Protein 7FI9 (pdb70)

B-factor: mean 55.29, std 21.58, range [29.88, 169.24]

InterPro domains:
  IPR001304 C-type lectin-like [PF00059] (117-212)
  IPR001304 C-type lectin-like [PS50041] (106-212)
  IPR001304 C-type lectin-like [SM00034] (99-212)
  IPR016186 C-type lectin-like/link domain superfamily [G3DSA:3.10.100.10] (93-215)
  IPR016187 C-type lectin fold [SSF56436] (95-213)
  IPR033992 Natural killer cell receptor-like, C-type lectin-like domain [cd03593] (99-213)
  IPR042169 NKG2-D type II integral membrane protein [PTHR47494] (1-216)

CATH classification: 3.30.500.10 (+1 more: 2.60.40.10)

Secondary structure (DSSP, 8-state):
---EEEE-TTSEEETTEEEEEEEEEE-HHHHHHHHHHTT-EE-----TTTTGGGGGB-S-EEEEEEEETTTTEEEETTS-B--TTS-EEEESSSSSEEEEETTTEEEEE-TTS-EEEEEE----/--SSS----GGG-EEE-S-STT-EE-SSEEEEEEEEEE-HHHHHHHHHHTT-EE-----TTTTGGGGGB-S-EEEEEEEETTTTEEEETTS-B--TTS-EEEE-SSSSEEEEETTTEEEEE-TTS-EEEEEEEE--/-PPEEEEEEEEEEEETTEE-S--EEEEEETTEEEEEEETTEEE--HHIIIIIIHHHHHHHHHHHT----S-SEEEEEEEEEEEE-TTS-EEEEEEEEETTEEEEEEETTTTEEE--S-HHHHHHHHHHHHHHHHTT-S-HHHHHHHHHHHHHHHHHHHHHTTT----BPPEEEEEEE--GGGEEEEEEEEEEEBSS--EEEEEETTEEPPGGGSEE---EE-STT-EEEEEEEEEETT-GGGEEEEEEETTEEEEEEPP-

Radius of gyration: 30.57 Å; Cα contacts (8 Å, |Δi|>4): 1168; chains: 3; bounding box: 66×87×81 Å

Structure (mmCIF, N/CA/C/O backbone):
data_7FI9
#
_entry.id   7FI9
#
_cell.length_a   123.808
_cell.length_b   123.808
_cell.length_c   181.323
_cell.angle_alpha   90.000
_cell.angle_beta   90.000
_cell.angle_gamma   90.000
#
_symmetry.space_group_name_H-M   'I 4 2 2'
#
loop_
_entity.id
_entity.type
_entity.pdbx_description
1 polymer 'NKG2-D type II integral membrane protein'
2 polymer 'MHC class I polypeptide-related sequence A'
3 non-polymer GLYCEROL
4 water water
#
loop_
_atom_site.group_PDB
_atom_site.id
_atom_site.type_symbol
_atom_site.label_atom_id
_atom_site.label_alt_id
_atom_site.label_comp_id
_atom_site.label_asym_id
_atom_site.label_entity_id
_atom_site.label_seq_id
_atom_site.pdbx_PDB_ins_code
_atom_site.Cartn_x
_atom_site.Cartn_y
_atom_site.Cartn_z
_atom_site.occupancy
_atom_site.B_iso_or_equiv
_atom_site.auth_seq_id
_atom_site.auth_comp_id
_atom_site.auth_asym_id
_atom_site.auth_atom_id
_atom_site.pdbx_PDB_model_num
ATOM 1 N N . GLU A 1 16 ? 40.108 0.444 -8.732 1.00 77.26 93 GLU A N 1
ATOM 2 C CA . GLU A 1 16 ? 39.492 1.085 -7.524 1.00 80.51 93 GLU A CA 1
ATOM 3 C C . GLU A 1 16 ? 38.995 2.496 -7.904 1.00 72.42 93 GLU A C 1
ATOM 4 O O . GLU A 1 16 ? 39.458 3.070 -8.912 1.00 61.43 93 GLU A O 1
ATOM 10 N N . SER A 1 17 ? 38.036 3.003 -7.134 1.00 65.99 94 SER A N 1
ATOM 11 C CA . SER A 1 17 ? 37.396 4.329 -7.309 1.00 63.54 94 SER A CA 1
ATOM 12 C C . SER A 1 17 ? 38.304 5.430 -6.739 1.00 56.12 94 SER A C 1
ATOM 13 O O . SER A 1 17 ? 38.097 6.605 -7.086 1.00 63.37 94 SER A O 1
ATOM 16 N N . TYR A 1 18 ? 39.284 5.046 -5.916 1.00 55.42 95 TYR A N 1
ATOM 17 C CA . TYR A 1 18 ? 40.140 5.961 -5.123 1.00 53.55 95 TYR A CA 1
ATOM 18 C C . TYR A 1 18 ? 41.560 5.950 -5.687 1.00 56.27 95 TYR A C 1
ATOM 19 O O . TYR A 1 18 ? 42.124 4.911 -6.098 1.00 51.08 95 TYR A O 1
ATOM 28 N N . CYS A 1 19 ? 42.124 7.143 -5.719 1.00 48.76 96 CYS A N 1
ATOM 29 C CA . CYS A 1 19 ? 43.439 7.441 -6.322 1.00 49.44 96 CYS A CA 1
ATOM 30 C C . CYS A 1 19 ? 44.282 8.055 -5.200 1.00 42.57 96 CYS A C 1
ATOM 31 O O . CYS A 1 19 ? 43.794 8.978 -4.528 1.00 49.42 96 CYS A O 1
ATOM 34 N N . GLY A 1 20 ? 45.482 7.557 -4.981 1.00 44.80 97 GLY A N 1
ATOM 35 C CA . GLY A 1 20 ? 46.384 8.166 -3.998 1.00 51.19 97 GLY A CA 1
ATOM 36 C C . GLY A 1 20 ? 47.161 7.126 -3.218 1.00 49.53 97 GLY A C 1
ATOM 37 O O . GLY A 1 20 ? 47.377 6.045 -3.734 1.00 51.88 97 GLY A O 1
ATOM 38 N N . PRO A 1 21 ? 47.628 7.459 -1.991 1.00 49.97 98 PRO A N 1
ATOM 39 C CA . PRO A 1 21 ? 47.342 8.759 -1.360 1.00 47.99 98 PRO A CA 1
ATOM 40 C C . PRO A 1 21 ? 48.165 9.927 -1.950 1.00 46.37 98 PRO A C 1
ATOM 41 O O . PRO A 1 21 ? 49.276 9.689 -2.439 1.00 39.99 98 PRO A O 1
ATOM 45 N N . CYS A 1 22 ? 47.630 11.151 -1.949 1.00 42.85 99 CYS A N 1
ATOM 46 C CA . CYS A 1 22 ? 48.301 12.354 -2.529 1.00 45.95 99 CYS A CA 1
ATOM 47 C C . CYS A 1 22 ? 48.092 13.554 -1.621 1.00 41.91 99 CYS A C 1
ATOM 48 O O . CYS A 1 22 ? 47.153 13.555 -0.842 1.00 41.12 99 CYS A O 1
ATOM 51 N N . PRO A 1 23 ? 48.893 14.638 -1.742 1.00 44.38 100 PRO A N 1
ATOM 52 C CA . PRO A 1 23 ? 48.567 15.894 -1.069 1.00 50.25 100 PRO A CA 1
ATOM 53 C C . PRO A 1 23 ? 47.185 16.373 -1.528 1.00 55.25 100 PRO A C 1
ATOM 54 O O . PRO A 1 23 ? 46.797 16.090 -2.657 1.00 58.44 100 PRO A O 1
ATOM 58 N N . LYS A 1 24 ? 46.485 17.105 -0.677 1.00 58.04 101 LYS A N 1
ATOM 59 C CA . LYS A 1 24 ? 45.027 17.321 -0.835 1.00 67.44 101 LYS A CA 1
ATOM 60 C C . LYS A 1 24 ? 44.736 18.058 -2.144 1.00 55.80 101 LYS A C 1
ATOM 61 O O . LYS A 1 24 ? 43.678 17.797 -2.711 1.00 56.69 101 LYS A O 1
ATOM 67 N N . ASN A 1 25 ? 45.589 18.974 -2.574 1.00 47.14 102 ASN A N 1
ATOM 68 C CA . ASN A 1 25 ? 45.273 19.846 -3.740 1.00 55.54 102 ASN A CA 1
ATOM 69 C C . ASN A 1 25 ? 46.173 19.482 -4.925 1.00 48.56 102 ASN A C 1
ATOM 70 O O . ASN A 1 25 ? 46.483 20.393 -5.732 1.00 46.14 102 ASN A O 1
ATOM 75 N N . TRP A 1 26 ? 46.651 18.228 -4.989 1.00 41.47 103 TRP A N 1
ATOM 76 C CA . TRP A 1 26 ? 47.526 17.750 -6.093 1.00 40.37 103 TRP A CA 1
ATOM 77 C C . TRP A 1 26 ? 46.699 16.929 -7.080 1.00 42.19 103 TRP A C 1
ATOM 78 O O . TRP A 1 26 ? 45.647 16.410 -6.713 1.00 39.39 103 TRP A O 1
ATOM 89 N N . ILE A 1 27 ? 47.207 16.800 -8.301 1.00 46.37 104 ILE A N 1
ATOM 90 C CA . ILE A 1 27 ? 46.549 15.989 -9.359 1.00 40.42 104 ILE A CA 1
ATOM 91 C C . ILE A 1 27 ? 46.899 14.524 -9.111 1.00 42.04 104 ILE A C 1
ATOM 92 O O . ILE A 1 27 ? 48.099 14.221 -9.058 1.00 39.67 104 ILE A O 1
ATOM 97 N N . CYS A 1 28 ? 45.893 13.650 -8.983 1.00 38.69 105 CYS A N 1
ATOM 98 C CA . CYS A 1 28 ? 46.095 12.192 -8.833 1.00 42.38 105 CYS A CA 1
ATOM 99 C C . CYS A 1 28 ? 45.760 11.475 -10.157 1.00 40.53 105 CYS A C 1
ATOM 100 O O . CYS A 1 28 ? 44.699 11.793 -10.758 1.00 42.65 105 CYS A O 1
ATOM 103 N N . TYR A 1 29 ? 46.636 10.570 -10.609 1.00 37.96 106 TYR A N 1
ATOM 104 C CA . TYR A 1 29 ? 46.406 9.752 -11.827 1.00 39.77 106 TYR A CA 1
ATOM 105 C C . TYR A 1 29 ? 47.164 8.430 -11.730 1.00 39.81 106 TYR A C 1
ATOM 106 O O . TYR A 1 29 ? 48.409 8.456 -11.746 1.00 37.00 106 TYR A O 1
ATOM 115 N N . LYS A 1 30 ? 46.425 7.322 -11.704 1.00 41.03 107 LYS A N 1
ATOM 116 C CA . LYS A 1 30 ? 46.971 5.947 -11.542 1.00 43.26 107 LYS A CA 1
ATOM 117 C C . LYS A 1 30 ? 47.848 5.903 -10.288 1.00 38.45 107 LYS A C 1
ATOM 118 O O . LYS A 1 30 ? 48.930 5.261 -10.348 1.00 41.44 107 LYS A O 1
ATOM 124 N N . ASN A 1 31 ? 47.430 6.598 -9.228 1.00 41.03 108 ASN A N 1
ATOM 125 C CA . ASN A 1 31 ? 48.127 6.654 -7.918 1.00 45.98 108 ASN A CA 1
ATOM 126 C C . ASN A 1 31 ? 49.457 7.428 -7.969 1.00 48.03 108 ASN A C 1
ATOM 127 O O . ASN A 1 31 ? 50.124 7.426 -6.944 1.00 46.35 108 ASN A O 1
ATOM 132 N N . ASN A 1 32 ? 49.790 8.153 -9.042 1.00 42.62 109 ASN A N 1
ATOM 133 C CA . ASN A 1 32 ? 50.890 9.148 -9.011 1.00 41.59 109 ASN A CA 1
ATOM 134 C C . ASN A 1 32 ? 50.298 10.509 -8.671 1.00 42.04 109 ASN A C 1
ATOM 135 O O . ASN A 1 32 ? 49.117 10.746 -8.959 1.00 42.45 109 ASN A O 1
ATOM 140 N N . CYS A 1 33 ? 51.086 11.347 -8.014 1.00 39.09 110 CYS A N 1
ATOM 141 C CA . CYS A 1 33 ? 50.642 12.674 -7.525 1.00 39.71 110 CYS A CA 1
ATOM 142 C C . CYS A 1 33 ? 51.475 13.728 -8.248 1.00 39.56 110 CYS A C 1
ATOM 143 O O . CYS A 1 33 ? 52.706 13.614 -8.178 1.00 40.80 110 CYS A O 1
ATOM 146 N N . TYR A 1 34 ? 50.824 14.723 -8.855 1.00 39.15 111 TYR A N 1
ATOM 147 C CA . TYR A 1 34 ? 51.477 15.715 -9.750 1.00 36.47 111 TYR A CA 1
ATOM 148 C C . TYR A 1 34 ? 51.027 17.115 -9.363 1.00 32.17 111 TYR A C 1
ATOM 149 O O . TYR A 1 34 ? 49.864 17.312 -8.881 1.00 33.36 111 TYR A O 1
ATOM 158 N N . GLN A 1 35 ? 51.897 18.079 -9.664 1.00 34.73 112 GLN A N 1
ATOM 159 C CA . GLN A 1 35 ? 51.485 19.500 -9.707 1.00 37.67 112 GLN A CA 1
ATOM 160 C C . GLN A 1 35 ? 52.363 20.248 -10.708 1.00 35.21 112 GLN A C 1
ATOM 161 O O . GLN A 1 35 ? 53.519 19.850 -10.925 1.00 36.89 112 GLN A O 1
ATOM 167 N N . PHE A 1 36 ? 51.804 21.314 -11.284 1.00 38.76 113 PHE A N 1
ATOM 168 C CA . PHE A 1 36 ? 52.411 22.183 -12.319 1.00 41.61 113 PHE A CA 1
ATOM 169 C C . PHE A 1 36 ? 52.671 23.532 -11.669 1.00 38.28 113 PHE A C 1
ATOM 170 O O . PHE A 1 36 ? 51.778 24.019 -10.980 1.00 37.78 113 PHE A O 1
ATOM 178 N N . PHE A 1 37 ? 53.845 24.119 -11.878 1.00 42.59 114 PHE A N 1
ATOM 179 C CA . PHE A 1 37 ? 54.192 25.430 -11.269 1.00 42.85 114 PHE A CA 1
ATOM 180 C C . PHE A 1 37 ? 54.469 26.396 -12.410 1.00 39.66 114 PHE A C 1
ATOM 181 O O . PHE A 1 37 ? 55.354 26.094 -13.199 1.00 38.59 114 PHE A O 1
ATOM 189 N N . ASP A 1 38 ? 53.708 27.485 -12.438 1.00 38.36 115 ASP A N 1
ATOM 190 C CA . ASP A 1 38 ? 53.723 28.620 -13.391 1.00 45.71 115 ASP A CA 1
ATOM 191 C C . ASP A 1 38 ? 54.887 29.574 -13.162 1.00 46.12 115 ASP A C 1
ATOM 192 O O . ASP A 1 38 ? 55.202 30.339 -14.089 1.00 47.34 115 ASP A O 1
ATOM 197 N N . GLU A 1 39 ? 55.417 29.632 -11.950 1.00 45.61 116 GLU A N 1
ATOM 198 C CA . GLU A 1 39 ? 56.527 30.558 -11.586 1.00 54.87 116 GLU A CA 1
ATOM 199 C C . GLU A 1 39 ? 57.819 29.980 -12.159 1.00 51.79 116 GLU A C 1
ATOM 200 O O . GLU A 1 39 ? 58.167 28.845 -11.812 1.00 69.74 116 GLU A O 1
ATOM 206 N N . SER A 1 40 ? 58.468 30.713 -13.050 1.00 43.14 117 SER A N 1
ATOM 207 C CA . SER A 1 40 ? 59.646 30.235 -13.806 1.00 47.91 117 SER A CA 1
ATOM 208 C C . SER A 1 40 ? 60.826 30.162 -12.846 1.00 44.46 117 SER A C 1
ATOM 209 O O . SER A 1 40 ? 61.079 31.154 -12.163 1.00 46.86 117 SER A O 1
ATOM 212 N N . LYS A 1 41 ? 61.505 29.021 -12.799 1.00 46.39 118 LYS A N 1
ATOM 213 C CA . LYS A 1 41 ? 62.724 28.851 -11.981 1.00 39.06 118 LYS A CA 1
ATOM 214 C C . LYS A 1 41 ? 63.722 28.033 -12.777 1.00 38.73 118 LYS A C 1
ATOM 215 O O . LYS A 1 41 ? 63.303 27.313 -13.705 1.00 40.19 118 LYS A O 1
ATOM 221 N N . ASN A 1 42 ? 64.997 28.178 -12.452 1.00 36.82 119 ASN A N 1
ATOM 222 C CA . ASN A 1 42 ? 66.071 27.374 -13.050 1.00 38.38 119 ASN A CA 1
ATOM 223 C C . ASN A 1 42 ? 65.906 25.948 -12.523 1.00 35.49 119 ASN A C 1
ATOM 224 O O . ASN A 1 42 ? 65.085 25.728 -11.597 1.00 39.27 119 ASN A O 1
ATOM 229 N N . TRP A 1 43 ? 66.652 25.013 -13.098 1.00 39.30 120 TRP A N 1
ATOM 230 C CA . TRP A 1 43 ? 66.504 23.566 -12.786 1.00 37.86 120 TRP A CA 1
ATOM 231 C C . TRP A 1 43 ? 66.692 23.354 -11.279 1.00 40.41 120 TRP A C 1
ATOM 232 O O . TRP A 1 43 ? 65.842 22.681 -10.674 1.00 36.94 120 TRP A O 1
ATOM 243 N N . TYR A 1 44 ? 67.747 23.940 -10.710 1.00 43.39 121 TYR A N 1
ATOM 244 C CA . TYR A 1 44 ? 68.184 23.719 -9.299 1.00 40.24 121 TYR A CA 1
ATOM 245 C C . TYR A 1 44 ? 67.079 24.227 -8.381 1.00 36.11 121 TYR A C 1
ATOM 246 O O . TYR A 1 44 ? 66.678 23.481 -7.499 1.00 44.07 121 TYR A O 1
ATOM 255 N N . GLU A 1 45 ? 66.577 25.446 -8.615 1.00 38.13 122 GLU A N 1
ATOM 256 C CA . GLU A 1 45 ? 65.483 26.038 -7.812 1.00 43.04 122 GLU A CA 1
ATOM 257 C C . GLU A 1 45 ? 64.161 25.272 -8.025 1.00 39.54 122 GLU A C 1
ATOM 258 O O . GLU A 1 45 ? 63.399 25.131 -7.039 1.00 45.31 122 GLU A O 1
ATOM 264 N N . SER A 1 46 ? 63.889 24.761 -9.231 1.00 38.87 123 SER A N 1
ATOM 265 C CA . SER A 1 46 ? 62.671 23.941 -9.498 1.00 37.11 123 SER A CA 1
ATOM 266 C C . SER A 1 46 ? 62.741 22.648 -8.668 1.00 37.01 123 SER A C 1
ATOM 267 O O . SER A 1 46 ? 61.745 22.326 -7.986 1.00 35.46 123 SER A O 1
ATOM 270 N N . GLN A 1 47 ? 63.899 21.987 -8.644 1.00 36.39 124 GLN A N 1
ATOM 271 C CA . GLN A 1 47 ? 64.111 20.731 -7.900 1.00 37.24 124 GLN A CA 1
ATOM 272 C C . GLN A 1 47 ? 63.954 21.007 -6.394 1.00 39.21 124 GLN A C 1
ATOM 273 O O . GLN A 1 47 ? 63.201 20.262 -5.739 1.00 40.81 124 GLN A O 1
ATOM 279 N N . ALA A 1 48 ? 64.536 22.096 -5.885 1.00 38.99 125 ALA A N 1
ATOM 280 C CA . ALA A 1 48 ? 64.403 22.478 -4.453 1.00 36.73 125 ALA A CA 1
ATOM 281 C C . ALA A 1 48 ? 62.933 22.729 -4.161 1.00 36.02 125 ALA A C 1
ATOM 282 O O . ALA A 1 48 ? 62.446 22.315 -3.100 1.00 38.04 125 ALA A O 1
ATOM 284 N N . SER A 1 49 ? 62.238 23.456 -5.035 1.00 36.64 126 SER A N 1
ATOM 285 C CA . SER A 1 49 ? 60.793 23.747 -4.843 1.00 36.28 126 SER A CA 1
ATOM 286 C C . SER A 1 49 ? 59.984 22.437 -4.805 1.00 36.49 126 SER A C 1
ATOM 287 O O . SER A 1 49 ? 59.149 22.255 -3.881 1.00 36.02 126 SER A O 1
ATOM 290 N N . CYS A 1 50 ? 60.177 21.511 -5.738 1.00 36.09 127 CYS A N 1
ATOM 291 C CA . CYS A 1 50 ? 59.472 20.189 -5.665 1.00 36.71 127 CYS A CA 1
ATOM 292 C C . CYS A 1 50 ? 59.803 19.477 -4.341 1.00 40.03 127 CYS A C 1
ATOM 293 O O . CYS A 1 50 ? 58.864 18.861 -3.722 1.00 33.47 127 CYS A O 1
ATOM 296 N N . MET A 1 51 ? 61.073 19.493 -3.914 1.00 34.84 128 MET A N 1
ATOM 297 C CA . MET A 1 51 ? 61.463 18.708 -2.702 1.00 38.19 128 MET A CA 1
ATOM 298 C C . MET A 1 51 ? 60.847 19.363 -1.456 1.00 35.51 128 MET A C 1
ATOM 299 O O . MET A 1 51 ? 60.430 18.635 -0.579 1.00 38.57 128 MET A O 1
ATOM 304 N N . SER A 1 52 ? 60.672 20.678 -1.445 1.00 35.85 129 SER A N 1
ATOM 305 C CA . SER A 1 52 ? 59.989 21.413 -0.350 1.00 43.76 129 SER A CA 1
ATOM 306 C C . SER A 1 52 ? 58.552 20.902 -0.188 1.00 47.19 129 SER A C 1
ATOM 307 O O . SER A 1 52 ? 58.009 21.025 0.940 1.00 37.46 129 SER A O 1
ATOM 310 N N . GLN A 1 53 ? 57.956 20.330 -1.249 1.00 41.33 130 GLN A N 1
ATOM 311 C CA . GLN A 1 53 ? 56.552 19.879 -1.242 1.00 40.67 130 GLN A CA 1
ATOM 312 C C . GLN A 1 53 ? 56.523 18.357 -1.148 1.00 45.52 130 GLN A C 1
ATOM 313 O O . GLN A 1 53 ? 55.478 17.760 -1.505 1.00 44.31 130 GLN A O 1
ATOM 319 N N . ASN A 1 54 ? 57.613 17.738 -0.674 1.00 43.53 131 ASN A N 1
ATOM 320 C CA . ASN A 1 54 ? 57.660 16.273 -0.441 1.00 40.67 131 ASN A CA 1
ATOM 321 C C . ASN A 1 54 ? 57.556 15.540 -1.790 1.00 37.19 131 ASN A C 1
ATOM 322 O O . ASN A 1 54 ? 56.887 14.477 -1.887 1.00 35.84 131 ASN A O 1
ATOM 327 N N . ALA A 1 55 ? 58.258 16.044 -2.794 1.00 35.49 132 ALA A N 1
ATOM 328 C CA . ALA A 1 55 ? 58.150 15.540 -4.173 1.00 37.65 132 ALA A CA 1
ATOM 329 C C . ALA A 1 55 ? 59.509 15.703 -4.825 1.00 38.16 132 ALA A C 1
ATOM 330 O O . ALA A 1 55 ? 60.478 16.017 -4.130 1.00 40.96 132 ALA A O 1
ATOM 332 N N . SER A 1 56 ? 59.539 15.562 -6.137 1.00 33.08 133 SER A N 1
ATOM 333 C CA . SER A 1 56 ? 60.741 15.723 -6.982 1.00 33.90 133 SER A CA 1
ATOM 334 C C . SER A 1 56 ? 60.263 16.227 -8.337 1.00 30.27 133 SER A C 1
ATOM 335 O O . SER A 1 56 ? 59.078 16.126 -8.576 1.00 33.14 133 SER A O 1
ATOM 338 N N . LEU A 1 57 ? 61.159 16.683 -9.211 1.00 36.64 134 LEU A N 1
ATOM 339 C CA . LEU A 1 57 ? 60.750 17.006 -10.591 1.00 35.54 134 LEU A CA 1
ATOM 340 C C . LEU A 1 57 ? 60.241 15.722 -11.248 1.00 35.63 134 LEU A C 1
ATOM 341 O O . LEU A 1 57 ? 60.717 14.647 -10.862 1.00 35.11 134 LEU A O 1
ATOM 346 N N . LEU A 1 58 ? 59.338 15.875 -12.214 1.00 38.06 135 LEU A N 1
ATOM 347 C CA . LEU A 1 58 ? 58.739 14.784 -13.025 1.00 38.10 135 LEU A CA 1
ATOM 348 C C . LEU A 1 58 ? 59.810 13.759 -13.361 1.00 34.31 135 LEU A C 1
ATOM 349 O O . LEU A 1 58 ? 60.893 14.147 -13.819 1.00 35.44 135 LEU A O 1
ATOM 354 N N . LYS A 1 59 ? 59.536 12.491 -13.045 1.00 37.59 136 LYS A N 1
ATOM 355 C CA . LYS A 1 59 ? 60.304 11.337 -13.583 1.00 39.76 136 LYS A CA 1
ATOM 356 C C . LYS A 1 59 ? 59.376 10.587 -14.536 1.00 37.43 136 LYS A C 1
ATOM 357 O O . LYS A 1 59 ? 58.236 10.274 -14.130 1.00 38.62 136 LYS A O 1
ATOM 363 N N . VAL A 1 60 ? 59.821 10.379 -15.773 1.00 37.38 137 VAL A N 1
ATOM 364 C CA . VAL A 1 60 ? 59.075 9.581 -16.788 1.00 38.77 137 VAL A CA 1
ATOM 365 C C . VAL A 1 60 ? 59.616 8.150 -16.736 1.00 38.41 137 VAL A C 1
ATOM 366 O O . VAL A 1 60 ? 60.808 7.981 -17.057 1.00 38.62 137 VAL A O 1
ATOM 370 N N . T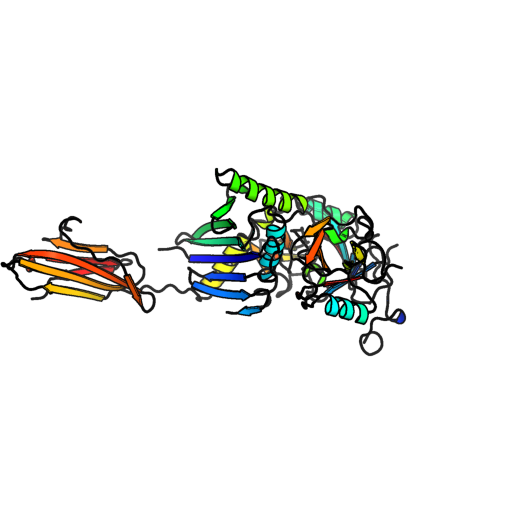YR A 1 61 ? 58.799 7.186 -16.299 1.00 38.35 138 TYR A N 1
ATOM 371 C CA . TYR A 1 61 ? 59.183 5.746 -16.159 1.00 41.51 138 TYR A CA 1
ATOM 372 C C . TYR A 1 61 ? 58.232 4.844 -16.970 1.00 40.74 138 TYR A C 1
ATOM 373 O O . TYR A 1 61 ? 58.573 3.682 -17.162 1.00 52.16 138 TYR A O 1
ATOM 382 N N . SER A 1 62 ? 57.067 5.323 -17.413 1.00 41.65 139 SER A N 1
ATOM 383 C CA . SER A 1 62 ? 56.075 4.465 -18.100 1.00 41.99 139 SER A CA 1
ATOM 384 C C . SER A 1 62 ? 55.133 5.286 -18.977 1.00 38.15 139 SER A C 1
ATOM 385 O O . SER A 1 62 ? 54.351 6.053 -18.428 1.00 41.09 139 SER A O 1
ATOM 388 N N . LYS A 1 63 ? 55.128 5.001 -20.284 1.00 40.53 140 LYS A N 1
ATOM 389 C CA . LYS A 1 63 ? 54.205 5.621 -21.273 1.00 47.84 140 LYS A CA 1
ATOM 390 C C . LYS A 1 63 ? 52.756 5.261 -20.957 1.00 51.24 140 LYS A C 1
ATOM 391 O O . LYS A 1 63 ? 51.886 6.114 -21.186 1.00 54.95 140 LYS A O 1
ATOM 397 N N . GLU A 1 64 ? 52.508 4.055 -20.442 1.00 50.24 141 GLU A N 1
ATOM 398 C CA . GLU A 1 64 ? 51.146 3.561 -20.119 1.00 51.87 141 GLU A CA 1
ATOM 399 C C . GLU A 1 64 ? 50.676 4.257 -18.832 1.00 41.75 141 GLU A C 1
ATOM 400 O O . GLU A 1 64 ? 49.563 4.832 -18.830 1.00 41.82 141 GLU A O 1
ATOM 406 N N . ASP A 1 65 ? 51.454 4.174 -17.742 1.00 41.50 142 ASP A N 1
ATOM 407 C CA . ASP A 1 65 ? 51.039 4.733 -16.426 1.00 46.37 142 ASP A CA 1
ATOM 408 C C . ASP A 1 65 ? 51.009 6.277 -16.498 1.00 40.62 142 ASP A C 1
ATOM 409 O O . ASP A 1 65 ? 50.216 6.880 -15.778 1.00 49.06 142 ASP A O 1
ATOM 414 N N . GLN A 1 66 ? 51.786 6.903 -17.381 1.00 40.14 143 GLN A N 1
ATOM 415 C CA . GLN A 1 66 ? 51.878 8.388 -17.426 1.00 41.82 143 GLN A CA 1
ATOM 416 C C . GLN A 1 66 ? 51.395 8.891 -18.783 1.00 44.39 143 GLN A C 1
ATOM 417 O O . GLN A 1 66 ? 51.896 9.942 -19.217 1.00 41.94 143 GLN A O 1
ATOM 423 N N . ASP A 1 67 ? 50.400 8.215 -19.387 1.00 45.75 144 ASP A N 1
ATOM 424 C CA . ASP A 1 67 ? 49.871 8.537 -20.740 1.00 47.20 144 ASP A CA 1
ATOM 425 C C . ASP A 1 67 ? 49.265 9.962 -20.726 1.00 42.07 144 ASP A C 1
ATOM 426 O O . ASP A 1 67 ? 49.273 10.611 -21.796 1.00 43.25 144 ASP A O 1
ATOM 431 N N . LEU A 1 68 ? 48.827 10.459 -19.569 1.00 43.01 145 LEU A N 1
ATOM 432 C CA . LEU A 1 68 ? 48.257 11.828 -19.417 1.00 47.13 145 LEU A CA 1
ATOM 433 C C . LEU A 1 68 ? 49.311 12.879 -19.798 1.00 39.03 145 LEU A C 1
ATOM 434 O O . LEU A 1 68 ? 48.908 14.006 -20.170 1.00 39.60 145 LEU A O 1
ATOM 439 N N . LEU A 1 69 ? 50.597 12.536 -19.777 1.00 32.58 146 LEU A N 1
ATOM 440 C CA . LEU A 1 69 ? 51.662 13.490 -20.154 1.00 39.34 146 LEU A CA 1
ATOM 441 C C . LEU A 1 69 ? 51.551 13.820 -21.639 1.00 41.96 146 LEU A C 1
ATOM 442 O O . LEU A 1 69 ? 52.192 14.799 -22.030 1.00 42.50 146 LEU A O 1
ATOM 447 N N . LYS A 1 70 ? 50.773 13.065 -22.424 1.00 41.69 147 LYS A N 1
ATOM 448 C CA . LYS A 1 70 ? 50.545 13.379 -23.868 1.00 48.46 147 LYS A CA 1
ATOM 449 C C . LYS A 1 70 ? 49.797 14.716 -24.001 1.00 38.46 147 LYS A C 1
ATOM 450 O O . LYS A 1 70 ? 49.923 15.338 -25.043 1.00 35.51 147 LYS A O 1
ATOM 456 N N . LEU A 1 71 ? 48.991 15.104 -2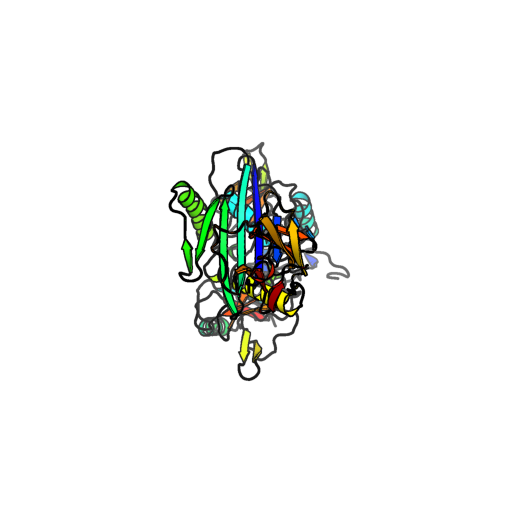3.013 1.00 37.58 148 LEU A N 1
ATOM 457 C CA . LEU A 1 71 ? 48.051 16.258 -23.111 1.00 44.42 148 LEU A CA 1
ATOM 458 C C . LEU A 1 71 ? 48.654 17.546 -22.525 1.00 40.89 148 LEU A C 1
ATOM 459 O O . LEU A 1 71 ? 47.935 18.544 -22.408 1.00 43.89 148 LEU A O 1
ATOM 464 N N . VAL A 1 72 ? 49.917 17.538 -22.138 1.00 40.36 149 VAL A N 1
ATOM 465 C CA . VAL A 1 72 ? 50.579 18.732 -21.539 1.00 41.85 149 VAL A CA 1
ATOM 466 C C . VAL A 1 72 ? 50.983 19.678 -22.670 1.00 39.85 149 VAL A C 1
ATOM 467 O O . VAL A 1 72 ? 51.694 19.241 -23.589 1.00 40.53 149 VAL A O 1
ATOM 471 N N . LYS A 1 73 ? 50.504 20.910 -22.611 1.00 35.27 150 LYS A N 1
ATOM 472 C CA . LYS A 1 73 ? 50.967 22.057 -23.434 1.00 42.97 150 LYS A CA 1
ATOM 473 C C . LYS A 1 73 ? 52.352 22.554 -22.976 1.00 36.87 150 LYS A C 1
ATOM 474 O O . LYS A 1 73 ? 52.601 22.537 -21.771 1.00 36.27 150 LYS A O 1
ATOM 480 N N . SER A 1 74 ? 53.164 23.078 -23.900 1.00 36.38 151 SER A N 1
ATOM 481 C CA . SER A 1 74 ? 54.416 23.828 -23.654 1.00 34.85 151 SER A CA 1
ATOM 482 C C . SER A 1 74 ? 55.490 22.893 -23.064 1.00 39.06 151 SER A C 1
ATOM 483 O O . SER A 1 74 ? 55.249 21.692 -22.973 1.00 35.86 151 SER A O 1
ATOM 486 N N . TYR A 1 75 ? 56.617 23.440 -22.610 1.00 36.86 152 TYR A N 1
ATOM 487 C CA . TYR A 1 75 ? 57.752 22.664 -22.057 1.00 34.65 152 TYR A CA 1
ATOM 488 C C . TYR A 1 75 ? 57.995 23.094 -20.617 1.00 37.36 152 TYR A C 1
ATOM 489 O O . TYR A 1 75 ? 57.623 24.209 -20.251 1.00 37.51 152 TYR A O 1
ATOM 498 N N . HIS A 1 76 ? 58.530 22.164 -19.816 1.00 41.34 153 HIS A N 1
ATOM 499 C CA . HIS A 1 76 ? 58.579 22.247 -18.325 1.00 35.23 153 HIS A CA 1
ATOM 500 C C . HIS A 1 76 ? 59.771 21.445 -17.820 1.00 38.38 153 HIS A C 1
ATOM 501 O O . HIS A 1 76 ? 59.980 20.331 -18.336 1.00 33.97 153 HIS A O 1
ATOM 508 N N . TRP A 1 77 ? 60.495 21.946 -16.817 1.00 37.25 154 TRP A N 1
ATOM 509 C CA . TRP A 1 77 ? 61.603 21.164 -16.219 1.00 36.73 154 TRP A CA 1
ATOM 510 C C . TRP A 1 77 ? 61.070 19.806 -15.759 1.00 33.97 154 TRP A C 1
ATOM 511 O O . TRP A 1 77 ? 59.981 19.770 -15.162 1.00 34.31 154 TRP A O 1
ATOM 522 N N . MET A 1 78 ? 61.822 18.749 -16.042 1.00 34.79 155 MET A N 1
ATOM 523 C CA . MET A 1 78 ? 61.687 17.407 -15.407 1.00 37.79 155 MET A CA 1
ATOM 524 C C . MET A 1 78 ? 63.027 17.021 -14.766 1.00 36.72 155 MET A C 1
ATOM 525 O O . MET A 1 78 ? 63.999 17.783 -14.923 1.00 34.36 155 MET A O 1
ATOM 530 N N . GLY A 1 79 ? 63.105 15.881 -14.066 1.00 35.00 156 GLY A N 1
ATOM 531 C CA . GLY A 1 79 ? 64.252 15.599 -13.183 1.00 38.21 156 GLY A CA 1
ATOM 532 C C . GLY A 1 79 ? 65.416 14.975 -13.923 1.00 39.98 156 GLY A C 1
ATOM 533 O O . GLY A 1 79 ? 66.209 14.255 -13.262 1.00 37.08 156 GLY A O 1
ATOM 534 N N . LEU A 1 80 ? 65.569 15.253 -15.219 1.00 37.18 157 LEU A N 1
ATOM 535 C CA . LEU A 1 80 ? 66.554 14.548 -16.061 1.00 37.81 157 LEU A CA 1
ATOM 536 C C . LEU A 1 80 ? 67.796 15.426 -16.228 1.00 42.02 157 LEU A C 1
ATOM 537 O O . LEU A 1 80 ? 67.660 16.606 -16.655 1.00 40.51 157 LEU A O 1
ATOM 542 N N . VAL A 1 81 ? 68.967 14.843 -15.974 1.00 40.62 158 VAL A N 1
ATOM 543 C CA . VAL A 1 81 ? 70.266 15.568 -15.894 1.00 46.03 158 VAL A CA 1
ATOM 544 C C . VAL A 1 81 ? 71.356 14.786 -16.635 1.00 44.65 158 VAL A C 1
ATOM 545 O O . VAL A 1 81 ? 71.271 13.533 -16.719 1.00 48.39 158 VAL A O 1
ATOM 549 N N . HIS A 1 82 ? 72.312 15.510 -17.214 1.00 49.85 159 HIS A N 1
ATOM 550 C CA . HIS A 1 82 ? 73.502 14.941 -17.893 1.00 63.96 159 HIS A CA 1
ATOM 551 C C . HIS A 1 82 ? 74.675 15.039 -16.920 1.00 71.70 159 HIS A C 1
ATOM 552 O O . HIS A 1 82 ? 74.993 16.164 -16.475 1.00 71.67 159 HIS A O 1
ATOM 559 N N . ILE A 1 83 ? 75.282 13.908 -16.577 1.00 85.97 160 ILE A N 1
ATOM 560 C CA . ILE A 1 83 ? 76.654 13.893 -15.990 1.00 102.96 160 ILE A CA 1
ATOM 561 C C . ILE A 1 83 ? 77.602 13.570 -17.141 1.00 101.67 160 ILE A C 1
ATOM 562 O O . ILE A 1 83 ? 77.512 12.481 -17.714 1.00 84.72 160 ILE A O 1
ATOM 567 N N . PRO A 1 84 ? 78.472 14.521 -17.572 1.00 115.62 161 PRO A N 1
ATOM 568 C CA . PRO A 1 84 ? 79.337 14.302 -18.737 1.00 127.65 161 PRO A CA 1
ATOM 569 C C . PRO A 1 84 ? 80.416 13.237 -18.461 1.00 130.70 161 PRO A C 1
ATOM 570 O O . PRO A 1 84 ? 80.809 12.538 -19.395 1.00 104.92 161 PRO A O 1
ATOM 574 N N . THR A 1 85 ? 80.814 13.107 -17.187 1.00 138.00 162 THR A N 1
ATOM 575 C CA . THR A 1 85 ? 81.872 12.186 -16.685 1.00 141.51 162 THR A CA 1
ATOM 576 C C . THR A 1 85 ? 81.523 10.729 -17.044 1.00 149.98 162 THR A C 1
ATOM 577 O O . THR A 1 85 ? 82.453 10.008 -17.455 1.00 153.03 162 THR A O 1
ATOM 581 N N . ASN A 1 86 ? 80.247 10.323 -16.932 1.00 160.20 163 ASN A N 1
ATOM 582 C CA . ASN A 1 86 ? 79.762 8.940 -17.232 1.00 160.96 163 ASN A CA 1
ATOM 583 C C . ASN A 1 86 ? 79.144 8.888 -18.644 1.00 160.32 163 ASN A C 1
ATOM 584 O O . ASN A 1 86 ? 79.266 7.838 -19.302 1.00 152.79 163 ASN A O 1
ATOM 589 N N . GLY A 1 87 ? 78.495 9.974 -19.074 1.00 151.83 164 GLY A N 1
ATOM 590 C CA . GLY A 1 87 ? 78.251 10.299 -20.492 1.00 134.22 164 GLY A CA 1
ATOM 591 C C . GLY A 1 87 ? 76.903 9.807 -20.986 1.00 129.53 164 GLY A C 1
ATOM 592 O O . GLY A 1 87 ? 76.837 9.398 -22.161 1.00 141.05 164 GLY A O 1
ATOM 593 N N . SER A 1 88 ? 75.862 9.842 -20.143 1.00 111.29 165 SER A N 1
ATOM 594 C CA . SER A 1 88 ? 74.443 9.616 -20.543 1.00 100.56 165 SER A CA 1
ATOM 595 C C . SER A 1 88 ? 73.489 10.421 -19.637 1.00 81.74 165 SER A C 1
ATOM 596 O O . SER A 1 88 ? 73.976 11.255 -18.821 1.00 64.87 165 SER A O 1
ATOM 599 N N . TRP A 1 89 ? 72.179 10.224 -19.810 1.00 63.26 166 TRP A N 1
ATOM 600 C CA . TRP A 1 89 ? 71.111 10.955 -19.078 1.00 57.63 166 TRP A CA 1
ATOM 601 C C . TRP A 1 89 ? 70.591 10.096 -17.948 1.00 52.64 166 TRP A C 1
ATOM 602 O O . TRP A 1 89 ? 70.271 8.916 -18.205 1.00 51.69 166 TRP A O 1
ATOM 613 N N . GLN A 1 90 ? 70.465 10.690 -16.762 1.00 48.83 167 GLN A N 1
ATOM 614 C CA . GLN A 1 90 ? 69.825 9.994 -15.631 1.00 53.22 167 GLN A CA 1
ATOM 615 C C . GLN A 1 90 ? 68.951 10.980 -14.851 1.00 48.66 167 GLN A C 1
ATOM 616 O O . GLN A 1 90 ? 69.065 12.191 -15.066 1.00 46.97 167 GLN A O 1
ATOM 622 N N . TRP A 1 91 ? 68.080 10.429 -14.013 1.00 40.65 168 TRP A N 1
ATOM 623 C CA . TRP A 1 91 ? 67.158 11.159 -13.123 1.00 45.05 168 TRP A CA 1
ATOM 624 C C . TRP A 1 91 ? 67.925 11.594 -11.869 1.00 47.63 168 TRP A C 1
ATOM 625 O O . TRP A 1 91 ? 69.020 11.063 -11.580 1.00 41.26 168 TRP A O 1
ATOM 636 N N . GLU A 1 92 ? 67.393 12.608 -11.213 1.00 48.36 169 GLU A N 1
ATOM 637 C CA . GLU A 1 92 ? 68.021 13.290 -10.069 1.00 46.65 169 GLU A CA 1
ATOM 638 C C . GLU A 1 92 ? 68.286 12.237 -8.980 1.00 47.82 169 GLU A C 1
ATOM 639 O O . GLU A 1 92 ? 69.232 12.448 -8.251 1.00 49.96 169 GLU A O 1
ATOM 645 N N . ASP A 1 93 ? 67.467 11.183 -8.875 1.00 45.18 170 ASP A N 1
ATOM 646 C CA . ASP A 1 93 ? 67.572 10.140 -7.813 1.00 50.36 170 ASP A CA 1
ATOM 647 C C . ASP A 1 93 ? 68.670 9.111 -8.153 1.00 53.37 170 ASP A C 1
ATOM 648 O O . ASP A 1 93 ? 68.759 8.119 -7.430 1.00 50.59 170 ASP A O 1
ATOM 653 N N . GLY A 1 94 ? 69.456 9.311 -9.216 1.00 48.67 171 GLY A N 1
ATOM 654 C CA . GLY A 1 94 ? 70.524 8.372 -9.618 1.00 53.14 171 GLY A CA 1
ATOM 655 C C . GLY A 1 94 ? 70.036 7.246 -10.521 1.00 52.61 171 GLY A C 1
ATOM 656 O O . GLY A 1 94 ? 70.894 6.556 -11.098 1.00 55.69 171 GLY A O 1
ATOM 657 N N . SER A 1 95 ? 68.727 7.056 -10.683 1.00 43.60 172 SER A N 1
ATOM 658 C CA . SER A 1 95 ? 68.194 5.961 -11.536 1.00 52.83 172 SER A CA 1
ATOM 659 C C . SER A 1 95 ? 68.443 6.292 -13.017 1.00 59.02 172 SER A C 1
ATOM 660 O O . SER A 1 95 ? 68.620 7.479 -13.351 1.00 50.35 172 SER A O 1
ATOM 663 N N . ILE A 1 96 ? 68.520 5.271 -13.875 1.00 63.33 173 ILE A N 1
ATOM 664 C CA . ILE A 1 96 ? 68.857 5.440 -15.324 1.00 63.43 173 ILE A CA 1
ATOM 665 C C . ILE A 1 96 ? 67.603 5.891 -16.078 1.00 52.42 173 ILE A C 1
ATOM 666 O O . ILE A 1 96 ? 66.483 5.560 -15.649 1.00 51.56 173 ILE A O 1
ATOM 671 N N . LEU A 1 97 ? 67.798 6.617 -17.173 1.00 47.60 174 LEU A N 1
ATOM 672 C CA . LEU A 1 97 ? 66.750 6.806 -18.202 1.00 51.33 174 LEU A CA 1
ATOM 673 C C . LEU A 1 97 ? 66.557 5.455 -18.877 1.00 47.83 174 LEU A C 1
ATOM 674 O O . LEU A 1 97 ? 67.516 5.013 -19.518 1.00 52.23 174 LEU A O 1
ATOM 679 N N . SER A 1 98 ? 65.382 4.848 -18.739 1.00 48.76 175 SER A N 1
ATOM 680 C CA . SER A 1 98 ? 65.049 3.586 -19.440 1.00 59.44 175 SER A CA 1
ATOM 681 C C . SER A 1 98 ? 64.939 3.863 -20.937 1.00 57.34 175 SER A C 1
ATOM 682 O O . SER A 1 98 ? 64.434 4.910 -21.322 1.00 56.53 175 SER A O 1
ATOM 685 N N . PRO A 1 99 ? 65.457 2.969 -21.810 1.00 56.21 176 PRO A N 1
ATOM 686 C CA . PRO A 1 99 ? 65.380 3.174 -23.255 1.00 55.68 176 PRO A CA 1
ATOM 687 C C . PRO A 1 99 ? 63.912 3.159 -23.702 1.00 50.31 176 PRO A C 1
ATOM 688 O O . PRO A 1 99 ? 63.087 2.642 -22.962 1.00 54.07 176 PRO A O 1
ATOM 692 N N . ASN A 1 100 ? 63.596 3.799 -24.833 1.00 55.05 177 ASN A N 1
ATOM 693 C CA . ASN A 1 100 ? 62.253 3.748 -25.480 1.00 59.81 177 ASN A CA 1
ATOM 694 C C . ASN A 1 100 ? 61.175 4.429 -24.628 1.00 56.31 177 ASN A C 1
ATOM 695 O O . ASN A 1 100 ? 59.968 4.113 -24.808 1.00 63.88 177 ASN A O 1
ATOM 700 N N . LEU A 1 101 ? 61.557 5.361 -23.754 1.00 48.88 178 LEU A N 1
ATOM 701 C CA . LEU A 1 101 ? 60.572 6.248 -23.085 1.00 52.09 178 LEU A CA 1
ATOM 702 C C . LEU A 1 101 ? 60.604 7.658 -23.709 1.00 46.19 178 LEU A C 1
ATOM 703 O O . LEU A 1 101 ? 59.523 8.171 -23.977 1.00 47.40 178 LEU A O 1
ATOM 708 N N . LEU A 1 102 ? 61.773 8.292 -23.832 1.00 40.99 179 LEU A N 1
ATOM 709 C CA . LEU A 1 102 ? 61.884 9.718 -24.252 1.00 46.26 179 LEU A CA 1
ATOM 710 C C . LEU A 1 102 ? 62.711 9.798 -25.534 1.00 45.12 179 LEU A C 1
ATOM 711 O O . LEU A 1 102 ? 63.686 9.047 -25.642 1.00 42.94 179 LEU A O 1
ATOM 716 N N . THR A 1 103 ? 62.346 10.695 -26.448 1.00 44.00 180 THR A N 1
ATOM 717 C CA . THR A 1 103 ? 63.242 11.168 -27.531 1.00 43.27 180 THR A CA 1
ATOM 718 C C . THR A 1 103 ? 63.874 12.478 -27.032 1.00 42.23 180 THR A C 1
ATOM 719 O O . THR A 1 103 ? 63.138 13.437 -26.702 1.00 38.78 180 THR A O 1
ATOM 723 N N . ILE A 1 104 ? 65.188 12.509 -26.940 1.00 39.32 181 ILE A N 1
ATOM 724 C CA . ILE A 1 104 ? 65.941 13.703 -26.498 1.00 44.43 181 ILE A CA 1
ATOM 725 C C . ILE A 1 104 ? 66.298 14.516 -27.739 1.00 45.39 181 ILE A C 1
ATOM 726 O O . ILE A 1 104 ? 66.825 13.953 -28.688 1.00 46.97 181 ILE A O 1
ATOM 731 N N . ILE A 1 105 ? 65.977 15.801 -27.713 1.00 46.08 182 ILE A N 1
ATOM 732 C CA . ILE A 1 105 ? 66.247 16.765 -28.811 1.00 43.93 182 ILE A CA 1
ATOM 733 C C . ILE A 1 105 ? 67.178 17.843 -28.272 1.00 46.75 182 ILE A C 1
ATOM 734 O O . ILE A 1 105 ? 66.985 18.297 -27.133 1.00 41.24 182 ILE A O 1
ATOM 739 N N . GLU A 1 106 ? 68.201 18.178 -29.045 1.00 40.34 183 GLU A N 1
ATOM 740 C CA . GLU A 1 106 ? 69.191 19.210 -28.677 1.00 49.10 183 GLU A CA 1
ATOM 741 C C . GLU A 1 106 ? 68.511 20.540 -28.991 1.00 47.03 183 GLU A C 1
ATOM 742 O O . GLU A 1 106 ? 68.183 20.757 -30.156 1.00 52.43 183 GLU A O 1
ATOM 748 N N . MET A 1 107 ? 68.218 21.355 -27.977 1.00 44.52 184 MET A N 1
ATOM 749 C CA . MET A 1 107 ? 67.599 22.692 -28.179 1.00 44.38 184 MET A CA 1
ATOM 750 C C . MET A 1 107 ? 68.672 23.746 -27.889 1.00 42.71 184 MET A C 1
ATOM 751 O O . MET A 1 107 ? 69.203 24.289 -28.849 1.00 44.28 184 MET A O 1
ATOM 756 N N . GLN A 1 108 ? 69.055 23.894 -26.629 1.00 41.88 185 GLN A N 1
ATOM 757 C CA . GLN A 1 108 ? 70.206 24.711 -26.174 1.00 49.89 185 GLN A CA 1
ATOM 758 C C . GLN A 1 108 ? 71.285 23.761 -25.634 1.00 50.67 185 GLN A C 1
ATOM 759 O O . GLN A 1 108 ? 70.918 22.730 -25.033 1.00 48.11 185 GLN A O 1
ATOM 765 N N . LYS A 1 109 ? 72.566 24.051 -25.858 1.00 55.35 186 LYS A N 1
ATOM 766 C CA . LYS A 1 109 ? 73.699 23.370 -25.152 1.00 55.28 186 LYS A CA 1
ATOM 767 C C . LYS A 1 109 ? 73.412 23.419 -23.648 1.00 49.27 186 LYS A C 1
ATOM 768 O O . LYS A 1 109 ? 73.017 24.512 -23.184 1.00 45.64 186 LYS A O 1
ATOM 774 N N . GLY A 1 110 ? 73.531 22.307 -22.915 1.00 46.99 187 GLY A N 1
ATOM 775 C CA . GLY A 1 110 ? 73.196 22.291 -21.474 1.00 41.98 187 GLY A CA 1
ATOM 776 C C . GLY A 1 110 ? 73.134 20.888 -20.924 1.00 43.73 187 GLY A C 1
ATOM 777 O O . GLY A 1 110 ? 73.273 19.957 -21.711 1.00 41.26 187 GLY A O 1
ATOM 778 N N . ASP A 1 111 ? 72.925 20.747 -19.613 1.00 48.21 188 ASP A N 1
ATOM 779 C CA . ASP A 1 111 ? 73.006 19.453 -18.893 1.00 47.49 188 ASP A CA 1
ATOM 780 C C . ASP A 1 111 ? 71.670 19.136 -18.211 1.00 48.96 188 ASP A C 1
ATOM 781 O O . ASP A 1 111 ? 71.660 18.247 -17.340 1.00 45.77 188 ASP A O 1
ATOM 786 N N . CYS A 1 112 ? 70.587 19.827 -18.564 1.00 43.34 189 CYS A N 1
ATOM 787 C CA . CYS A 1 112 ? 69.227 19.567 -18.000 1.00 43.49 189 CYS A CA 1
ATOM 788 C C . CYS A 1 112 ? 68.217 19.415 -19.131 1.00 43.50 189 CYS A C 1
ATOM 789 O O . CYS A 1 112 ? 68.518 19.858 -20.250 1.00 40.18 189 CYS A O 1
ATOM 792 N N . ALA A 1 113 ? 67.053 18.811 -18.863 1.00 41.59 190 ALA A N 1
ATOM 793 C CA . ALA A 1 113 ? 66.060 18.560 -19.934 1.00 43.69 190 ALA A CA 1
ATOM 794 C C . ALA A 1 113 ? 64.676 19.065 -19.531 1.00 37.10 190 ALA A C 1
ATOM 795 O O . ALA A 1 113 ? 64.293 18.924 -18.369 1.00 37.04 190 ALA A O 1
ATOM 797 N N . LEU A 1 114 ? 63.974 19.656 -20.499 1.00 35.97 191 LEU A N 1
ATOM 798 C CA . LEU A 1 114 ? 62.543 20.041 -20.381 1.00 36.69 191 LEU A CA 1
ATOM 799 C C . LEU A 1 114 ? 61.669 18.904 -20.896 1.00 37.17 191 LEU A C 1
ATOM 800 O O . LEU A 1 114 ? 61.981 18.333 -21.929 1.00 35.64 191 LEU A O 1
ATOM 805 N N . TYR A 1 115 ? 60.592 18.603 -20.200 1.00 37.33 192 TYR A N 1
ATOM 806 C CA . TYR A 1 115 ? 59.572 17.682 -20.719 1.00 37.69 192 TYR A CA 1
ATOM 807 C C . TYR A 1 115 ? 58.695 18.450 -21.710 1.00 39.91 192 TYR A C 1
ATOM 808 O O . TYR A 1 115 ? 58.286 19.573 -21.380 1.00 36.43 192 TYR A O 1
ATOM 817 N N . ALA A 1 116 ? 58.378 17.837 -22.846 1.00 40.32 193 ALA A N 1
ATOM 818 C CA . ALA A 1 116 ? 57.262 18.272 -23.726 1.00 45.54 193 ALA A CA 1
ATOM 819 C C . ALA A 1 116 ? 56.552 17.052 -24.333 1.00 42.00 193 ALA A C 1
ATOM 820 O O . ALA A 1 116 ? 57.181 15.998 -24.552 1.00 42.48 193 ALA A O 1
ATOM 822 N N . SER A 1 117 ? 55.279 17.223 -24.626 1.00 41.12 194 SER A N 1
ATOM 823 C CA . SER A 1 117 ? 54.406 16.227 -25.301 1.00 45.42 194 SER A CA 1
ATOM 824 C C . SER A 1 117 ? 54.879 15.942 -26.733 1.00 42.93 194 SER A C 1
ATOM 825 O O . SER A 1 117 ? 55.263 16.869 -27.423 1.00 43.30 194 SER A O 1
ATOM 828 N N . SER A 1 118 ? 54.888 14.696 -27.238 1.00 42.13 195 SER A N 1
ATOM 829 C CA . SER A 1 118 ? 54.632 13.453 -26.539 1.00 46.47 195 SER A CA 1
ATOM 830 C C . SER A 1 118 ? 55.955 12.821 -26.175 1.00 41.64 195 SER A C 1
ATOM 831 O O . SER A 1 118 ? 56.649 12.394 -27.107 1.00 42.50 195 SER A O 1
ATOM 834 N N . PHE A 1 119 ? 56.248 12.715 -24.884 1.00 38.24 196 PHE A N 1
ATOM 835 C CA . PHE A 1 119 ? 57.442 12.003 -24.382 1.00 42.36 196 PHE A CA 1
ATOM 836 C C . PHE A 1 119 ? 58.676 12.504 -25.140 1.00 40.21 196 PHE A C 1
ATOM 837 O O . PHE A 1 119 ? 59.480 11.697 -25.654 1.00 38.92 196 PHE A O 1
ATOM 845 N N . LYS A 1 120 ? 58.842 13.824 -25.132 1.00 38.29 197 LYS A N 1
ATOM 846 C CA . LYS A 1 120 ? 60.051 14.509 -25.634 1.00 37.78 197 LYS A CA 1
ATOM 847 C C . LYS A 1 120 ? 60.820 15.077 -24.453 1.00 38.36 197 LYS A C 1
ATOM 848 O O . LYS A 1 120 ? 60.196 15.431 -23.432 1.00 38.12 197 LYS A O 1
ATOM 854 N N . GLY A 1 121 ? 62.137 15.111 -24.595 1.00 38.08 198 GLY A N 1
ATOM 855 C CA . GLY A 1 121 ? 63.033 15.847 -23.696 1.00 43.17 198 GLY A CA 1
ATOM 856 C C . GLY A 1 121 ? 63.825 16.838 -24.520 1.00 45.55 198 GLY A C 1
ATOM 857 O O . GLY A 1 121 ? 64.470 16.387 -25.476 1.00 43.11 198 GLY A O 1
ATOM 858 N N . TYR A 1 122 ? 63.751 18.124 -24.190 1.00 41.64 199 TYR A N 1
ATOM 859 C CA . TYR A 1 122 ? 64.538 19.187 -24.867 1.00 37.86 199 TYR A CA 1
ATOM 860 C C . TYR A 1 122 ? 65.681 19.591 -23.945 1.00 38.47 199 TYR A C 1
ATOM 861 O O . TYR A 1 122 ? 65.457 20.045 -22.823 1.00 36.32 199 TYR A O 1
ATOM 870 N N . ILE A 1 123 ? 66.895 19.383 -24.413 1.00 32.51 200 ILE A N 1
ATOM 871 C CA . ILE A 1 123 ? 68.133 19.772 -23.679 1.00 41.10 200 ILE A CA 1
ATOM 872 C C . ILE A 1 123 ? 68.113 21.297 -23.577 1.00 45.89 200 ILE A C 1
ATOM 873 O O . ILE A 1 123 ? 67.914 21.969 -24.628 1.00 44.22 200 ILE A O 1
ATOM 878 N N . GLU A 1 124 ? 68.267 21.804 -22.360 1.00 40.75 201 GLU A N 1
ATOM 879 C CA . GLU A 1 124 ? 68.153 23.238 -22.019 1.00 39.93 201 GLU A CA 1
ATOM 880 C C . GLU A 1 124 ? 69.311 23.593 -21.082 1.00 45.14 201 GLU A C 1
ATOM 881 O O . GLU A 1 124 ? 69.878 22.692 -20.444 1.00 44.56 201 GLU A O 1
ATOM 887 N N . ASN A 1 125 ? 69.701 24.859 -21.058 1.00 50.82 202 ASN A N 1
ATOM 888 C CA . ASN A 1 125 ? 70.678 25.378 -20.068 1.00 49.59 202 ASN A CA 1
ATOM 889 C C . ASN A 1 125 ? 70.017 25.291 -18.681 1.00 42.67 202 ASN A C 1
ATOM 890 O O . ASN A 1 125 ? 68.966 25.911 -18.477 1.00 41.70 202 ASN A O 1
ATOM 895 N N . CYS A 1 126 ? 70.647 24.578 -17.748 1.00 42.27 203 CYS A N 1
ATOM 896 C CA . CYS A 1 126 ? 70.182 24.395 -16.346 1.00 46.06 203 CYS A CA 1
ATOM 897 C C . CYS A 1 126 ? 69.837 25.730 -15.691 1.00 38.77 203 CYS A C 1
ATOM 898 O O . CYS A 1 126 ? 68.988 25.732 -14.801 1.00 44.36 203 CYS A O 1
ATOM 901 N N . SER A 1 127 ? 70.457 26.836 -16.115 1.00 45.40 204 SER A N 1
ATOM 902 C CA . SER A 1 127 ? 70.293 28.181 -15.492 1.00 42.35 204 SER A CA 1
ATOM 903 C C . SER A 1 127 ? 69.090 28.943 -16.050 1.00 41.70 204 SER A C 1
ATOM 904 O O . SER A 1 127 ? 68.691 29.948 -15.434 1.00 42.76 204 SER A O 1
ATOM 907 N N . THR A 1 128 ? 68.522 28.505 -17.176 1.00 43.05 205 THR A N 1
ATOM 908 C CA . THR A 1 128 ? 67.364 29.178 -17.823 1.00 41.64 205 THR A CA 1
ATOM 909 C C . THR A 1 128 ? 66.101 28.959 -16.997 1.00 41.28 205 THR A C 1
ATOM 910 O O . THR A 1 128 ? 65.717 27.842 -16.681 1.00 49.59 205 THR A O 1
ATOM 914 N N . PRO A 1 129 ? 65.430 30.038 -16.564 1.00 40.84 206 PRO A N 1
ATOM 915 C CA . PRO A 1 129 ? 64.157 29.913 -15.871 1.00 40.80 206 PRO A CA 1
ATOM 916 C C . PRO A 1 129 ? 63.049 29.328 -16.763 1.00 42.17 206 PRO A C 1
ATOM 917 O O . PRO A 1 129 ? 62.881 29.743 -17.922 1.00 37.18 206 PRO A O 1
ATOM 921 N N . ASN A 1 130 ? 62.288 28.402 -16.182 1.00 39.90 207 ASN A N 1
ATOM 922 C CA . ASN A 1 130 ? 61.219 27.644 -16.887 1.00 35.55 207 ASN A CA 1
ATOM 923 C C . ASN A 1 130 ? 60.158 27.209 -15.883 1.00 35.64 207 ASN A C 1
ATOM 924 O O . ASN A 1 130 ? 60.474 27.092 -14.656 1.00 34.12 207 ASN A O 1
ATOM 929 N N . THR A 1 131 ? 58.951 26.952 -16.385 1.00 34.64 208 THR A N 1
ATOM 930 C CA . THR A 1 131 ? 57.886 26.290 -15.600 1.00 34.49 208 THR A CA 1
ATOM 931 C C . THR A 1 131 ? 58.358 24.854 -15.335 1.00 34.96 208 THR A C 1
ATOM 932 O O . THR A 1 131 ? 59.342 24.419 -15.924 1.00 35.47 208 THR A O 1
ATOM 936 N N . TYR A 1 132 ? 57.720 24.169 -14.406 1.00 37.09 209 TYR A N 1
ATOM 937 C CA . TYR A 1 132 ? 58.215 22.869 -13.912 1.00 37.98 209 TYR A CA 1
ATOM 938 C C . TYR A 1 132 ? 57.026 22.054 -13.433 1.00 31.42 209 TYR A C 1
ATOM 939 O O . TYR A 1 132 ? 55.978 22.598 -13.064 1.00 34.41 209 TYR A O 1
ATOM 948 N N . ILE A 1 133 ? 57.196 20.747 -13.522 1.00 34.15 210 ILE A N 1
ATOM 949 C CA . ILE A 1 133 ? 56.212 19.734 -13.076 1.00 34.63 210 ILE A CA 1
ATOM 950 C C . ILE A 1 133 ? 56.859 18.933 -11.962 1.00 37.46 210 ILE A C 1
ATOM 951 O O . ILE A 1 133 ? 57.976 18.381 -12.211 1.00 34.55 210 ILE A O 1
ATOM 956 N N . CYS A 1 134 ? 56.155 18.828 -10.831 1.00 33.86 211 CYS A N 1
ATOM 957 C CA . CYS A 1 134 ? 56.543 17.972 -9.685 1.00 39.05 211 CYS A CA 1
ATOM 958 C C . CYS A 1 134 ? 55.721 16.684 -9.749 1.00 36.81 211 CYS A C 1
ATOM 959 O O . CYS A 1 134 ? 54.520 16.708 -10.155 1.00 37.35 211 CYS A O 1
ATOM 962 N N . MET A 1 135 ? 56.342 15.598 -9.321 1.00 37.37 212 MET A N 1
ATOM 963 C CA . MET A 1 135 ? 55.652 14.295 -9.158 1.00 43.06 212 MET A CA 1
ATOM 964 C C . MET A 1 135 ? 56.173 13.652 -7.865 1.00 39.16 212 MET A C 1
ATOM 965 O O . MET A 1 135 ? 57.407 13.646 -7.688 1.00 40.93 212 MET A O 1
ATOM 970 N N . GLN A 1 136 ? 55.306 13.084 -7.037 1.00 41.00 213 GLN A N 1
ATOM 971 C CA . GLN A 1 136 ? 55.801 12.298 -5.872 1.00 49.50 213 GLN A CA 1
ATOM 972 C C . GLN A 1 136 ? 56.500 11.034 -6.371 1.00 57.89 213 GLN A C 1
ATOM 973 O O . GLN A 1 136 ? 55.927 10.371 -7.295 1.00 52.11 213 GLN A O 1
ATOM 979 N N . ARG A 1 137 ? 57.698 10.780 -5.803 1.00 60.95 214 ARG A N 1
ATOM 980 C CA . ARG A 1 137 ? 58.560 9.568 -5.946 1.00 69.01 214 ARG A CA 1
ATOM 981 C C . ARG A 1 137 ? 57.669 8.313 -5.835 1.00 73.03 214 ARG A C 1
ATOM 982 O O . ARG A 1 137 ? 56.908 8.213 -4.840 1.00 60.19 214 ARG A O 1
ATOM 990 N N . THR A 1 138 ? 57.668 7.448 -6.863 1.00 84.62 215 THR A N 1
ATOM 991 C CA . THR A 1 138 ? 56.604 6.426 -7.097 1.00 93.84 215 THR A CA 1
ATOM 992 C C . THR A 1 138 ? 56.634 5.378 -5.970 1.00 109.34 215 THR A C 1
ATOM 993 O O . THR A 1 138 ? 57.757 5.020 -5.487 1.00 95.59 215 THR A O 1
ATOM 997 N N . VAL A 1 139 ? 55.435 4.899 -5.592 1.00 119.70 216 VAL A N 1
ATOM 998 C CA . VAL A 1 139 ? 55.156 4.068 -4.376 1.00 125.49 216 VAL A CA 1
ATOM 999 C C . VAL A 1 139 ? 55.812 2.688 -4.564 1.00 124.43 216 VAL A C 1
ATOM 1000 O O . VAL A 1 139 ? 57.043 2.563 -4.526 1.00 115.27 216 VAL A O 1
ATOM 1005 N N . SER B 1 4 ? 46.261 25.395 6.040 1.00 128.99 81 SER B N 1
ATOM 1006 C CA . SER B 1 4 ? 46.199 24.689 7.355 1.00 131.73 81 SER B CA 1
ATOM 1007 C C . SER B 1 4 ? 45.771 23.228 7.155 1.00 133.23 81 SER B C 1
ATOM 1008 O O . SER B 1 4 ? 44.663 22.867 7.601 1.00 139.23 81 SER B O 1
ATOM 1011 N N . LEU B 1 5 ? 46.626 22.421 6.511 1.00 132.32 82 LEU B N 1
ATOM 1012 C CA . LEU B 1 5 ? 46.471 20.941 6.422 1.00 136.35 82 LEU B CA 1
ATOM 1013 C C . LEU B 1 5 ? 46.583 20.364 7.838 1.00 132.76 82 LEU B C 1
ATOM 1014 O O . LEU B 1 5 ? 45.863 19.391 8.155 1.00 122.42 82 LEU B O 1
ATOM 1019 N N . PHE B 1 6 ? 47.447 20.981 8.648 1.00 132.99 83 PHE B N 1
ATOM 1020 C CA . PHE B 1 6 ? 47.654 20.725 10.097 1.00 132.19 83 PHE B CA 1
ATOM 1021 C C . PHE B 1 6 ? 47.025 21.859 10.919 1.00 135.44 83 PHE B C 1
ATOM 1022 O O . PHE B 1 6 ? 46.159 21.592 11.794 1.00 119.07 83 PHE B O 1
ATOM 1030 N N . ASN B 1 7 ? 47.508 23.079 10.643 1.00 136.49 84 ASN B N 1
ATOM 1031 C CA . ASN B 1 7 ? 47.029 24.399 11.151 1.00 132.29 84 ASN B CA 1
ATOM 1032 C C . ASN B 1 7 ? 47.693 25.510 10.309 1.00 136.00 84 ASN B C 1
ATOM 1033 O O . ASN B 1 7 ? 47.184 26.655 10.340 1.00 136.18 84 ASN B O 1
ATOM 1038 N N . GLN B 1 8 ? 48.808 25.180 9.628 1.00 134.25 85 GLN B N 1
ATOM 1039 C CA . GLN B 1 8 ? 49.315 25.792 8.360 1.00 123.28 85 GLN B CA 1
ATOM 1040 C C . GLN B 1 8 ? 49.600 24.666 7.340 1.00 115.77 85 GLN B C 1
ATOM 1041 O O . GLN B 1 8 ? 49.502 23.463 7.708 1.00 109.66 85 GLN B O 1
ATOM 1047 N N . GLU B 1 9 ? 49.918 25.046 6.097 1.00 107.57 86 GLU B N 1
ATOM 1048 C CA . GLU B 1 9 ? 50.087 24.133 4.935 1.00 100.57 86 GLU B CA 1
ATOM 1049 C C . GLU B 1 9 ? 51.488 23.499 4.994 1.00 88.75 86 GLU B C 1
ATOM 1050 O O . GLU B 1 9 ? 52.487 24.238 5.134 1.00 77.89 86 GLU B O 1
ATOM 1056 N N . VAL B 1 10 ? 51.543 22.168 4.925 1.00 66.04 87 VAL B N 1
ATOM 1057 C CA . VAL B 1 10 ? 52.797 21.374 4.781 1.00 66.86 87 VAL B CA 1
ATOM 1058 C C . VAL B 1 10 ? 52.454 20.034 4.122 1.00 55.93 87 VAL B C 1
ATOM 1059 O O . VAL B 1 10 ? 51.422 19.411 4.465 1.00 51.18 87 VAL B O 1
ATOM 1063 N N . GLN B 1 11 ? 53.313 19.599 3.207 1.00 53.84 88 GLN B N 1
ATOM 1064 C CA . GLN B 1 11 ? 53.126 18.314 2.495 1.00 51.08 88 GLN B CA 1
ATOM 1065 C C . GLN B 1 11 ? 53.982 17.256 3.190 1.00 46.55 88 GLN B C 1
ATOM 1066 O O . GLN B 1 11 ? 55.220 17.277 3.030 1.00 48.33 88 GLN B O 1
ATOM 1072 N N . ILE B 1 12 ? 53.331 16.372 3.930 1.00 38.92 89 ILE B N 1
ATOM 1073 C CA . ILE B 1 12 ? 53.964 15.220 4.629 1.00 41.92 89 ILE B CA 1
ATOM 1074 C C . ILE B 1 12 ? 53.016 14.043 4.464 1.00 39.32 89 ILE B C 1
ATOM 1075 O O . ILE B 1 12 ? 51.829 14.278 4.237 1.00 37.84 89 ILE B O 1
ATOM 1080 N N . PRO B 1 13 ? 53.520 12.801 4.607 1.00 43.98 90 PRO B N 1
ATOM 1081 C CA . PRO B 1 13 ? 52.702 11.589 4.531 1.00 52.75 90 PRO B CA 1
ATOM 1082 C C . PRO B 1 13 ? 51.433 11.632 5.380 1.00 58.58 90 PRO B C 1
ATOM 1083 O O . PRO B 1 13 ? 50.436 11.104 4.930 1.00 52.39 90 PRO B O 1
ATOM 1087 N N . LEU B 1 14 ? 51.489 12.290 6.540 1.00 56.58 91 LEU B N 1
ATOM 1088 C CA . LEU B 1 14 ? 50.321 12.401 7.457 1.00 55.40 91 LEU B CA 1
ATOM 1089 C C . LEU B 1 14 ? 49.208 13.297 6.897 1.00 54.82 91 LEU B C 1
ATOM 1090 O O . LEU B 1 14 ? 48.112 13.191 7.425 1.00 56.10 91 LEU B O 1
ATOM 1095 N N . THR B 1 15 ? 49.486 14.255 6.009 1.00 55.12 92 THR B N 1
ATOM 1096 C CA . THR B 1 15 ? 48.453 15.202 5.504 1.00 52.38 92 THR B CA 1
ATOM 1097 C C . THR B 1 15 ? 47.957 14.718 4.134 1.00 49.12 92 THR B C 1
ATOM 1098 O O . THR B 1 15 ? 47.244 15.471 3.506 1.00 56.72 92 THR B O 1
ATOM 1102 N N . GLU B 1 16 ? 48.396 13.546 3.670 1.00 47.48 93 GLU B N 1
ATOM 1103 C CA . GLU B 1 16 ? 47.987 12.947 2.374 1.00 50.92 93 GLU B CA 1
ATOM 1104 C C . GLU B 1 16 ? 46.587 12.354 2.530 1.00 55.38 93 GLU B C 1
ATOM 1105 O O . GLU B 1 16 ? 46.251 11.946 3.649 1.00 60.35 93 GLU B O 1
ATOM 1111 N N . SER B 1 17 ? 45.802 12.331 1.448 1.00 56.45 94 SER B N 1
ATOM 1112 C CA . SER B 1 17 ? 44.445 11.720 1.392 1.00 57.03 94 SER B CA 1
ATOM 1113 C C . SER B 1 17 ? 44.251 10.966 0.068 1.00 56.67 94 SER B C 1
ATOM 1114 O O . SER B 1 17 ? 45.087 11.108 -0.834 1.00 48.34 94 SER B O 1
ATOM 1117 N N . TYR B 1 18 ? 43.194 10.163 -0.023 1.00 54.90 95 TYR B N 1
ATOM 1118 C CA . TYR B 1 18 ? 42.737 9.554 -1.290 1.00 51.80 95 TYR B CA 1
ATOM 1119 C C . TYR B 1 18 ? 41.804 10.536 -1.993 1.00 50.61 95 TYR B C 1
ATOM 1120 O O . TYR B 1 18 ? 41.043 11.285 -1.361 1.00 53.00 95 TYR B O 1
ATOM 1129 N N . CYS B 1 19 ? 41.926 10.584 -3.310 1.00 51.61 96 CYS B N 1
ATOM 1130 C CA . CYS B 1 19 ? 41.040 11.409 -4.154 1.00 53.64 96 CYS B CA 1
ATOM 1131 C C . CYS B 1 19 ? 39.983 10.473 -4.755 1.00 45.70 96 CYS B C 1
ATOM 1132 O O . CYS B 1 19 ? 40.358 9.391 -5.224 1.00 52.59 96 CYS B O 1
ATOM 1135 N N . GLY B 1 20 ? 38.710 10.828 -4.662 1.00 46.69 97 GLY B N 1
ATOM 1136 C CA . GLY B 1 20 ? 37.624 10.045 -5.271 1.00 49.57 97 GLY B CA 1
ATOM 1137 C C . GLY B 1 20 ? 36.338 10.123 -4.458 1.00 48.93 97 GLY B C 1
ATOM 1138 O O . GLY B 1 20 ? 36.212 10.965 -3.586 1.00 47.98 97 GLY B O 1
ATOM 1139 N N . PRO B 1 21 ? 35.328 9.268 -4.736 1.00 52.45 98 PRO B N 1
ATOM 1140 C CA . PRO B 1 21 ? 35.472 8.171 -5.702 1.00 55.25 98 PRO B CA 1
ATOM 1141 C C . PRO B 1 21 ? 35.411 8.652 -7.163 1.00 48.78 98 PRO B C 1
ATOM 1142 O O . PRO B 1 21 ? 34.721 9.615 -7.425 1.00 45.55 98 PRO B O 1
ATOM 1146 N N . CYS B 1 22 ? 36.117 7.980 -8.081 1.00 45.29 99 CYS B N 1
ATOM 1147 C CA . CYS B 1 22 ? 36.096 8.307 -9.541 1.00 48.30 99 CYS B CA 1
ATOM 1148 C C . CYS B 1 22 ? 36.028 7.023 -10.351 1.00 47.90 99 CYS B C 1
ATOM 1149 O O . CYS B 1 22 ? 36.360 5.958 -9.855 1.00 46.66 99 CYS B O 1
ATOM 1152 N N . PRO B 1 23 ? 35.672 7.067 -11.648 1.00 49.04 100 PRO B N 1
ATOM 1153 C CA . PRO B 1 23 ? 35.842 5.891 -12.493 1.00 48.53 100 PRO B CA 1
ATOM 1154 C C . PRO B 1 23 ? 37.323 5.479 -12.528 1.00 52.54 100 PRO B C 1
ATOM 1155 O O . PRO B 1 23 ? 38.198 6.301 -12.366 1.00 48.99 100 PRO B O 1
ATOM 1159 N N . LYS B 1 24 ? 37.561 4.202 -12.801 1.00 47.95 101 LYS B N 1
ATOM 1160 C CA . LYS B 1 24 ? 38.898 3.574 -12.803 1.00 54.36 101 LYS B CA 1
ATOM 1161 C C . LYS B 1 24 ? 39.824 4.362 -13.748 1.00 49.91 101 LYS B C 1
ATOM 1162 O O . LYS B 1 24 ? 39.503 4.543 -14.940 1.00 48.13 101 LYS B O 1
ATOM 1168 N N . ASN B 1 25 ? 40.955 4.819 -13.230 1.00 51.03 102 ASN B N 1
ATOM 1169 C CA . ASN B 1 25 ? 42.061 5.394 -14.035 1.00 46.56 102 ASN B CA 1
ATOM 1170 C C . ASN B 1 25 ? 41.619 6.733 -14.648 1.00 44.65 102 ASN B C 1
ATOM 1171 O O . ASN B 1 25 ? 42.178 7.111 -15.672 1.00 41.59 102 ASN B O 1
ATOM 1176 N N . TRP B 1 26 ? 40.678 7.444 -14.034 1.00 37.75 103 TRP B N 1
ATOM 1177 C CA . TRP B 1 26 ? 40.413 8.847 -14.407 1.00 40.12 103 TRP B CA 1
ATOM 1178 C C . TRP B 1 26 ? 41.386 9.766 -13.640 1.00 43.68 103 TRP B C 1
ATOM 1179 O O . TRP B 1 26 ? 42.019 9.323 -12.678 1.00 38.97 103 TRP B O 1
ATOM 1190 N N . ILE B 1 27 ? 41.456 11.033 -14.026 1.00 44.83 104 ILE B N 1
ATOM 1191 C CA . ILE B 1 27 ? 42.193 12.081 -13.269 1.00 43.29 104 ILE B CA 1
ATOM 1192 C C . ILE B 1 27 ? 41.309 12.525 -12.109 1.00 42.28 104 ILE B C 1
ATOM 1193 O O . ILE B 1 27 ? 40.148 12.849 -12.338 1.00 46.10 104 ILE B O 1
ATOM 1198 N N . CYS B 1 28 ? 41.860 12.574 -10.913 1.00 39.12 105 CYS B N 1
ATOM 1199 C CA . CYS B 1 28 ? 41.144 13.058 -9.713 1.00 42.85 105 CYS B CA 1
ATOM 1200 C C . CYS B 1 28 ? 41.858 14.315 -9.226 1.00 44.54 105 CYS B C 1
ATOM 1201 O O . CYS B 1 28 ? 43.115 14.315 -9.118 1.00 43.13 105 CYS B O 1
ATOM 1204 N N . TYR B 1 29 ? 41.099 15.384 -9.009 1.00 45.48 106 TYR B N 1
ATOM 1205 C CA . TYR B 1 29 ? 41.655 16.703 -8.628 1.00 40.62 106 TYR B CA 1
ATOM 1206 C C . TYR B 1 29 ? 40.590 17.556 -7.976 1.00 43.70 106 TYR B C 1
ATOM 1207 O O . TYR B 1 29 ? 39.646 17.971 -8.692 1.00 41.07 106 TYR B O 1
ATOM 1216 N N . LYS B 1 30 ? 40.791 17.856 -6.685 1.00 43.51 107 LYS B N 1
ATOM 1217 C CA . LYS B 1 30 ? 39.943 18.794 -5.912 1.00 44.94 107 LYS B CA 1
ATOM 1218 C C . LYS B 1 30 ? 38.475 18.399 -6.080 1.00 44.63 107 LYS B C 1
ATOM 1219 O O . LYS B 1 30 ? 37.694 19.250 -6.512 1.00 49.23 107 LYS B O 1
ATOM 1225 N N . ASN B 1 31 ? 38.177 17.123 -5.822 1.00 46.69 108 ASN B N 1
ATOM 1226 C CA . ASN B 1 31 ? 36.807 16.556 -5.732 1.00 53.05 108 ASN B CA 1
ATOM 1227 C C . ASN B 1 31 ? 36.161 16.472 -7.132 1.00 52.08 108 ASN B C 1
ATOM 1228 O O . ASN B 1 31 ? 34.930 16.511 -7.228 1.00 46.29 108 ASN B O 1
ATOM 1233 N N . ASN B 1 32 ? 36.950 16.431 -8.201 1.00 51.26 109 ASN B N 1
ATOM 1234 C CA . ASN B 1 32 ? 36.401 16.252 -9.567 1.00 45.79 109 ASN B CA 1
ATOM 1235 C C . ASN B 1 32 ? 37.158 15.117 -10.233 1.00 42.29 109 ASN B C 1
ATOM 1236 O O . ASN B 1 32 ? 38.325 14.855 -9.881 1.00 43.30 109 ASN B O 1
ATOM 1241 N N . CYS B 1 33 ? 36.482 14.423 -11.134 1.00 40.50 110 CYS B N 1
ATOM 1242 C CA . CYS B 1 33 ? 37.054 13.301 -11.901 1.00 39.88 110 CYS B CA 1
ATOM 1243 C C . CYS B 1 33 ? 37.043 13.734 -13.360 1.00 41.37 110 CYS B C 1
ATOM 1244 O O . CYS B 1 33 ? 35.986 14.226 -13.793 1.00 43.17 110 CYS B O 1
ATOM 1247 N N . TYR B 1 34 ? 38.143 13.525 -14.089 1.00 38.67 111 TYR B N 1
ATOM 1248 C CA . TYR B 1 34 ? 38.242 13.888 -15.515 1.00 37.35 111 TYR B CA 1
ATOM 1249 C C . TYR B 1 34 ? 38.837 12.752 -16.317 1.00 41.32 111 TYR B C 1
ATOM 1250 O O . TYR B 1 34 ? 39.720 12.010 -15.842 1.00 35.62 111 TYR B O 1
ATOM 1259 N N . GLN B 1 35 ? 38.416 12.705 -17.576 1.00 38.95 112 GLN B N 1
ATOM 1260 C CA . GLN B 1 35 ? 39.050 11.815 -18.566 1.00 41.58 112 GLN B CA 1
ATOM 1261 C C . GLN B 1 35 ? 39.002 12.506 -19.921 1.00 38.39 112 GLN B C 1
ATOM 1262 O O . GLN B 1 35 ? 37.973 13.159 -20.211 1.00 36.86 112 GLN B O 1
ATOM 1268 N N . PHE B 1 36 ? 40.055 12.283 -20.696 1.00 38.03 113 PHE B N 1
ATOM 1269 C CA . PHE B 1 36 ? 40.242 12.820 -22.065 1.00 46.32 113 PHE B CA 1
ATOM 1270 C C . PHE B 1 36 ? 40.018 11.664 -23.040 1.00 43.58 113 PHE B C 1
ATOM 1271 O O . PHE B 1 36 ? 40.587 10.611 -22.830 1.00 44.70 113 PHE B O 1
ATOM 1279 N N . PHE B 1 37 ? 39.176 11.849 -24.051 1.00 40.77 114 PHE B N 1
ATOM 1280 C CA . PHE B 1 37 ? 38.901 10.800 -25.061 1.00 43.00 114 PHE B CA 1
ATOM 1281 C C . PHE B 1 37 ? 39.507 11.275 -26.367 1.00 40.31 114 PHE B C 1
ATOM 1282 O O . PHE B 1 37 ? 39.094 12.374 -26.820 1.00 42.28 114 PHE B O 1
ATOM 1290 N N . ASP B 1 38 ? 40.448 10.487 -26.901 1.00 45.05 115 ASP B N 1
ATOM 1291 C CA . ASP B 1 38 ? 41.196 10.792 -28.150 1.00 48.85 115 ASP B CA 1
ATOM 1292 C C . ASP B 1 38 ? 40.399 10.395 -29.401 1.00 47.23 115 ASP B C 1
ATOM 1293 O O . ASP B 1 38 ? 40.825 10.793 -30.484 1.00 55.08 115 ASP B O 1
ATOM 1298 N N . GLU B 1 39 ? 39.291 9.673 -29.291 1.00 51.94 116 GLU B N 1
ATOM 1299 C CA . GLU B 1 39 ? 38.410 9.373 -30.457 1.00 61.32 116 GLU B CA 1
ATOM 1300 C C . GLU B 1 39 ? 37.564 10.608 -30.763 1.00 52.85 116 GLU B C 1
ATOM 1301 O O . GLU B 1 39 ? 36.854 11.066 -29.888 1.00 62.92 116 GLU B O 1
ATOM 1307 N N . SER B 1 40 ? 37.697 11.154 -31.961 1.00 48.43 117 SER B N 1
ATOM 1308 C CA . SER B 1 40 ? 36.974 12.362 -32.414 1.00 53.12 117 SER B CA 1
ATOM 1309 C C . SER B 1 40 ? 35.491 12.025 -32.595 1.00 55.35 117 SER B C 1
ATOM 1310 O O . SER B 1 40 ? 35.177 11.070 -33.307 1.00 53.11 117 SER B O 1
ATOM 1313 N N . LYS B 1 41 ? 34.610 12.794 -31.972 1.00 50.34 118 LYS B N 1
ATOM 1314 C CA . LYS B 1 41 ? 33.145 12.608 -32.060 1.00 44.53 118 LYS B CA 1
ATOM 1315 C C . LYS B 1 41 ? 32.498 13.976 -32.146 1.00 47.53 118 LYS B C 1
ATOM 1316 O O . LYS B 1 41 ? 33.140 14.957 -31.740 1.00 45.52 118 LYS B O 1
ATOM 1322 N N . ASN B 1 42 ? 31.283 14.035 -32.691 1.00 42.78 119 ASN B N 1
ATOM 1323 C CA . ASN B 1 42 ? 30.504 15.286 -32.698 1.00 39.71 119 ASN B CA 1
ATOM 1324 C C . ASN B 1 42 ? 30.043 15.532 -31.264 1.00 38.16 119 ASN B C 1
ATOM 1325 O O . ASN B 1 42 ? 30.198 14.631 -30.414 1.00 43.50 119 ASN B O 1
ATOM 1330 N N . TRP B 1 43 ? 29.516 16.723 -31.005 1.00 38.29 120 TRP B N 1
ATOM 1331 C CA . TRP B 1 43 ? 29.111 17.153 -29.648 1.00 45.83 120 TRP B CA 1
ATOM 1332 C C . TRP B 1 43 ? 28.107 16.156 -29.080 1.00 47.86 120 TRP B C 1
ATOM 1333 O O . TRP B 1 43 ? 28.315 15.729 -27.940 1.00 39.20 120 TRP B O 1
ATOM 1344 N N . TYR B 1 44 ? 27.077 15.783 -29.862 1.00 52.53 121 TYR B N 1
ATOM 1345 C CA . TYR B 1 44 ? 25.965 14.903 -29.406 1.00 45.91 121 TYR B CA 1
ATOM 1346 C C . TYR B 1 44 ? 26.544 13.545 -29.011 1.00 42.81 121 TYR B C 1
ATOM 1347 O O . TYR B 1 44 ? 26.206 13.078 -27.943 1.00 46.96 121 TYR B O 1
ATOM 1356 N N . GLU B 1 45 ? 27.405 12.954 -29.832 1.00 41.35 122 GLU B N 1
ATOM 1357 C CA . GLU B 1 45 ? 28.043 11.641 -29.527 1.00 50.98 122 GLU B CA 1
ATOM 1358 C C . GLU B 1 45 ? 29.042 11.764 -28.368 1.00 49.40 122 GLU B C 1
ATOM 1359 O O . GLU B 1 45 ? 29.179 10.784 -27.597 1.00 43.73 122 GLU B O 1
ATOM 1365 N N . SER B 1 46 ? 29.716 12.911 -28.210 1.00 43.50 123 SER B N 1
ATOM 1366 C CA . SER B 1 46 ? 30.651 13.115 -27.065 1.00 40.46 123 SER B CA 1
ATOM 1367 C C . SER B 1 46 ? 29.823 13.124 -25.766 1.00 36.36 123 SER B C 1
ATOM 1368 O O . SER B 1 46 ? 30.194 12.420 -24.792 1.00 36.81 123 SER B O 1
ATOM 1371 N N . GLN B 1 47 ? 28.698 13.841 -25.772 1.00 38.75 124 GLN B N 1
ATOM 1372 C CA . GLN B 1 47 ? 27.751 13.918 -24.625 1.00 41.18 124 GLN B CA 1
ATOM 1373 C C . GLN B 1 47 ? 27.232 12.506 -24.308 1.00 46.94 124 GLN B C 1
ATOM 1374 O O . GLN B 1 47 ? 27.272 12.121 -23.115 1.00 45.87 124 GLN B O 1
ATOM 1380 N N . ALA B 1 48 ? 26.810 11.744 -25.327 1.00 45.29 125 ALA B N 1
ATOM 1381 C CA . ALA B 1 48 ? 26.280 10.366 -25.173 1.00 51.74 125 ALA B CA 1
ATOM 1382 C C . ALA B 1 48 ? 27.376 9.518 -24.537 1.00 48.01 125 ALA B C 1
ATOM 1383 O O . ALA B 1 48 ? 27.070 8.768 -23.589 1.00 49.24 125 ALA B O 1
ATOM 1385 N N . SER B 1 49 ? 28.613 9.640 -25.030 1.00 40.45 126 SER B N 1
ATOM 1386 C CA . SER B 1 49 ? 29.749 8.841 -24.510 1.00 40.76 126 SER B CA 1
ATOM 1387 C C . SER B 1 49 ? 29.961 9.155 -23.017 1.00 44.02 126 SER B C 1
ATOM 1388 O O . SER B 1 49 ? 30.057 8.208 -22.210 1.00 44.93 126 SER B O 1
ATOM 1391 N N . CYS B 1 50 ? 29.995 10.427 -22.625 1.00 40.92 127 CYS B N 1
ATOM 1392 C CA . CYS B 1 50 ? 30.193 10.779 -21.194 1.00 42.98 127 CYS B CA 1
ATOM 1393 C C . CYS B 1 50 ? 29.021 10.222 -20.378 1.00 48.98 127 CYS B C 1
ATOM 1394 O O . CYS B 1 50 ? 29.272 9.673 -19.278 1.00 45.01 127 CYS B O 1
ATOM 1397 N N . MET B 1 51 ? 27.776 10.405 -20.837 1.00 52.75 128 MET B N 1
ATOM 1398 C CA . MET B 1 51 ? 26.580 9.990 -20.033 1.00 52.42 128 MET B CA 1
ATOM 1399 C C . MET B 1 51 ? 26.531 8.459 -19.921 1.00 47.07 128 MET B C 1
ATOM 1400 O O . MET B 1 51 ? 26.157 7.994 -18.856 1.00 49.48 128 MET B O 1
ATOM 1405 N N . SER B 1 52 ? 27.051 7.714 -20.902 1.00 50.09 129 SER B N 1
ATOM 1406 C CA . SER B 1 52 ? 27.186 6.235 -20.805 1.00 53.05 129 SER B CA 1
ATOM 1407 C C . SER B 1 52 ? 28.062 5.851 -19.600 1.00 57.30 129 SER B C 1
ATOM 1408 O O . SER B 1 52 ? 27.941 4.707 -19.114 1.00 50.94 129 SER B O 1
ATOM 1411 N N . GLN B 1 53 ? 28.934 6.746 -19.126 1.00 52.35 130 GLN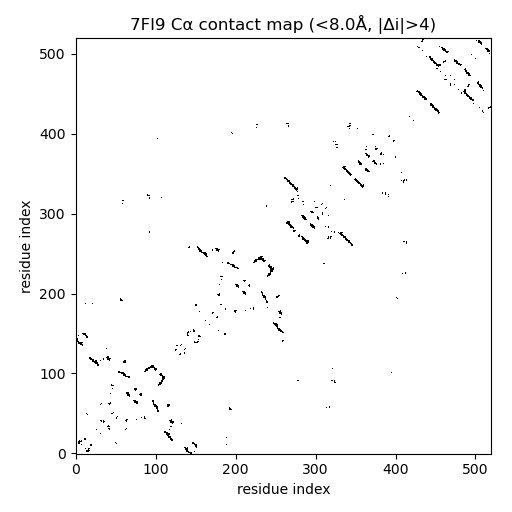 B N 1
ATOM 1412 C CA . GLN B 1 53 ? 29.869 6.445 -18.003 1.00 52.14 130 GLN B CA 1
ATOM 1413 C C . GLN B 1 53 ? 29.434 7.224 -16.762 1.00 49.95 130 GLN B C 1
ATOM 1414 O O . GLN B 1 53 ? 30.277 7.438 -15.872 1.00 52.15 130 GLN B O 1
ATOM 1420 N N . ASN B 1 54 ? 28.180 7.666 -16.722 1.00 52.01 131 ASN B N 1
ATOM 1421 C CA . ASN B 1 54 ? 27.610 8.429 -15.575 1.00 58.15 131 ASN B CA 1
ATOM 1422 C C . ASN B 1 54 ? 28.390 9.738 -15.347 1.00 54.92 131 ASN B C 1
ATOM 1423 O O . ASN B 1 54 ? 28.563 10.177 -14.207 1.00 58.45 131 ASN B O 1
ATOM 1428 N N . ALA B 1 55 ? 28.774 10.394 -16.423 1.00 52.83 132 ALA B N 1
ATOM 1429 C CA . ALA B 1 55 ? 29.538 11.645 -16.398 1.00 51.71 132 ALA B CA 1
ATOM 1430 C C . ALA B 1 55 ? 28.890 12.613 -17.389 1.00 54.44 132 ALA B C 1
ATOM 1431 O O . ALA B 1 55 ? 28.026 12.199 -18.203 1.00 54.34 132 ALA B O 1
ATOM 1433 N N . SER B 1 56 ? 29.281 13.870 -17.304 1.00 51.27 133 SER B N 1
ATOM 1434 C CA . SER B 1 56 ? 28.840 14.926 -18.238 1.00 55.47 133 SER B CA 1
ATOM 1435 C C . SER B 1 56 ? 30.079 15.370 -19.010 1.00 49.39 133 SER B C 1
ATOM 1436 O O . SER B 1 56 ? 31.188 14.970 -18.611 1.00 44.45 133 SER B O 1
ATOM 1439 N N . LEU B 1 57 ? 29.913 16.168 -20.061 1.00 41.47 134 LEU B N 1
ATOM 1440 C CA . LEU B 1 57 ? 31.082 16.843 -20.661 1.00 45.65 134 LEU B CA 1
ATOM 1441 C C . LEU B 1 57 ? 31.640 17.825 -19.613 1.00 46.32 134 LEU B C 1
ATOM 1442 O O . LEU B 1 57 ? 30.897 18.209 -18.673 1.00 44.54 134 LEU B O 1
ATOM 1447 N N . LEU B 1 58 ? 32.917 18.186 -19.744 1.00 45.34 135 LEU B N 1
ATOM 1448 C CA . LEU B 1 58 ? 33.596 19.219 -18.918 1.00 42.35 135 LEU B CA 1
ATOM 1449 C C . LEU B 1 58 ? 32.633 20.381 -18.642 1.00 42.22 135 LEU B C 1
ATOM 1450 O O . LEU B 1 58 ? 32.038 20.893 -19.582 1.00 39.37 135 LEU B O 1
ATOM 1455 N N . LYS B 1 59 ? 32.450 20.739 -17.379 1.00 39.18 136 LYS B N 1
ATOM 1456 C CA . LYS B 1 59 ? 31.830 22.005 -16.941 1.00 40.97 136 LYS B CA 1
ATOM 1457 C C . LYS B 1 59 ? 32.921 22.835 -16.255 1.00 42.68 136 LYS B C 1
ATOM 1458 O O . LYS B 1 59 ? 33.599 22.287 -15.332 1.00 46.99 136 LYS B O 1
ATOM 1464 N N . VAL B 1 60 ? 33.130 24.064 -16.709 1.00 42.30 137 VAL B N 1
ATOM 1465 C CA . VAL B 1 60 ? 34.101 25.007 -16.087 1.00 45.96 137 VAL B CA 1
ATOM 1466 C C . VAL B 1 60 ? 33.317 25.899 -15.120 1.00 50.81 137 VAL B C 1
ATOM 1467 O O . VAL B 1 60 ? 32.521 26.675 -15.624 1.00 44.55 137 VAL B O 1
ATOM 1471 N N . TYR B 1 61 ? 33.566 25.787 -13.809 1.00 43.84 138 TYR B N 1
ATOM 1472 C CA . TYR B 1 61 ? 32.917 26.587 -12.737 1.00 48.13 138 TYR B CA 1
ATOM 1473 C C . TYR B 1 61 ? 33.955 27.318 -11.862 1.00 44.12 138 TYR B C 1
ATOM 1474 O O . TYR B 1 61 ? 33.558 28.229 -11.139 1.00 48.52 138 TYR B O 1
ATOM 1483 N N . SER B 1 62 ? 35.251 27.008 -11.907 1.00 47.57 139 SER B N 1
ATOM 1484 C CA . SER B 1 62 ? 36.229 27.706 -11.013 1.00 48.10 139 SER B CA 1
ATOM 1485 C C . SER B 1 62 ? 37.661 27.621 -11.536 1.00 49.83 139 SER B C 1
ATOM 1486 O O . SER B 1 62 ? 38.192 26.487 -11.659 1.00 48.03 139 SER B O 1
ATOM 1489 N N . LYS B 1 63 ? 38.304 28.772 -11.755 1.00 47.65 140 LYS B N 1
ATOM 1490 C CA . LYS B 1 63 ? 39.729 28.845 -12.180 1.00 49.23 140 LYS B CA 1
ATOM 1491 C C . LYS B 1 63 ? 40.658 28.230 -11.123 1.00 50.68 140 LYS B C 1
ATOM 1492 O O . LYS B 1 63 ? 41.671 27.630 -11.510 1.00 48.76 140 LYS B O 1
ATOM 1498 N N . GLU B 1 64 ? 40.319 28.358 -9.839 1.00 47.58 141 GLU B N 1
ATOM 1499 C CA . GLU B 1 64 ? 41.137 27.822 -8.716 1.00 51.23 141 GLU B CA 1
ATOM 1500 C C . GLU B 1 64 ? 40.966 26.302 -8.631 1.00 43.35 141 GLU B C 1
ATOM 1501 O O . GLU B 1 64 ? 41.979 25.565 -8.638 1.00 52.46 141 GLU B O 1
ATOM 1507 N N . ASP B 1 65 ? 39.728 25.830 -8.546 1.00 42.14 142 ASP B N 1
ATOM 1508 C CA . ASP B 1 65 ? 39.428 24.382 -8.394 1.00 46.66 142 ASP B CA 1
ATOM 1509 C C . ASP B 1 65 ? 39.816 23.625 -9.671 1.00 45.33 142 ASP B C 1
ATOM 1510 O O . ASP B 1 65 ? 40.186 22.456 -9.551 1.00 45.87 142 ASP B O 1
ATOM 1515 N N . GLN B 1 66 ? 39.845 24.274 -10.833 1.00 42.70 143 GLN B N 1
ATOM 1516 C CA . GLN B 1 66 ? 40.121 23.558 -12.108 1.00 42.06 143 GLN B CA 1
ATOM 1517 C C . GLN B 1 66 ? 41.353 24.152 -12.793 1.00 41.43 143 GLN B C 1
ATOM 1518 O O . GLN B 1 66 ? 41.383 24.158 -14.047 1.00 42.52 143 GLN B O 1
ATOM 1524 N N . ASP B 1 67 ? 42.356 24.569 -12.012 1.00 43.55 144 ASP B N 1
ATOM 1525 C CA . ASP B 1 67 ? 43.550 25.283 -12.551 1.00 43.80 144 ASP B CA 1
ATOM 1526 C C . ASP B 1 67 ? 44.332 24.349 -13.497 1.00 46.67 144 ASP B C 1
ATOM 1527 O O . ASP B 1 67 ? 45.032 24.870 -14.402 1.00 43.09 144 ASP B O 1
ATOM 1532 N N . LEU B 1 68 ? 44.210 23.020 -13.339 1.00 46.68 145 LEU B N 1
ATOM 1533 C CA . LEU B 1 68 ? 44.883 22.024 -14.233 1.00 40.46 145 LEU B CA 1
ATOM 1534 C C . LEU B 1 68 ? 44.452 22.217 -15.703 1.00 41.55 145 LEU B C 1
ATOM 1535 O O . LEU B 1 68 ? 45.208 21.790 -16.606 1.00 39.42 145 LEU B O 1
ATOM 1540 N N . LEU B 1 69 ? 43.308 22.850 -15.946 1.00 39.33 146 LEU B N 1
ATOM 1541 C CA . LEU B 1 69 ? 42.825 23.079 -17.325 1.00 43.42 146 LEU B CA 1
ATOM 1542 C C . LEU B 1 69 ? 43.775 24.029 -18.054 1.00 45.50 146 LEU B C 1
ATOM 1543 O O . LEU B 1 69 ? 43.694 24.094 -19.278 1.00 43.27 146 LEU B O 1
ATOM 1548 N N . LYS B 1 70 ? 44.641 24.745 -17.332 1.00 45.88 147 LYS B N 1
ATOM 1549 C CA . LYS B 1 70 ? 45.638 25.663 -17.949 1.00 46.94 147 LYS B CA 1
ATOM 1550 C C . LYS B 1 70 ? 46.661 24.864 -18.761 1.00 42.77 147 LYS B C 1
ATOM 1551 O O . LYS B 1 70 ? 47.233 25.450 -19.661 1.00 41.00 147 LYS B O 1
ATOM 1557 N N . LEU B 1 71 ? 46.888 23.587 -18.453 1.00 42.66 148 LEU B N 1
ATOM 1558 C CA . LEU B 1 71 ? 48.016 22.792 -19.009 1.00 44.78 148 LEU B CA 1
ATOM 1559 C C . LEU B 1 71 ? 47.595 21.976 -20.236 1.00 44.88 148 LEU B C 1
ATOM 1560 O O . LEU B 1 71 ? 48.457 21.308 -20.798 1.00 41.95 148 LEU B O 1
ATOM 1565 N N . VAL B 1 72 ? 46.331 22.055 -20.628 1.00 38.34 149 VAL B N 1
ATOM 1566 C CA . VAL B 1 72 ? 45.753 21.154 -21.654 1.00 42.22 149 VAL B CA 1
ATOM 1567 C C . VAL B 1 72 ? 46.148 21.666 -23.036 1.00 37.67 149 VAL B C 1
ATOM 1568 O O . VAL B 1 72 ? 45.836 22.813 -23.358 1.00 40.28 149 VAL B O 1
ATOM 1572 N N . LYS B 1 73 ? 46.783 20.802 -23.815 1.00 35.57 150 LYS B N 1
ATOM 1573 C CA . LYS B 1 73 ? 47.029 20.940 -25.276 1.00 40.04 150 LYS B CA 1
ATOM 1574 C C . LYS B 1 73 ? 45.735 20.720 -26.054 1.00 41.09 150 LYS B C 1
ATOM 1575 O O . LYS B 1 73 ? 44.904 19.894 -25.613 1.00 40.65 150 LYS B O 1
ATOM 1581 N N . SER B 1 74 ? 45.631 21.334 -27.227 1.00 38.82 151 SER B N 1
ATOM 1582 C CA . SER B 1 74 ? 44.620 21.011 -28.257 1.00 41.94 151 SER B CA 1
ATOM 1583 C C . SER B 1 74 ? 43.230 21.476 -27.811 1.00 39.05 151 SER B C 1
ATOM 1584 O O . SER B 1 74 ? 43.128 22.175 -26.780 1.00 42.33 151 SER B O 1
ATOM 1587 N N . TYR B 1 75 ? 42.208 21.110 -28.585 1.00 37.90 152 TYR B N 1
ATOM 1588 C CA . TYR B 1 75 ? 40.825 21.651 -28.542 1.00 38.92 152 TYR B CA 1
ATOM 1589 C C . TYR B 1 75 ? 39.878 20.478 -28.231 1.00 39.89 152 TYR B C 1
ATOM 1590 O O . TYR B 1 75 ? 40.097 19.422 -28.786 1.00 42.69 152 TYR B O 1
ATOM 1599 N N . HIS B 1 76 ? 38.887 20.623 -27.351 1.00 38.40 153 HIS B N 1
ATOM 1600 C CA . HIS B 1 76 ? 38.097 19.468 -26.826 1.00 40.09 153 HIS B CA 1
ATOM 1601 C C . HIS B 1 76 ? 36.677 19.907 -26.544 1.00 40.83 153 HIS B C 1
ATOM 1602 O O . HIS B 1 76 ? 36.515 20.970 -25.918 1.00 41.66 153 HIS B O 1
ATOM 1609 N N . TRP B 1 77 ? 35.693 19.101 -26.944 1.00 35.40 154 TRP B N 1
ATOM 1610 C CA . TRP B 1 77 ? 34.294 19.421 -26.590 1.00 35.68 154 TRP B CA 1
ATOM 1611 C C . TRP B 1 77 ? 34.169 19.556 -25.074 1.00 37.31 154 TRP B C 1
ATOM 1612 O O . TRP B 1 77 ? 34.714 18.687 -24.353 1.00 36.87 154 TRP B O 1
ATOM 1623 N N . MET B 1 78 ? 33.455 20.579 -24.630 1.00 38.01 155 MET B N 1
ATOM 1624 C CA . MET B 1 78 ? 32.936 20.700 -23.237 1.00 40.86 155 MET B CA 1
ATOM 1625 C C . MET B 1 78 ? 31.405 20.855 -23.262 1.00 40.50 155 MET B C 1
ATOM 1626 O O . MET B 1 78 ? 30.830 20.935 -24.364 1.00 39.34 155 MET B O 1
ATOM 1631 N N . GLY B 1 79 ? 30.768 20.930 -22.099 1.00 41.88 156 GLY B N 1
ATOM 1632 C CA . GLY B 1 79 ? 29.305 20.791 -21.951 1.00 44.24 156 GLY B CA 1
ATOM 1633 C C . GLY B 1 79 ? 28.573 22.107 -22.128 1.00 47.91 156 GLY B C 1
ATOM 1634 O O . GLY B 1 79 ? 27.497 22.273 -21.547 1.00 47.36 156 GLY B O 1
ATOM 1635 N N . LEU B 1 80 ? 29.123 23.019 -22.919 1.00 47.27 157 LEU B N 1
ATOM 1636 C CA . LEU B 1 80 ? 28.565 24.383 -23.075 1.00 49.52 157 LEU B CA 1
ATOM 1637 C C . LEU B 1 80 ? 27.743 24.448 -24.357 1.00 57.02 157 LEU B C 1
ATOM 1638 O O . LEU B 1 80 ? 28.281 24.084 -25.438 1.00 66.63 157 LEU B O 1
ATOM 1643 N N . VAL B 1 81 ? 26.515 24.959 -24.231 1.00 61.61 158 VAL B N 1
ATOM 1644 C CA . VAL B 1 81 ? 25.516 25.004 -25.334 1.00 72.68 158 VAL B CA 1
ATOM 1645 C C . VAL B 1 81 ? 24.834 26.382 -25.384 1.00 68.47 158 VAL B C 1
ATOM 1646 O O . VAL B 1 81 ? 24.655 27.019 -24.324 1.00 67.78 158 VAL B O 1
ATOM 1650 N N . HIS B 1 82 ? 24.492 26.826 -26.597 1.00 76.04 159 HIS B N 1
ATOM 1651 C CA . HIS B 1 82 ? 23.864 28.136 -26.910 1.00 74.50 159 HIS B CA 1
ATOM 1652 C C . HIS B 1 82 ? 22.343 27.979 -26.899 1.00 77.12 159 HIS B C 1
ATOM 1653 O O . HIS B 1 82 ? 21.849 27.042 -27.550 1.00 80.54 159 HIS B O 1
ATOM 1660 N N . ILE B 1 83 ? 21.647 28.843 -26.165 1.00 76.52 160 ILE B N 1
ATOM 1661 C CA . ILE B 1 83 ? 20.178 29.040 -26.319 1.00 94.25 160 ILE B CA 1
ATOM 1662 C C . ILE B 1 83 ? 19.985 30.228 -27.258 1.00 102.27 160 ILE B C 1
ATOM 1663 O O . ILE B 1 83 ? 20.346 31.349 -26.897 1.00 96.17 160 ILE B O 1
ATOM 1668 N N . PRO B 1 84 ? 19.475 30.013 -28.499 1.00 108.29 161 PRO B N 1
ATOM 1669 C CA . PRO B 1 84 ? 19.436 31.079 -29.506 1.00 120.13 161 PRO B CA 1
ATOM 1670 C C . PRO B 1 84 ? 18.404 32.165 -29.141 1.00 128.22 161 PRO B C 1
ATOM 1671 O O . PRO B 1 84 ? 18.615 33.325 -29.483 1.00 123.25 161 PRO B O 1
ATOM 1675 N N . THR B 1 85 ? 17.353 31.762 -28.410 1.00 130.45 162 THR B N 1
ATOM 1676 C CA . THR B 1 85 ? 16.198 32.592 -27.973 1.00 123.98 162 THR B CA 1
ATOM 1677 C C . THR B 1 85 ? 16.694 33.812 -27.176 1.00 127.16 162 THR B C 1
ATOM 1678 O O . THR B 1 85 ? 16.158 34.909 -27.410 1.00 123.80 162 THR B O 1
ATOM 1682 N N . ASN B 1 86 ? 17.690 33.635 -26.297 1.00 135.20 163 ASN B N 1
ATOM 1683 C CA . ASN B 1 86 ? 18.251 34.696 -25.411 1.00 129.19 163 ASN B CA 1
ATOM 1684 C C . ASN B 1 86 ? 19.568 35.234 -25.984 1.00 123.03 163 ASN B C 1
ATOM 1685 O O . ASN B 1 86 ? 19.841 36.440 -25.789 1.00 116.76 163 ASN B O 1
ATOM 1690 N N . GLY B 1 87 ? 20.359 34.373 -26.639 1.00 120.22 164 GLY B N 1
ATOM 1691 C CA . GLY B 1 87 ? 21.767 34.641 -27.001 1.00 119.12 164 GLY B CA 1
ATOM 1692 C C . GLY B 1 87 ? 22.716 34.443 -25.822 1.00 113.74 164 GLY B C 1
ATOM 1693 O O . GLY B 1 87 ? 23.708 35.199 -25.734 1.00 103.93 164 GLY B O 1
ATOM 1694 N N . SER B 1 88 ? 22.442 33.455 -24.957 1.00 98.71 165 SER B N 1
ATOM 1695 C CA . SER B 1 88 ? 23.226 33.156 -23.727 1.00 90.02 165 SER B CA 1
ATOM 1696 C C . SER B 1 88 ? 23.740 31.706 -23.745 1.00 80.16 165 SER B C 1
ATOM 1697 O O . SER B 1 88 ? 23.117 30.838 -24.396 1.00 79.60 165 SER B O 1
ATOM 1700 N N . TRP B 1 89 ? 24.855 31.459 -23.055 1.00 68.88 166 TRP B N 1
ATOM 1701 C CA . TRP B 1 89 ? 25.507 30.125 -22.959 1.00 64.34 166 TRP B CA 1
ATOM 1702 C C . TRP B 1 89 ? 25.152 29.491 -21.618 1.00 61.24 166 TRP B C 1
ATOM 1703 O O . TRP B 1 89 ? 25.241 30.183 -20.575 1.00 68.21 166 TRP B O 1
ATOM 1714 N N . GLN B 1 90 ? 24.791 28.215 -21.633 1.00 56.55 167 GLN B N 1
ATOM 1715 C CA . GLN B 1 90 ? 24.656 27.439 -20.377 1.00 59.50 167 GLN B CA 1
ATOM 1716 C C . GLN B 1 90 ? 25.265 26.038 -20.564 1.00 52.25 167 GLN B C 1
ATOM 1717 O O . GLN B 1 90 ? 25.533 25.612 -21.704 1.00 47.90 167 GLN B O 1
ATOM 1723 N N . TRP B 1 91 ? 25.460 25.364 -19.445 1.00 44.84 168 TRP B N 1
ATOM 1724 C CA . TRP B 1 91 ? 25.984 23.986 -19.316 1.00 49.94 168 TRP B CA 1
ATOM 1725 C C . TRP B 1 91 ? 24.849 22.973 -19.514 1.00 60.19 168 TRP B C 1
ATOM 1726 O O . TRP B 1 91 ? 23.662 23.370 -19.485 1.00 61.79 168 TRP B O 1
ATOM 1737 N N . GLU B 1 92 ? 25.225 21.706 -19.703 1.00 55.82 169 GLU B N 1
ATOM 1738 C CA . GLU B 1 92 ? 24.284 20.573 -19.829 1.00 63.94 169 GLU B CA 1
ATOM 1739 C C . GLU B 1 92 ? 23.286 20.592 -18.670 1.00 61.20 169 GLU B C 1
ATOM 1740 O O . GLU B 1 92 ? 22.114 20.270 -18.899 1.00 64.52 169 GLU B O 1
ATOM 1746 N N . ASP B 1 93 ? 23.763 20.932 -17.472 1.00 62.98 170 ASP B N 1
ATOM 1747 C CA . ASP B 1 93 ? 23.021 20.748 -16.200 1.00 60.00 170 ASP B CA 1
ATOM 1748 C C . ASP B 1 93 ? 22.034 21.914 -16.017 1.00 63.46 170 ASP B C 1
ATOM 1749 O O . ASP B 1 93 ? 21.432 21.984 -14.937 1.00 68.95 170 ASP B O 1
ATOM 1754 N N . GLY B 1 94 ? 21.906 22.804 -17.011 1.00 64.71 171 GLY B N 1
ATOM 1755 C CA . GLY B 1 94 ? 20.966 23.935 -16.987 1.00 61.65 171 GLY B CA 1
ATOM 1756 C C . GLY B 1 94 ? 21.518 25.149 -16.265 1.00 66.29 171 GLY B C 1
ATOM 1757 O O . GLY B 1 94 ? 20.919 26.218 -16.435 1.00 69.36 171 GLY B O 1
ATOM 1758 N N . SER B 1 95 ? 22.619 25.029 -15.503 1.00 61.08 172 SER B N 1
ATOM 1759 C CA . SER B 1 95 ? 23.269 26.190 -14.846 1.00 58.91 172 SER B CA 1
ATOM 1760 C C . SER B 1 95 ? 23.831 27.152 -15.904 1.00 57.00 172 SER B C 1
ATOM 1761 O O . SER B 1 95 ? 24.138 26.718 -17.024 1.00 55.00 172 SER B O 1
ATOM 1764 N N . ILE B 1 96 ? 23.964 28.422 -15.541 1.00 61.08 173 ILE B N 1
ATOM 1765 C CA . ILE B 1 96 ? 24.474 29.531 -16.400 1.00 69.50 173 ILE B CA 1
ATOM 1766 C C . ILE B 1 96 ? 26.005 29.426 -16.498 1.00 69.44 173 ILE B C 1
ATOM 1767 O O . ILE B 1 96 ? 26.643 28.895 -15.566 1.00 62.83 173 ILE B O 1
ATOM 1772 N N . LEU B 1 97 ? 26.584 29.957 -17.571 1.00 64.71 174 LEU B N 1
ATOM 1773 C CA . LEU B 1 97 ? 28.029 30.287 -17.606 1.00 64.69 174 LEU B CA 1
ATOM 1774 C C . LEU B 1 97 ? 28.234 31.496 -16.705 1.00 57.16 174 LEU B C 1
ATOM 1775 O O . LEU B 1 97 ? 27.686 32.536 -17.025 1.00 54.36 174 LEU B O 1
ATOM 1780 N N . SER B 1 98 ? 28.949 31.331 -15.599 1.00 57.27 175 SER B N 1
ATOM 1781 C CA . SER B 1 98 ? 29.283 32.434 -14.667 1.00 62.23 175 SER B CA 1
ATOM 1782 C C . SER B 1 98 ? 30.266 33.367 -15.368 1.00 66.16 175 SER B C 1
ATOM 1783 O O . SER B 1 98 ? 31.119 32.918 -16.129 1.00 56.38 175 SER B O 1
ATOM 1786 N N . PRO B 1 99 ? 30.164 34.700 -15.160 1.00 81.54 176 PRO B N 1
ATOM 1787 C CA . PRO B 1 99 ? 31.101 35.643 -15.777 1.00 72.56 176 PRO B CA 1
ATOM 1788 C C . PRO B 1 99 ? 32.524 35.407 -15.246 1.00 65.47 176 PRO B C 1
ATOM 1789 O O . PRO B 1 99 ? 32.678 34.781 -14.195 1.00 60.08 176 PRO B O 1
ATOM 1793 N N . ASN B 1 100 ? 33.531 35.856 -15.999 1.00 63.50 177 ASN B N 1
ATOM 1794 C CA . ASN B 1 100 ? 34.953 35.872 -15.557 1.00 71.85 177 ASN B CA 1
ATOM 1795 C C . ASN B 1 100 ? 35.524 34.452 -15.441 1.00 63.87 177 ASN B C 1
ATOM 1796 O O . ASN B 1 100 ? 36.514 34.288 -14.706 1.00 66.43 177 ASN B O 1
ATOM 1801 N N . LEU B 1 101 ? 34.941 33.464 -16.124 1.00 58.48 178 LEU B N 1
ATOM 1802 C CA . LEU B 1 101 ? 35.506 32.092 -16.173 1.00 58.71 178 LEU B CA 1
ATOM 1803 C C . LEU B 1 101 ? 36.111 31.813 -17.553 1.00 52.18 178 LEU B C 1
ATOM 1804 O O . LEU B 1 101 ? 37.270 31.395 -17.595 1.00 58.83 178 LEU B O 1
ATOM 1809 N N . LEU B 1 102 ? 35.348 31.983 -18.632 1.00 44.33 179 LEU B N 1
ATOM 1810 C CA . LEU B 1 102 ? 35.813 31.651 -20.001 1.00 46.48 179 LEU B CA 1
ATOM 1811 C C . LEU B 1 102 ? 35.793 32.916 -20.867 1.00 51.56 179 LEU B C 1
ATOM 1812 O O . LEU B 1 102 ? 34.889 33.753 -20.686 1.00 55.35 179 LEU B O 1
ATOM 1817 N N . THR B 1 103 ? 36.732 33.027 -21.805 1.00 53.06 180 THR B N 1
ATOM 1818 C CA . THR B 1 103 ? 36.625 33.934 -22.976 1.00 49.98 180 THR B CA 1
ATOM 1819 C C . THR B 1 103 ? 36.035 33.119 -24.132 1.00 46.01 180 THR B C 1
ATOM 1820 O O . THR B 1 103 ? 36.661 32.134 -24.543 1.00 47.15 180 THR B O 1
ATOM 1824 N N . ILE B 1 104 ? 34.865 33.495 -24.622 1.00 43.65 181 ILE B N 1
ATOM 1825 C CA . ILE B 1 104 ? 34.222 32.775 -25.747 1.00 49.68 181 ILE B CA 1
ATOM 1826 C C . ILE B 1 104 ? 34.612 33.507 -27.019 1.00 47.46 181 ILE B C 1
ATOM 1827 O O . ILE B 1 104 ? 34.533 34.758 -27.044 1.00 49.32 181 ILE B O 1
ATOM 1832 N N . ILE B 1 105 ? 35.127 32.742 -27.976 1.00 48.25 182 ILE B N 1
ATOM 1833 C CA . ILE B 1 105 ? 35.673 33.272 -29.246 1.00 48.16 182 ILE B CA 1
ATOM 1834 C C . ILE B 1 105 ? 34.875 32.665 -30.379 1.00 46.45 182 ILE B C 1
ATOM 1835 O O . ILE B 1 105 ? 34.712 31.437 -30.400 1.00 47.71 182 ILE B O 1
ATOM 1840 N N . GLU B 1 106 ? 34.395 33.543 -31.248 1.00 53.86 183 GLU B N 1
ATOM 1841 C CA . GLU B 1 106 ? 33.648 33.244 -32.483 1.00 63.21 183 GLU B CA 1
ATOM 1842 C C . GLU B 1 106 ? 34.653 32.645 -33.467 1.00 58.30 183 GLU B C 1
ATOM 1843 O O . GLU B 1 106 ? 35.569 33.380 -33.861 1.00 56.57 183 GLU B O 1
ATOM 1849 N N . MET B 1 107 ? 34.539 31.359 -33.782 1.00 56.09 184 MET B N 1
ATOM 1850 C CA . MET B 1 107 ? 35.478 30.655 -34.689 1.00 55.76 184 MET B CA 1
ATOM 1851 C C . MET B 1 107 ? 34.671 30.216 -35.911 1.00 60.74 184 MET B C 1
ATOM 1852 O O . MET B 1 107 ? 34.899 30.783 -36.975 1.00 57.82 184 MET B O 1
ATOM 1857 N N . GLN B 1 108 ? 33.750 29.272 -35.740 1.00 60.09 185 GLN B N 1
ATOM 1858 C CA . GLN B 1 108 ? 32.762 28.826 -36.758 1.00 62.36 185 GLN B CA 1
ATOM 1859 C C . GLN B 1 108 ? 31.376 29.166 -36.209 1.00 70.87 185 GLN B C 1
ATOM 1860 O O . GLN B 1 108 ? 31.191 29.053 -34.963 1.00 69.53 185 GLN B O 1
ATOM 1866 N N . LYS B 1 109 ? 30.429 29.566 -37.063 1.00 73.98 186 LYS B N 1
ATOM 1867 C CA . LYS B 1 109 ? 29.016 29.712 -36.619 1.00 76.60 186 LYS B CA 1
ATOM 1868 C C . LYS B 1 109 ? 28.554 28.317 -36.185 1.00 66.35 186 LYS B C 1
ATOM 1869 O O . LYS B 1 109 ? 28.860 27.345 -36.887 1.00 71.37 186 LYS B O 1
ATOM 1875 N N . GLY B 1 110 ? 27.928 28.221 -35.012 1.00 50.45 187 GLY B N 1
ATOM 1876 C CA . GLY B 1 110 ? 27.580 26.939 -34.383 1.00 48.84 187 GLY B CA 1
ATOM 1877 C C . GLY B 1 110 ? 27.038 27.181 -33.002 1.00 44.79 187 GLY B C 1
ATOM 1878 O O . GLY B 1 110 ? 27.125 28.316 -32.567 1.00 48.68 187 GLY B O 1
ATOM 1879 N N . ASP B 1 111 ? 26.515 26.154 -32.336 1.00 53.87 188 ASP B N 1
ATOM 1880 C CA . ASP B 1 111 ? 25.830 26.280 -31.019 1.00 59.10 188 ASP B CA 1
ATOM 1881 C C . ASP B 1 111 ? 26.565 25.465 -29.945 1.00 58.35 188 ASP B C 1
ATOM 1882 O O . ASP B 1 111 ? 25.949 25.184 -28.897 1.00 57.39 188 ASP B O 1
ATOM 1887 N N . CYS B 1 112 ? 27.818 25.070 -30.189 1.00 60.00 189 CYS B N 1
ATOM 1888 C CA . CYS B 1 112 ? 28.634 24.281 -29.218 1.00 59.65 189 CYS B CA 1
ATOM 1889 C C . CYS B 1 112 ? 30.008 24.939 -29.064 1.00 52.29 189 CYS B C 1
ATOM 1890 O O . CYS B 1 112 ? 30.372 25.743 -29.935 1.00 54.80 189 CYS B O 1
ATOM 1893 N N . ALA B 1 113 ? 30.766 24.615 -28.018 1.00 45.22 190 ALA B N 1
ATOM 1894 C CA . ALA B 1 113 ? 32.072 25.250 -27.765 1.00 42.85 190 ALA B CA 1
ATOM 1895 C C . ALA B 1 113 ? 33.156 24.203 -27.469 1.00 42.68 190 ALA B C 1
ATOM 1896 O O . ALA B 1 113 ? 32.904 23.244 -26.734 1.00 41.60 190 ALA B O 1
ATOM 1898 N N . LEU B 1 114 ? 34.359 24.424 -28.003 1.00 43.48 191 LEU B N 1
ATOM 1899 C CA . LEU B 1 114 ? 35.574 23.628 -27.684 1.00 42.85 191 LEU B CA 1
ATOM 1900 C C . LEU B 1 114 ? 36.322 24.291 -26.548 1.00 44.64 191 LEU B C 1
ATOM 1901 O O . LEU B 1 114 ? 36.495 25.520 -26.581 1.00 41.22 191 LEU B O 1
ATOM 1906 N N . TYR B 1 115 ? 36.742 23.499 -25.573 1.00 44.38 192 TYR B N 1
ATOM 1907 C CA . TYR B 1 115 ? 37.648 24.012 -24.540 1.00 40.30 192 TYR B CA 1
ATOM 1908 C C . TYR B 1 115 ? 39.059 24.085 -25.124 1.00 38.36 192 TYR B C 1
ATOM 1909 O O . TYR B 1 115 ? 39.467 23.135 -25.756 1.00 39.86 192 TYR B O 1
ATOM 1918 N N . ALA B 1 116 ? 39.769 25.184 -24.879 1.00 40.03 193 ALA B N 1
ATOM 1919 C CA . ALA B 1 116 ? 41.233 25.288 -25.049 1.00 38.28 193 ALA B CA 1
ATOM 1920 C C . ALA B 1 116 ? 41.836 26.138 -23.930 1.00 40.42 193 ALA B C 1
ATOM 1921 O O . ALA B 1 116 ? 41.188 27.080 -23.404 1.00 36.74 193 ALA B O 1
ATOM 1923 N N . SER B 1 117 ? 43.067 25.806 -23.601 1.00 38.53 194 SER B N 1
ATOM 1924 C CA . SER B 1 117 ? 43.918 26.501 -22.601 1.00 41.17 194 SER B CA 1
ATOM 1925 C C . SER B 1 117 ? 44.208 27.933 -23.066 1.00 40.18 194 SER B C 1
ATOM 1926 O O . SER B 1 117 ? 44.475 28.114 -24.242 1.00 38.09 194 SER B O 1
ATOM 1929 N N . SER B 1 118 ? 44.202 28.950 -22.191 1.00 40.22 195 SER B N 1
ATOM 1930 C CA . SER B 1 118 ? 43.757 28.946 -20.809 1.00 43.07 195 SER B CA 1
ATOM 1931 C C . SER B 1 118 ? 42.330 29.477 -20.751 1.00 44.45 195 SER B C 1
ATOM 1932 O O . SER B 1 118 ? 42.123 30.665 -21.071 1.00 40.95 195 SER B O 1
ATOM 1935 N N . PHE B 1 119 ? 41.394 28.642 -20.329 1.00 42.35 196 PHE B N 1
ATOM 1936 C CA . PHE B 1 119 ? 39.993 29.038 -20.076 1.00 40.72 196 PHE B CA 1
ATOM 1937 C C . PHE B 1 119 ? 39.448 29.773 -21.295 1.00 42.85 196 PHE B C 1
ATOM 1938 O O . PHE B 1 119 ? 38.870 30.864 -21.137 1.00 44.89 196 PHE B O 1
ATOM 1946 N N . LYS B 1 120 ? 39.593 29.154 -22.466 1.00 41.57 197 LYS B N 1
ATOM 1947 C CA . LYS B 1 120 ? 38.983 29.649 -23.722 1.00 42.14 197 LYS B CA 1
ATOM 1948 C C . LYS B 1 120 ? 37.873 28.699 -24.144 1.00 42.30 197 LYS B C 1
ATOM 1949 O O . LYS B 1 120 ? 37.999 27.504 -23.910 1.00 41.67 197 LYS B O 1
ATOM 1955 N N . GLY B 1 121 ? 36.836 29.246 -24.766 1.00 40.20 198 GLY B N 1
ATOM 1956 C CA . GLY B 1 121 ? 35.810 28.480 -25.473 1.00 40.61 198 GLY B CA 1
ATOM 1957 C C . GLY B 1 121 ? 35.740 28.936 -26.907 1.00 46.36 198 GLY B C 1
ATOM 1958 O O . GLY B 1 121 ? 35.517 30.143 -27.109 1.00 47.40 198 GLY B O 1
ATOM 1959 N N . TYR B 1 122 ? 35.969 28.033 -27.864 1.00 40.39 199 TYR B N 1
ATOM 1960 C CA . TYR B 1 122 ? 35.900 28.361 -29.309 1.00 43.21 199 TYR B CA 1
ATOM 1961 C C . TYR B 1 122 ? 34.582 27.811 -29.857 1.00 46.44 199 TYR B C 1
ATOM 1962 O O . TYR B 1 122 ? 34.345 26.585 -29.783 1.00 49.57 199 TYR B O 1
ATOM 1971 N N . ILE B 1 123 ? 33.739 28.710 -30.351 1.00 44.83 200 ILE B N 1
ATOM 1972 C CA . ILE B 1 123 ? 32.401 28.362 -30.916 1.00 52.84 200 ILE B CA 1
ATOM 1973 C C . ILE B 1 123 ? 32.663 27.539 -32.164 1.00 45.77 200 ILE B C 1
ATOM 1974 O O . ILE B 1 123 ? 33.441 28.016 -33.025 1.00 46.93 200 ILE B O 1
ATOM 1979 N N . GLU B 1 124 ? 32.084 26.339 -32.201 1.00 42.88 201 GLU B N 1
ATOM 1980 C CA . GLU B 1 124 ? 32.359 25.295 -33.223 1.00 47.23 201 GLU B CA 1
ATOM 1981 C C . GLU B 1 124 ? 31.008 24.736 -33.678 1.00 51.58 201 GLU B C 1
ATOM 1982 O O . GLU B 1 124 ? 30.011 24.841 -32.935 1.00 52.77 201 GLU B O 1
ATOM 1988 N N . ASN B 1 125 ? 30.988 24.181 -34.880 1.00 52.28 202 ASN B N 1
ATOM 1989 C CA . ASN B 1 125 ? 29.818 23.460 -35.417 1.00 50.38 202 ASN B CA 1
ATOM 1990 C C . ASN B 1 125 ? 29.643 22.181 -34.584 1.00 51.36 202 ASN B C 1
ATOM 1991 O O . ASN B 1 125 ? 30.576 21.356 -34.560 1.00 51.53 202 ASN B O 1
ATOM 1996 N N . CYS B 1 126 ? 28.478 22.011 -33.955 1.00 50.61 203 CYS B N 1
ATOM 1997 C CA . CYS B 1 126 ? 28.115 20.828 -33.124 1.00 58.10 203 CYS B CA 1
ATOM 1998 C C . CYS B 1 126 ? 28.394 19.523 -33.874 1.00 55.93 203 CYS B C 1
ATOM 1999 O O . CYS B 1 126 ? 28.654 18.518 -33.197 1.00 59.35 203 CYS B O 1
ATOM 2002 N N . SER B 1 127 ? 28.371 19.518 -35.214 1.00 48.72 204 SER B N 1
ATOM 2003 C CA . SER B 1 127 ? 28.505 18.283 -36.024 1.00 45.04 204 SER B CA 1
ATOM 2004 C C . SER B 1 127 ? 29.970 17.944 -36.322 1.00 51.08 204 SER B C 1
ATOM 2005 O O . SER B 1 127 ? 30.242 16.797 -36.776 1.00 52.35 204 SER B O 1
ATOM 2008 N N . THR B 1 128 ? 30.895 18.875 -36.085 1.00 45.75 205 THR B N 1
ATOM 2009 C CA . THR B 1 128 ? 32.340 18.664 -36.356 1.00 49.41 205 THR B CA 1
ATOM 2010 C C . THR B 1 128 ? 32.926 17.682 -35.341 1.00 47.45 205 THR B C 1
ATOM 2011 O O . THR B 1 128 ? 32.813 17.862 -34.130 1.00 46.94 205 THR B O 1
ATOM 2015 N N . PRO B 1 129 ? 33.562 16.599 -35.816 1.00 44.85 206 PRO B N 1
ATOM 2016 C CA . PRO B 1 129 ? 34.266 15.670 -34.943 1.00 45.66 206 PRO B CA 1
ATOM 2017 C C . PRO B 1 129 ? 35.465 16.306 -34.224 1.00 45.22 206 PRO B C 1
ATOM 2018 O O . PRO B 1 129 ? 36.292 16.984 -34.844 1.00 43.16 206 PRO B O 1
ATOM 2022 N N . ASN B 1 130 ? 35.531 16.046 -32.924 1.00 44.54 207 ASN B N 1
ATOM 2023 C CA . ASN B 1 130 ? 36.564 16.580 -32.007 1.00 44.04 207 ASN B CA 1
ATOM 2024 C C . ASN B 1 130 ? 36.785 15.597 -30.849 1.00 45.45 207 ASN B C 1
ATOM 2025 O O . ASN B 1 130 ? 35.847 14.873 -30.487 1.00 39.04 207 ASN B O 1
ATOM 2030 N N . THR B 1 131 ? 37.970 15.614 -30.258 1.00 40.49 208 THR B N 1
ATOM 2031 C CA . THR B 1 131 ? 38.260 15.001 -28.940 1.00 35.76 208 THR B CA 1
ATOM 2032 C C . THR B 1 131 ? 37.406 15.717 -27.890 1.00 36.55 208 THR B C 1
ATOM 2033 O O . THR B 1 131 ? 36.792 16.772 -28.199 1.00 34.34 208 THR B O 1
ATOM 2037 N N . TYR B 1 132 ? 37.297 15.127 -26.703 1.00 35.15 209 TYR B N 1
ATOM 2038 C CA . TYR B 1 132 ? 36.319 15.570 -25.697 1.00 38.17 209 TYR B CA 1
ATOM 2039 C C . TYR B 1 132 ? 36.816 15.191 -24.306 1.00 34.72 209 TYR B C 1
ATOM 2040 O O . TYR B 1 132 ? 37.622 14.260 -24.155 1.00 40.14 209 TYR B O 1
ATOM 2049 N N . ILE B 1 133 ? 36.326 15.933 -23.334 1.00 35.74 210 ILE B N 1
ATOM 2050 C CA . ILE B 1 133 ? 36.677 15.746 -21.902 1.00 40.13 210 ILE B CA 1
ATOM 2051 C C . ILE B 1 133 ? 35.390 15.448 -21.148 1.00 37.29 210 ILE B C 1
ATOM 2052 O O . ILE B 1 133 ? 34.430 16.280 -21.231 1.00 37.16 210 ILE B O 1
ATOM 2057 N N . CYS B 1 134 ? 35.386 14.337 -20.403 1.00 41.67 211 CYS B N 1
ATOM 2058 C CA . CYS B 1 134 ? 34.283 13.999 -19.461 1.00 42.43 211 CYS B CA 1
ATOM 2059 C C . CYS B 1 134 ? 34.707 14.380 -18.044 1.00 41.58 211 CYS B C 1
ATOM 2060 O O . CYS B 1 134 ? 35.927 14.320 -17.714 1.00 45.74 211 CYS B O 1
ATOM 2063 N N . MET B 1 135 ? 33.709 14.760 -17.256 1.00 43.59 212 MET B N 1
ATOM 2064 C CA . MET B 1 135 ? 33.836 15.202 -15.853 1.00 46.04 212 MET B CA 1
ATOM 2065 C C . MET B 1 135 ? 32.752 14.525 -15.009 1.00 44.55 212 MET B C 1
ATOM 2066 O O . MET B 1 135 ? 31.600 14.501 -15.445 1.00 46.05 212 MET B O 1
ATOM 2071 N N . GLN B 1 136 ? 33.100 14.033 -13.822 1.00 41.83 213 GLN B N 1
ATOM 2072 C CA . GLN B 1 136 ? 32.138 13.572 -12.780 1.00 48.64 213 GLN B CA 1
ATOM 2073 C C . GLN B 1 136 ? 32.559 14.199 -11.436 1.00 51.17 213 GLN B C 1
ATOM 2074 O O . GLN B 1 136 ? 33.760 14.087 -11.099 1.00 54.36 213 GLN B O 1
ATOM 2080 N N . ARG B 1 137 ? 31.651 14.871 -10.717 1.00 60.07 214 ARG B N 1
ATOM 2081 C CA . ARG B 1 137 ? 31.864 15.284 -9.291 1.00 64.65 214 ARG B CA 1
ATOM 2082 C C . ARG B 1 137 ? 32.042 14.009 -8.455 1.00 67.32 214 ARG B C 1
ATOM 2083 O O . ARG B 1 137 ? 31.287 13.026 -8.697 1.00 61.93 214 ARG B O 1
ATOM 2091 N N . THR B 1 138 ? 33.018 13.982 -7.533 1.00 63.24 215 THR B N 1
ATOM 2092 C CA . THR B 1 138 ? 33.264 12.814 -6.627 1.00 65.94 215 THR B CA 1
ATOM 2093 C C . THR B 1 138 ? 32.000 12.503 -5.799 1.00 70.29 215 THR B C 1
ATOM 2094 O O . THR B 1 138 ? 31.614 11.327 -5.773 1.00 75.94 215 THR B O 1
ATOM 2098 N N . VAL B 1 139 ? 31.368 13.515 -5.185 1.00 79.53 216 VAL B N 1
ATOM 2099 C CA . VAL B 1 139 ? 30.142 13.360 -4.335 1.00 94.97 216 VAL B CA 1
ATOM 2100 C C . VAL B 1 139 ? 29.056 14.322 -4.851 1.00 100.63 216 VAL B C 1
ATOM 2101 O O . VAL B 1 139 ? 29.242 15.537 -5.014 1.00 100.22 216 VAL B O 1
ATOM 2106 N N . MET C 2 1 ? 39.123 53.543 -48.061 1.00 81.36 0 MET C N 1
ATOM 2107 C CA . MET C 2 1 ? 39.878 53.761 -46.794 1.00 85.49 0 MET C CA 1
ATOM 2108 C C . MET C 2 1 ? 40.777 52.537 -46.571 1.00 84.28 0 MET C C 1
ATOM 2109 O O . MET C 2 1 ? 40.418 51.427 -47.038 1.00 67.88 0 MET C O 1
ATOM 2114 N N . GLU C 2 2 ? 41.931 52.732 -45.934 1.00 73.63 1 GLU C N 1
ATOM 2115 C CA . GLU C 2 2 ? 42.867 51.617 -45.674 1.00 72.22 1 GLU C CA 1
ATOM 2116 C C . GLU C 2 2 ? 42.259 50.782 -44.541 1.00 63.23 1 GLU C C 1
ATOM 2117 O O . GLU C 2 2 ? 41.499 51.267 -43.702 1.00 55.67 1 GLU C O 1
ATOM 2123 N N . PRO C 2 3 ? 42.432 49.452 -44.556 1.00 57.67 2 PRO C N 1
ATOM 2124 C CA . PRO C 2 3 ? 41.845 48.624 -43.502 1.00 53.09 2 PRO C CA 1
ATOM 2125 C C . PRO C 2 3 ? 42.528 48.860 -42.151 1.00 49.75 2 PRO C C 1
ATOM 2126 O O . PRO C 2 3 ? 43.589 49.466 -42.110 1.00 46.71 2 PRO C O 1
ATOM 2130 N N . HIS C 2 4 ? 41.919 48.354 -41.080 1.00 46.98 3 HIS C N 1
ATOM 2131 C CA . HIS C 2 4 ? 42.579 48.244 -39.751 1.00 49.16 3 HIS C CA 1
ATOM 2132 C C . HIS C 2 4 ? 43.283 46.878 -39.675 1.00 51.30 3 HIS C C 1
ATOM 2133 O O . HIS C 2 4 ? 42.825 45.913 -40.371 1.00 47.04 3 HIS C O 1
ATOM 2140 N N . SER C 2 5 ? 44.385 46.787 -38.932 1.00 42.92 4 SER C N 1
ATOM 2141 C CA . SER C 2 5 ? 45.230 45.569 -38.919 1.00 46.41 4 SER C CA 1
ATOM 2142 C C . SER C 2 5 ? 45.722 45.304 -37.499 1.00 46.73 4 SER C C 1
ATOM 2143 O O . SER C 2 5 ? 46.007 46.280 -36.767 1.00 40.51 4 SER C O 1
ATOM 2146 N N . LEU C 2 6 ? 45.834 44.024 -37.145 1.00 45.08 5 LEU C N 1
ATOM 2147 C CA . LEU C 2 6 ? 46.560 43.583 -35.919 1.00 42.56 5 LEU C CA 1
ATOM 2148 C C . LEU C 2 6 ? 47.647 42.578 -36.323 1.00 40.58 5 LEU C C 1
ATOM 2149 O O . LEU C 2 6 ? 47.354 41.677 -37.164 1.00 39.34 5 LEU C O 1
ATOM 2154 N N . ARG C 2 7 ? 48.869 42.760 -35.829 1.00 38.12 6 ARG C N 1
ATOM 2155 C CA . ARG C 2 7 ? 50.024 41.942 -36.260 1.00 44.70 6 ARG C CA 1
ATOM 2156 C C . ARG C 2 7 ? 50.595 41.332 -34.991 1.00 39.92 6 ARG C C 1
ATOM 2157 O O . ARG C 2 7 ? 50.846 42.114 -34.079 1.00 37.97 6 ARG C O 1
ATOM 2165 N N . TYR C 2 8 ? 50.742 40.001 -34.938 1.00 34.82 7 TYR C N 1
ATOM 2166 C CA . TYR C 2 8 ? 51.515 39.318 -33.871 1.00 35.88 7 TYR C CA 1
ATOM 2167 C C . TYR C 2 8 ? 52.818 38.800 -34.474 1.00 36.15 7 TYR C C 1
ATOM 2168 O O . TYR C 2 8 ? 52.796 38.256 -35.572 1.00 38.09 7 TYR C O 1
ATOM 2177 N N . ASP C 2 9 ? 53.939 38.991 -33.789 1.00 38.91 8 ASP C N 1
ATOM 2178 C CA . ASP C 2 9 ? 55.259 38.467 -34.214 1.00 35.52 8 ASP C CA 1
ATOM 2179 C C . ASP C 2 9 ? 55.899 37.707 -33.061 1.00 36.15 8 ASP C C 1
ATOM 2180 O O . ASP C 2 9 ? 55.855 38.209 -31.933 1.00 35.60 8 ASP C O 1
ATOM 2185 N N . PHE C 2 10 ? 56.510 36.561 -33.363 1.00 35.60 9 PHE C N 1
ATOM 2186 C CA . PHE C 2 10 ? 57.297 35.752 -32.413 1.00 35.35 9 PHE C CA 1
ATOM 2187 C C . PHE C 2 10 ? 58.604 35.438 -33.097 1.00 33.10 9 PHE C C 1
ATOM 2188 O O . PHE C 2 10 ? 58.567 34.993 -34.292 1.00 34.29 9 PHE C O 1
ATOM 2196 N N . THR C 2 11 ? 59.700 35.704 -32.409 1.00 34.99 10 THR C N 1
ATOM 2197 C CA . THR C 2 11 ? 61.056 35.561 -32.976 1.00 37.01 10 THR C CA 1
ATOM 2198 C C . THR C 2 11 ? 61.966 34.846 -31.986 1.00 34.80 10 THR C C 1
ATOM 2199 O O . THR C 2 11 ? 61.995 35.263 -30.824 1.00 39.09 10 THR C O 1
ATOM 2203 N N . VAL C 2 12 ? 62.748 33.871 -32.488 1.00 34.79 11 VAL C N 1
ATOM 2204 C CA . VAL C 2 12 ? 63.752 33.098 -31.708 1.00 35.32 11 VAL C CA 1
ATOM 2205 C C . VAL C 2 12 ? 65.025 33.027 -32.536 1.00 35.83 11 VAL C C 1
ATOM 2206 O O . VAL C 2 12 ? 64.954 33.204 -33.773 1.00 38.46 11 VAL C O 1
ATOM 2210 N N . LEU C 2 13 ? 66.132 32.660 -31.900 1.00 39.14 12 LEU C N 1
ATOM 2211 C CA . LEU C 2 13 ? 67.466 32.637 -32.540 1.00 40.37 12 LEU C CA 1
ATOM 2212 C C . LEU C 2 13 ? 68.185 31.390 -32.110 1.00 38.24 12 LEU C C 1
ATOM 2213 O O . LEU C 2 13 ? 68.080 31.029 -30.932 1.00 34.29 12 LEU C O 1
ATOM 2218 N N . SER C 2 14 ? 69.057 30.919 -32.978 1.00 35.12 13 SER C N 1
ATOM 2219 C CA . SER C 2 14 ? 70.092 29.947 -32.616 1.00 39.56 13 SER C CA 1
ATOM 2220 C C . SER C 2 14 ? 71.455 30.531 -32.993 1.00 47.78 13 SER C C 1
ATOM 2221 O O . SER C 2 14 ? 71.505 31.302 -33.967 1.00 42.20 13 SER C O 1
ATOM 2224 N N . TRP C 2 15 ? 72.483 30.155 -32.224 1.00 50.26 14 TRP C N 1
ATOM 2225 C CA . TRP C 2 15 ? 73.929 30.381 -32.462 1.00 47.59 14 TRP C CA 1
ATOM 2226 C C . TRP C 2 15 ? 74.601 29.015 -32.456 1.00 48.17 14 TRP C C 1
ATOM 2227 O O . TRP C 2 15 ? 74.479 28.338 -31.409 1.00 46.94 14 TRP C O 1
ATOM 2238 N N . ASP C 2 16 ? 75.209 28.612 -33.581 1.00 43.75 15 ASP C N 1
ATOM 2239 C CA . ASP C 2 16 ? 75.888 27.303 -33.772 1.00 48.45 15 ASP C CA 1
ATOM 2240 C C . ASP C 2 16 ? 74.925 26.162 -33.418 1.00 50.60 15 ASP C C 1
ATOM 2241 O O . ASP C 2 16 ? 75.371 25.214 -32.769 1.00 52.79 15 ASP C O 1
ATOM 2246 N N . GLY C 2 17 ? 73.656 26.245 -33.841 1.00 48.84 16 GLY C N 1
ATOM 2247 C CA . GLY C 2 17 ? 72.639 25.195 -33.645 1.00 45.28 16 GLY C CA 1
ATOM 2248 C C . GLY C 2 17 ? 72.059 25.205 -32.239 1.00 47.71 16 GLY C C 1
ATOM 2249 O O . GLY C 2 17 ? 71.181 24.430 -31.976 1.00 48.01 16 GLY C O 1
ATOM 2250 N N . SER C 2 18 ? 72.526 26.072 -31.349 1.00 49.16 17 SER C N 1
ATOM 2251 C CA . SER C 2 18 ? 72.031 26.136 -29.957 1.00 45.98 17 SER C CA 1
ATOM 2252 C C . SER C 2 18 ? 70.936 27.199 -29.893 1.00 46.04 17 SER C C 1
ATOM 2253 O O . SER C 2 18 ? 71.243 28.372 -30.072 1.00 45.50 17 SER C O 1
ATOM 2256 N N . VAL C 2 19 ? 69.689 26.799 -29.634 1.00 41.32 18 VAL C N 1
ATOM 2257 C CA . VAL C 2 19 ? 68.563 27.755 -29.584 1.00 39.71 18 VAL C CA 1
ATOM 2258 C C . VAL C 2 19 ? 68.695 28.572 -28.301 1.00 44.26 18 VAL C C 1
ATOM 2259 O O . VAL C 2 19 ? 68.639 27.982 -27.275 1.00 44.35 18 VAL C O 1
ATOM 2263 N N . GLN C 2 20 ? 68.738 29.902 -28.385 1.00 43.63 19 GLN C N 1
ATOM 2264 C CA . GLN C 2 20 ? 68.967 30.792 -27.224 1.00 40.60 19 GLN C CA 1
ATOM 2265 C C . GLN C 2 20 ? 67.676 30.899 -26.409 1.00 43.37 19 GLN C C 1
ATOM 2266 O O . GLN C 2 20 ? 66.624 30.610 -26.971 1.00 41.53 19 GLN C O 1
ATOM 2272 N N . SER C 2 21 ? 67.798 31.269 -25.126 1.00 37.28 20 SER C N 1
ATOM 2273 C CA . SER C 2 21 ? 66.717 31.399 -24.121 1.00 40.95 20 SER C CA 1
ATOM 2274 C C . SER C 2 21 ? 65.691 32.457 -24.511 1.00 39.94 20 SER C C 1
ATOM 2275 O O . SER C 2 21 ? 64.529 32.336 -24.090 1.00 38.39 20 SER C O 1
ATOM 2278 N N . GLY C 2 22 ? 66.110 33.519 -25.197 1.00 41.30 21 GLY C N 1
ATOM 2279 C CA . GLY C 2 22 ? 65.193 34.615 -25.569 1.00 42.01 21 GLY C CA 1
ATOM 2280 C C . GLY C 2 22 ? 64.016 34.122 -26.415 1.00 43.48 21 GLY C C 1
ATOM 2281 O O . GLY C 2 22 ? 64.123 33.086 -27.102 1.00 42.45 21 GLY C O 1
ATOM 2282 N N . PHE C 2 23 ? 62.898 34.818 -26.322 1.00 43.58 22 PHE C N 1
ATOM 2283 C CA . PHE C 2 23 ? 61.788 34.755 -27.287 1.00 46.20 22 PHE C CA 1
ATOM 2284 C C . PHE C 2 23 ? 61.084 36.092 -27.196 1.00 45.04 22 PHE C C 1
ATOM 2285 O O . PHE C 2 23 ? 60.572 36.483 -26.117 1.00 40.35 22 PHE C O 1
ATOM 2293 N N . LEU C 2 24 ? 61.117 36.782 -28.327 1.00 44.03 23 LEU C N 1
ATOM 2294 C CA . LEU C 2 24 ? 60.513 38.112 -28.504 1.00 45.67 23 LEU C CA 1
ATOM 2295 C C . LEU C 2 24 ? 59.110 37.959 -29.094 1.00 41.96 23 LEU C C 1
ATOM 2296 O O . LEU C 2 24 ? 58.985 37.428 -30.200 1.00 44.90 23 LEU C O 1
ATOM 2301 N N . THR C 2 25 ? 58.135 38.525 -28.393 1.00 39.13 24 THR C N 1
ATOM 2302 C CA . THR C 2 25 ? 56.712 38.660 -28.767 1.00 42.59 24 THR C CA 1
ATOM 2303 C C . THR C 2 25 ? 56.387 40.143 -28.969 1.00 44.42 24 THR C C 1
ATOM 2304 O O . THR C 2 25 ? 56.739 40.951 -28.093 1.00 44.24 24 THR C O 1
ATOM 2308 N N . GLU C 2 26 ? 55.748 40.476 -30.086 1.00 42.13 25 GLU C N 1
ATOM 2309 C CA . GLU C 2 26 ? 55.285 41.846 -30.386 1.00 47.51 25 GLU C CA 1
ATOM 2310 C C . GLU C 2 26 ? 53.831 41.825 -30.841 1.00 46.20 25 GLU C C 1
ATOM 2311 O O . GLU C 2 26 ? 53.360 40.783 -31.350 1.00 43.79 25 GLU C O 1
ATOM 2317 N N . VAL C 2 27 ? 53.139 42.931 -30.597 1.00 43.49 26 VAL C N 1
ATOM 2318 C CA . VAL C 2 27 ? 51.761 43.185 -31.082 1.00 43.95 26 VAL C CA 1
ATOM 2319 C C . VAL C 2 27 ? 51.771 44.588 -31.682 1.00 46.96 26 VAL C C 1
ATOM 2320 O O . VAL C 2 27 ? 52.116 45.511 -30.965 1.00 40.80 26 VAL C O 1
ATOM 2324 N N . HIS C 2 28 ? 51.454 44.717 -32.965 1.00 43.39 27 HIS C N 1
ATOM 2325 C CA . HIS C 2 28 ? 51.356 46.012 -33.674 1.00 40.99 27 HIS C CA 1
ATOM 2326 C C . HIS C 2 28 ? 49.899 46.215 -34.084 1.00 44.18 27 HIS C C 1
ATOM 2327 O O . HIS C 2 28 ? 49.257 45.277 -34.595 1.00 41.54 27 HIS C O 1
ATOM 2334 N N . LEU C 2 29 ? 49.394 47.411 -33.823 1.00 43.91 28 LEU C N 1
ATOM 2335 C CA . LEU C 2 29 ? 48.026 47.857 -34.153 1.00 47.81 28 LEU C CA 1
ATOM 2336 C C . LEU C 2 29 ? 48.135 48.921 -35.261 1.00 52.29 28 LEU C C 1
ATOM 2337 O O . LEU C 2 29 ? 48.756 49.977 -35.001 1.00 54.88 28 LEU C O 1
ATOM 2342 N N . ASP C 2 30 ? 47.659 48.621 -36.474 1.00 55.55 29 ASP C N 1
ATOM 2343 C CA . ASP C 2 30 ? 47.835 49.474 -37.690 1.00 59.01 29 ASP C CA 1
ATOM 2344 C C . ASP C 2 30 ? 49.312 49.874 -37.832 1.00 61.54 29 ASP C C 1
ATOM 2345 O O . ASP C 2 30 ? 49.614 51.060 -37.967 1.00 69.59 29 ASP C O 1
ATOM 2350 N N . GLY C 2 31 ? 50.213 48.900 -37.744 1.00 61.95 30 GLY C N 1
ATOM 2351 C CA . GLY C 2 31 ? 51.658 49.099 -37.935 1.00 58.57 30 GLY C CA 1
ATOM 2352 C C . GLY C 2 31 ? 52.327 49.720 -36.727 1.00 58.35 30 GLY C C 1
ATOM 2353 O O . GLY C 2 31 ? 53.564 49.796 -36.745 1.00 63.03 30 GLY C O 1
ATOM 2354 N N . GLN C 2 32 ? 51.564 50.108 -35.698 1.00 59.58 31 GLN C N 1
ATOM 2355 C CA . GLN C 2 32 ? 52.080 50.913 -34.563 1.00 60.97 31 GLN C CA 1
ATOM 2356 C C . GLN C 2 32 ? 52.407 49.985 -33.400 1.00 53.83 31 GLN C C 1
ATOM 2357 O O . GLN C 2 32 ? 51.585 49.154 -33.015 1.00 56.37 31 GLN C O 1
ATOM 2363 N N . PRO C 2 33 ? 53.603 50.137 -32.789 1.00 55.69 32 PRO C N 1
ATOM 2364 C CA . PRO C 2 33 ? 54.038 49.280 -31.695 1.00 55.72 32 PRO C CA 1
ATOM 2365 C C . PRO C 2 33 ? 53.119 49.465 -30.493 1.00 61.95 32 PRO C C 1
ATOM 2366 O O . PRO C 2 33 ? 52.697 50.548 -30.236 1.00 60.65 32 PRO C O 1
ATOM 2370 N N . PHE C 2 34 ? 52.824 48.373 -29.814 1.00 58.72 33 PHE C N 1
ATOM 2371 C CA . PHE C 2 34 ? 51.761 48.329 -28.802 1.00 59.11 33 PHE C CA 1
ATOM 2372 C C . PHE C 2 34 ? 52.265 47.531 -27.609 1.00 57.51 33 PHE C C 1
ATOM 2373 O O . PHE C 2 34 ? 52.290 48.051 -26.506 1.00 59.62 33 PHE C O 1
ATOM 2381 N N . ILE C 2 35 ? 52.634 46.282 -27.841 1.00 50.94 34 ILE C N 1
ATOM 2382 C CA . ILE C 2 35 ? 53.101 45.379 -26.757 1.00 51.29 34 ILE C CA 1
ATOM 2383 C C . ILE C 2 35 ? 54.400 44.763 -27.256 1.00 49.20 34 ILE C C 1
ATOM 2384 O O . ILE C 2 35 ? 54.463 44.394 -28.456 1.00 44.78 34 ILE C O 1
ATOM 2389 N N . ARG C 2 36 ? 55.394 44.738 -26.380 1.00 43.98 35 ARG C N 1
ATOM 2390 C CA . ARG C 2 36 ? 56.704 44.107 -26.605 1.00 51.14 35 ARG C CA 1
ATOM 2391 C C . ARG C 2 36 ? 56.969 43.255 -25.377 1.00 52.34 35 ARG C C 1
ATOM 2392 O O . ARG C 2 36 ? 56.826 43.786 -24.278 1.00 55.15 35 ARG C O 1
ATOM 2400 N N . CYS C 2 37 ? 57.272 41.975 -25.576 1.00 53.73 36 CYS C N 1
ATOM 2401 C CA . CYS C 2 37 ? 57.646 41.032 -24.506 1.00 49.47 36 CYS C CA 1
ATOM 2402 C C . CYS C 2 37 ? 58.998 40.392 -24.811 1.00 50.81 36 CYS C C 1
ATOM 2403 O O . CYS C 2 37 ? 59.202 39.908 -25.932 1.00 51.57 36 CYS C O 1
ATOM 2406 N N . ASP C 2 38 ? 59.870 40.396 -23.807 1.00 57.57 37 ASP C N 1
ATOM 2407 C CA . ASP C 2 38 ? 61.184 39.716 -23.784 1.00 57.00 37 ASP C CA 1
ATOM 2408 C C . ASP C 2 38 ? 61.001 38.528 -22.850 1.00 53.51 37 ASP C C 1
ATOM 2409 O O . ASP C 2 38 ? 60.941 38.749 -21.629 1.00 55.88 37 ASP C O 1
ATOM 2414 N N . ARG C 2 39 ? 60.834 37.335 -23.420 1.00 55.66 38 ARG C N 1
ATOM 2415 C CA . ARG C 2 39 ? 60.272 36.153 -22.716 1.00 55.18 38 ARG C CA 1
ATOM 2416 C C . ARG C 2 39 ? 58.896 36.532 -22.174 1.00 57.10 38 ARG C C 1
ATOM 2417 O O . ARG C 2 39 ? 58.040 36.977 -22.980 1.00 51.85 38 ARG C O 1
ATOM 2425 N N . GLN C 2 40 ? 58.714 36.449 -20.852 1.00 65.66 39 GLN C N 1
ATOM 2426 C CA . GLN C 2 40 ? 57.411 36.687 -20.180 1.00 65.60 39 GLN C CA 1
ATOM 2427 C C . GLN C 2 40 ? 57.338 38.108 -19.612 1.00 64.59 39 GLN C C 1
ATOM 2428 O O . GLN C 2 40 ? 56.256 38.473 -19.149 1.00 70.96 39 GLN C O 1
ATOM 2434 N N . LYS C 2 41 ? 58.435 38.866 -19.639 1.00 66.61 40 LYS C N 1
ATOM 2435 C CA . LYS C 2 41 ? 58.460 40.296 -19.238 1.00 74.20 40 LYS C CA 1
ATOM 2436 C C . LYS C 2 41 ? 57.815 41.120 -20.367 1.00 75.12 40 LYS C C 1
ATOM 2437 O O . LYS C 2 41 ? 58.547 41.531 -21.306 1.00 66.90 40 LYS C O 1
ATOM 2443 N N . CYS C 2 42 ? 56.496 41.338 -20.273 1.00 66.01 41 CYS C N 1
ATOM 2444 C CA . CYS C 2 42 ? 55.659 42.092 -21.242 1.00 69.79 41 CYS C CA 1
ATOM 2445 C C . CYS C 2 42 ? 55.486 43.553 -20.813 1.00 77.98 41 CYS C C 1
ATOM 2446 O O . CYS C 2 42 ? 55.184 43.787 -19.623 1.00 73.77 41 CYS C O 1
ATOM 2449 N N . ARG C 2 43 ? 55.657 44.472 -21.774 1.00 75.85 42 ARG C N 1
ATOM 2450 C CA . ARG C 2 43 ? 55.560 45.948 -21.620 1.00 80.78 42 ARG C CA 1
ATOM 2451 C C . ARG C 2 43 ? 54.632 46.559 -22.690 1.00 76.98 42 ARG C C 1
ATOM 2452 O O . ARG C 2 43 ? 54.767 46.200 -23.877 1.00 69.82 42 ARG C O 1
ATOM 2460 N N . ALA C 2 44 ? 53.765 47.494 -22.282 1.00 75.31 43 ALA C N 1
ATOM 2461 C CA . ALA C 2 44 ? 52.885 48.311 -23.144 1.00 78.89 43 ALA C CA 1
ATOM 2462 C C . ALA C 2 44 ? 53.400 49.757 -23.181 1.00 71.92 43 ALA C C 1
ATOM 2463 O O . ALA C 2 44 ? 53.239 50.373 -24.258 1.00 68.75 43 ALA C O 1
ATOM 2465 N N . TRP C 2 60 ? 46.766 41.672 -19.337 1.00 118.41 59 TRP C N 1
ATOM 2466 C CA . TRP C 2 60 ? 48.024 41.729 -18.534 1.00 134.64 59 TRP C CA 1
ATOM 2467 C C . TRP C 2 60 ? 48.423 40.334 -18.005 1.00 141.98 59 TRP C C 1
ATOM 2468 O O . TRP C 2 60 ? 49.641 40.106 -17.819 1.00 135.37 59 TRP C O 1
ATOM 2479 N N . ASP C 2 61 ? 47.448 39.455 -17.724 1.00 148.33 60 ASP C N 1
ATOM 2480 C CA . ASP C 2 61 ? 47.644 37.987 -17.543 1.00 136.10 60 ASP C CA 1
ATOM 2481 C C . ASP C 2 61 ? 47.581 37.324 -18.923 1.00 123.83 60 ASP C C 1
ATOM 2482 O O . ASP C 2 61 ? 48.303 36.346 -19.134 1.00 118.33 60 ASP C O 1
ATOM 2487 N N . ARG C 2 62 ? 46.760 37.867 -19.826 1.00 120.45 61 ARG C N 1
ATOM 2488 C CA . ARG C 2 62 ? 46.627 37.406 -21.239 1.00 117.95 61 ARG C CA 1
ATOM 2489 C C . ARG C 2 62 ? 47.900 37.796 -22.016 1.00 112.67 61 ARG C C 1
ATOM 2490 O O . ARG C 2 62 ? 48.281 37.025 -22.930 1.00 101.35 61 ARG C O 1
ATOM 2498 N N . GLU C 2 63 ? 48.541 38.923 -21.662 1.00 104.50 62 GLU C N 1
ATOM 2499 C CA . GLU C 2 63 ? 49.859 39.362 -22.206 1.00 103.00 62 GLU C CA 1
ATOM 2500 C C . GLU C 2 63 ? 50.840 38.186 -22.034 1.00 97.80 62 GLU C C 1
ATOM 2501 O O . GLU C 2 63 ? 51.422 37.743 -23.050 1.00 85.47 62 GLU C O 1
ATOM 2507 N N . THR C 2 64 ? 50.969 37.653 -20.812 1.00 95.52 63 THR C N 1
ATOM 2508 C CA . THR C 2 64 ? 51.794 36.450 -20.485 1.00 112.07 63 THR C CA 1
ATOM 2509 C C . THR C 2 64 ? 51.140 35.204 -21.102 1.00 101.62 63 THR C C 1
ATOM 2510 O O . THR C 2 64 ? 51.645 34.724 -22.134 1.00 89.17 63 THR C O 1
ATOM 2514 N N . ARG C 2 65 ? 50.062 34.726 -20.465 1.00 116.27 64 ARG C N 1
ATOM 2515 C CA . ARG C 2 65 ? 49.411 33.409 -20.703 1.00 129.88 64 ARG C CA 1
ATOM 2516 C C . ARG C 2 65 ? 49.112 33.285 -22.192 1.00 117.08 64 ARG C C 1
ATOM 2517 O O . ARG C 2 65 ? 48.581 34.251 -22.779 1.00 121.54 64 ARG C O 1
ATOM 2525 N N . ASP C 2 66 ? 49.464 32.136 -22.763 1.00 110.96 65 ASP C N 1
ATOM 2526 C CA . ASP C 2 66 ? 49.153 31.756 -24.164 1.00 98.90 65 ASP C CA 1
ATOM 2527 C C . ASP C 2 66 ? 50.026 32.610 -25.081 1.00 78.05 65 ASP C C 1
ATOM 2528 O O . ASP C 2 66 ? 50.702 31.981 -25.921 1.00 76.43 65 ASP C O 1
ATOM 2533 N N . LEU C 2 67 ? 50.032 33.953 -24.934 1.00 66.08 66 LEU C N 1
ATOM 2534 C CA . LEU C 2 67 ? 50.601 34.824 -26.001 1.00 65.63 66 LEU C CA 1
ATOM 2535 C C . LEU C 2 67 ? 52.114 34.613 -26.085 1.00 52.54 66 LEU C C 1
ATOM 2536 O O . LEU C 2 67 ? 52.528 34.098 -27.113 1.00 48.49 66 LEU C O 1
ATOM 2541 N N . THR C 2 68 ? 52.885 34.939 -25.042 1.00 50.86 67 THR C N 1
ATOM 2542 C CA . THR C 2 68 ? 54.357 34.687 -24.991 1.00 51.98 67 THR C CA 1
ATOM 2543 C C . THR C 2 68 ? 54.648 33.181 -25.128 1.00 44.58 67 THR C C 1
ATOM 2544 O O . THR C 2 68 ? 55.716 32.861 -25.673 1.00 52.18 67 THR C O 1
ATOM 2548 N N . GLY C 2 69 ? 53.728 32.303 -24.699 1.00 41.57 68 GLY C N 1
ATOM 2549 C CA . GLY C 2 69 ? 53.810 30.832 -24.876 1.00 39.67 68 GLY C CA 1
ATOM 2550 C C . GLY C 2 69 ? 54.081 30.457 -26.329 1.00 42.45 68 GLY C C 1
ATOM 2551 O O . GLY C 2 69 ? 54.761 29.445 -26.561 1.00 41.69 68 GLY C O 1
ATOM 2552 N N . ASN C 2 70 ? 53.636 31.284 -27.288 1.00 41.40 69 ASN C N 1
ATOM 2553 C CA . ASN C 2 70 ? 53.840 31.017 -28.739 1.00 42.40 69 ASN C CA 1
ATOM 2554 C C . ASN C 2 70 ? 55.352 31.005 -29.022 1.00 41.16 69 ASN C C 1
ATOM 2555 O O . ASN C 2 70 ? 55.783 30.213 -29.869 1.00 40.72 69 ASN C O 1
ATOM 2560 N N . GLY C 2 71 ? 56.136 31.827 -28.316 1.00 44.48 70 GLY C N 1
ATOM 2561 C CA . GLY C 2 71 ? 57.601 31.897 -28.468 1.00 38.85 70 GLY C CA 1
ATOM 2562 C C . GLY C 2 71 ? 58.268 30.611 -28.000 1.00 45.46 70 GLY C C 1
ATOM 2563 O O . GLY C 2 71 ? 59.203 30.125 -28.697 1.00 42.21 70 GLY C O 1
ATOM 2564 N N . LYS C 2 72 ? 57.806 30.045 -26.880 1.00 40.93 71 LYS C N 1
ATOM 2565 C CA . LYS C 2 72 ? 58.321 28.752 -26.374 1.00 41.58 71 LYS C CA 1
ATOM 2566 C C . LYS C 2 72 ? 58.064 27.674 -27.425 1.00 44.59 71 LYS C C 1
ATOM 2567 O O . LYS C 2 72 ? 59.016 26.991 -27.820 1.00 50.25 71 LYS C O 1
ATOM 2573 N N . ASP C 2 73 ? 56.837 27.563 -27.936 1.00 43.36 72 ASP C N 1
ATOM 2574 C CA . ASP C 2 73 ? 56.576 26.602 -29.047 1.00 43.59 72 ASP C CA 1
ATOM 2575 C C . ASP C 2 73 ? 57.563 26.882 -30.181 1.00 43.01 72 ASP C C 1
ATOM 2576 O O . ASP C 2 73 ? 57.970 25.921 -30.913 1.00 41.39 72 ASP C O 1
ATOM 2581 N N . LEU C 2 74 ? 57.907 28.152 -30.390 1.00 39.39 73 LEU C N 1
ATOM 2582 C CA . LEU C 2 74 ? 58.779 28.496 -31.547 1.00 40.05 73 LEU C CA 1
ATOM 2583 C C . LEU C 2 74 ? 60.210 28.022 -31.273 1.00 34.74 73 LEU C C 1
ATOM 2584 O O . LEU C 2 74 ? 60.842 27.581 -32.244 1.00 31.81 73 LEU C O 1
ATOM 2589 N N . ARG C 2 75 ? 60.680 28.065 -30.005 1.00 32.82 74 ARG C N 1
ATOM 2590 C CA . ARG C 2 75 ? 62.042 27.599 -29.650 1.00 34.73 74 ARG C CA 1
ATOM 2591 C C . ARG C 2 75 ? 62.115 26.113 -29.985 1.00 36.99 74 ARG C C 1
ATOM 2592 O O . ARG C 2 75 ? 63.144 25.667 -30.576 1.00 37.37 74 ARG C O 1
ATOM 2600 N N . MET C 2 76 ? 61.026 25.381 -29.700 1.00 36.60 75 MET C N 1
ATOM 2601 C CA . MET C 2 76 ? 60.967 23.924 -29.988 1.00 38.52 75 MET C CA 1
ATOM 2602 C C . MET C 2 76 ? 60.961 23.707 -31.520 1.00 37.76 75 MET C C 1
ATOM 2603 O O . MET C 2 76 ? 61.701 22.821 -31.999 1.00 35.00 75 MET C O 1
ATOM 2608 N N . THR C 2 77 ? 60.241 24.524 -32.287 1.00 35.66 76 THR C N 1
ATOM 2609 C CA . THR C 2 77 ? 60.264 24.395 -33.767 1.00 32.70 76 THR C CA 1
ATOM 2610 C C . THR C 2 77 ? 61.694 24.606 -34.283 1.00 38.14 76 THR C C 1
ATOM 2611 O O . THR C 2 77 ? 62.115 23.793 -35.092 1.00 37.09 76 THR C O 1
ATOM 2615 N N . LEU C 2 78 ? 62.429 25.636 -33.825 1.00 38.52 77 LEU C N 1
ATOM 2616 C CA . LEU C 2 78 ? 63.773 25.916 -34.393 1.00 35.65 77 LEU C CA 1
ATOM 2617 C C . LEU C 2 78 ? 64.749 24.780 -34.073 1.00 36.26 77 LEU C C 1
ATOM 2618 O O . LEU C 2 78 ? 65.595 24.522 -34.927 1.00 34.94 77 LEU C O 1
ATOM 2623 N N . ALA C 2 79 ? 64.585 24.081 -32.949 1.00 39.10 78 ALA C N 1
ATOM 2624 C CA . ALA C 2 79 ? 65.416 22.908 -32.561 1.00 41.84 78 ALA C CA 1
ATOM 2625 C C . ALA C 2 79 ? 65.265 21.788 -33.591 1.00 45.07 78 ALA C C 1
ATOM 2626 O O . ALA C 2 79 ? 66.199 21.008 -33.699 1.00 42.34 78 ALA C O 1
ATOM 2628 N N . HIS C 2 80 ? 64.159 21.734 -34.345 1.00 41.96 79 HIS C N 1
ATOM 2629 C CA . HIS C 2 80 ? 63.903 20.659 -35.350 1.00 42.21 79 HIS C CA 1
ATOM 2630 C C . HIS C 2 80 ? 64.329 21.067 -36.761 1.00 44.65 79 HIS C C 1
ATOM 2631 O O . HIS C 2 80 ? 64.011 20.305 -37.699 1.00 47.26 79 HIS C O 1
ATOM 2638 N N . ILE C 2 81 ? 64.923 22.249 -36.945 1.00 45.76 80 ILE C N 1
ATOM 2639 C CA . ILE C 2 81 ? 65.315 22.705 -38.310 1.00 47.64 80 ILE C CA 1
ATOM 2640 C C . ILE C 2 81 ? 66.786 22.306 -38.470 1.00 52.23 80 ILE C C 1
ATOM 2641 O O . ILE C 2 81 ? 67.616 22.785 -37.658 1.00 49.89 80 ILE C O 1
ATOM 2646 N N . LYS C 2 82 ? 67.079 21.399 -39.404 1.00 48.51 81 LYS C N 1
ATOM 2647 C CA . LYS C 2 82 ? 68.463 20.873 -39.620 1.00 62.25 81 LYS C CA 1
ATOM 2648 C C . LYS C 2 82 ? 69.250 21.940 -40.386 1.00 53.45 81 LYS C C 1
ATOM 2649 O O . LYS C 2 82 ? 68.804 22.318 -41.479 1.00 53.45 81 LYS C O 1
ATOM 2655 N N . ASP C 2 83 ? 70.338 22.472 -39.848 1.00 61.48 82 ASP C N 1
ATOM 2656 C CA . ASP C 2 83 ? 71.136 23.444 -40.640 1.00 64.72 82 ASP C CA 1
ATOM 2657 C C . ASP C 2 83 ? 72.572 23.353 -40.170 1.00 59.92 82 ASP C C 1
ATOM 2658 O O . ASP C 2 83 ? 72.821 23.709 -39.013 1.00 61.71 82 ASP C O 1
ATOM 2663 N N . GLN C 2 84 ? 73.462 22.945 -41.076 1.00 71.16 83 GLN C N 1
ATOM 2664 C CA . GLN C 2 84 ? 74.912 22.711 -40.803 1.00 84.54 83 GLN C CA 1
ATOM 2665 C C . GLN C 2 84 ? 75.699 24.031 -40.892 1.00 82.98 83 GLN C C 1
ATOM 2666 O O . GLN C 2 84 ? 76.762 24.118 -40.242 1.00 88.84 83 GLN C O 1
ATOM 2672 N N . LYS C 2 85 ? 75.221 25.017 -41.663 1.00 76.05 84 LYS C N 1
ATOM 2673 C CA . LYS C 2 85 ? 75.768 26.407 -41.650 1.00 77.19 84 LYS C CA 1
ATOM 2674 C C . LYS C 2 85 ? 75.813 26.890 -40.188 1.00 71.15 84 LYS C C 1
ATOM 2675 O O . LYS C 2 85 ? 74.752 26.924 -39.537 1.00 63.35 84 LYS C O 1
ATOM 2681 N N . GLU C 2 86 ? 77.022 27.172 -39.682 1.00 66.53 85 GLU C N 1
ATOM 2682 C CA . GLU C 2 86 ? 77.318 27.703 -38.327 1.00 62.17 85 GLU C CA 1
ATOM 2683 C C . GLU C 2 86 ? 76.777 29.132 -38.172 1.00 57.08 85 GLU C C 1
ATOM 2684 O O . GLU C 2 86 ? 76.276 29.706 -39.157 1.00 61.99 85 GLU C O 1
ATOM 2690 N N . GLY C 2 87 ? 76.992 29.731 -37.005 1.00 45.23 86 GLY C N 1
ATOM 2691 C CA . GLY C 2 87 ? 76.617 31.123 -36.710 1.00 50.86 86 GLY C CA 1
ATOM 2692 C C . GLY C 2 87 ? 75.130 31.251 -36.391 1.00 46.06 86 GLY C C 1
ATOM 2693 O O . GLY C 2 87 ? 74.532 30.341 -35.725 1.00 41.93 86 GLY C O 1
ATOM 2694 N N . LEU C 2 88 ? 74.558 32.370 -36.814 1.00 44.20 87 LEU C N 1
ATOM 2695 C CA . LEU C 2 88 ? 73.216 32.854 -36.400 1.00 47.20 87 LEU C CA 1
ATOM 2696 C C . LEU C 2 88 ? 72.130 32.257 -37.302 1.00 43.07 87 LEU C C 1
ATOM 2697 O O . LEU C 2 88 ? 72.238 32.345 -38.526 1.00 44.83 87 LEU C O 1
ATOM 2702 N N . HIS C 2 89 ? 71.067 31.732 -36.723 1.00 41.25 88 HIS C N 1
ATOM 2703 C CA . HIS C 2 89 ? 69.818 31.551 -37.495 1.00 40.31 88 HIS C CA 1
ATOM 2704 C C . HIS C 2 89 ? 68.683 32.159 -36.704 1.00 36.48 88 HIS C C 1
ATOM 2705 O O . HIS C 2 89 ? 68.770 32.283 -35.474 1.00 38.47 88 HIS C O 1
ATOM 2712 N N . SER C 2 90 ? 67.650 32.527 -37.416 1.00 38.45 89 SER C N 1
ATOM 2713 C CA . SER C 2 90 ? 66.459 33.169 -36.828 1.00 38.31 89 SER C CA 1
ATOM 2714 C C . SER C 2 90 ? 65.227 32.502 -37.440 1.00 34.31 89 SER C C 1
ATOM 2715 O O . SER C 2 90 ? 65.263 32.148 -38.649 1.00 33.30 89 SER C O 1
ATOM 2718 N N . LEU C 2 91 ? 64.193 32.328 -36.630 1.00 35.35 90 LEU C N 1
ATOM 2719 C CA . LEU C 2 91 ? 62.865 31.848 -37.046 1.00 34.19 90 LEU C CA 1
ATOM 2720 C C . LEU C 2 91 ? 61.850 32.880 -36.564 1.00 34.84 90 LEU C C 1
ATOM 2721 O O . LEU C 2 91 ? 61.837 33.215 -35.360 1.00 37.29 90 LEU C O 1
ATOM 2726 N N . GLN C 2 92 ? 60.992 33.347 -37.464 1.00 37.46 91 GLN C N 1
ATOM 2727 C CA . GLN C 2 92 ? 59.960 34.362 -37.122 1.00 37.31 91 GLN C CA 1
ATOM 2728 C C . GLN C 2 92 ? 58.612 33.859 -37.594 1.00 35.91 91 GLN C C 1
ATOM 2729 O O . GLN C 2 92 ? 58.503 33.407 -38.750 1.00 38.89 91 GLN C O 1
ATOM 2735 N N . GLU C 2 93 ? 57.630 33.957 -36.710 1.00 35.58 92 GLU C N 1
ATOM 2736 C CA . GLU C 2 93 ? 56.229 33.620 -36.992 1.00 34.57 92 GLU C CA 1
ATOM 2737 C C . GLU C 2 93 ? 55.481 34.936 -37.047 1.00 34.99 92 GLU C C 1
ATOM 2738 O O . GLU C 2 93 ? 55.617 35.749 -36.092 1.00 32.04 92 GLU C O 1
ATOM 2744 N N . ILE C 2 94 ? 54.690 35.131 -38.100 1.00 32.96 93 ILE C N 1
ATOM 2745 C CA . ILE C 2 94 ? 53.941 36.404 -38.272 1.00 35.79 93 ILE C CA 1
ATOM 2746 C C . ILE C 2 94 ? 52.486 36.095 -38.552 1.00 35.64 93 ILE C C 1
ATOM 2747 O O . ILE C 2 94 ? 52.199 35.424 -39.564 1.00 34.04 93 ILE C O 1
ATOM 2752 N N . ARG C 2 95 ? 51.612 36.676 -37.748 1.00 36.64 94 ARG C N 1
ATOM 2753 C CA . ARG C 2 95 ? 50.142 36.581 -37.908 1.00 41.59 94 ARG C CA 1
ATOM 2754 C C . ARG C 2 95 ? 49.588 37.986 -38.104 1.00 44.46 94 ARG C C 1
ATOM 2755 O O . ARG C 2 95 ? 49.939 38.854 -37.274 1.00 42.42 94 ARG C O 1
ATOM 2763 N N . VAL C 2 96 ? 48.786 38.210 -39.153 1.00 45.52 95 VAL C N 1
ATOM 2764 C CA . VAL C 2 96 ? 48.110 39.514 -39.363 1.00 46.34 95 VAL C CA 1
ATOM 2765 C C . VAL C 2 96 ? 46.670 39.264 -39.785 1.00 46.38 95 VAL C C 1
ATOM 2766 O O . VAL C 2 96 ? 46.418 38.382 -40.625 1.00 46.41 95 VAL C O 1
ATOM 2770 N N . CYS C 2 97 ? 45.752 39.938 -39.107 1.00 39.61 96 CYS C N 1
ATOM 2771 C CA . CYS C 2 97 ? 44.346 40.046 -39.542 1.00 45.88 96 CYS C CA 1
ATOM 2772 C C . CYS C 2 97 ? 44.043 41.518 -39.854 1.00 42.93 96 CYS C C 1
ATOM 2773 O O . CYS C 2 97 ? 44.713 42.421 -39.359 1.00 46.18 96 CYS C O 1
ATOM 2776 N N . GLU C 2 98 ? 43.109 41.705 -40.752 1.00 44.01 97 GLU C N 1
ATOM 2777 C CA . GLU C 2 98 ? 42.697 42.998 -41.330 1.00 46.09 97 GLU C CA 1
ATOM 2778 C C . GLU C 2 98 ? 41.178 43.025 -41.258 1.00 46.88 97 GLU C C 1
ATOM 2779 O O . GLU C 2 98 ? 40.568 41.956 -41.505 1.00 47.13 97 GLU C O 1
ATOM 2785 N N . ILE C 2 99 ? 40.605 44.162 -40.876 1.00 44.59 98 ILE C N 1
ATOM 2786 C CA . ILE C 2 99 ? 39.155 44.447 -41.048 1.00 44.14 98 ILE C CA 1
ATOM 2787 C C . ILE C 2 99 ? 39.038 45.634 -42.018 1.00 42.10 98 ILE C C 1
ATOM 2788 O O . ILE C 2 99 ? 39.706 46.640 -41.793 1.00 41.03 98 ILE C O 1
ATOM 2793 N N . HIS C 2 100 ? 38.324 45.441 -43.125 1.00 49.65 99 HIS C N 1
ATOM 2794 C CA . HIS C 2 100 ? 38.155 46.432 -44.224 1.00 62.95 99 HIS C CA 1
ATOM 2795 C C . HIS C 2 100 ? 36.873 47.258 -43.998 1.00 63.49 99 HIS C C 1
ATOM 2796 O O . HIS C 2 100 ? 35.993 46.817 -43.241 1.00 55.77 99 HIS C O 1
ATOM 2803 N N . GLU C 2 101 ? 36.791 48.408 -44.666 1.00 70.17 100 GLU C N 1
ATOM 2804 C CA . GLU C 2 101 ? 35.649 49.366 -44.729 1.00 67.74 100 GLU C CA 1
ATOM 2805 C C . GLU C 2 101 ? 34.316 48.623 -44.846 1.00 67.53 100 GLU C C 1
ATOM 2806 O O . GLU C 2 101 ? 33.364 49.040 -44.177 1.00 65.25 100 GLU C O 1
ATOM 2812 N N . ASP C 2 102 ? 34.268 47.574 -45.672 1.00 59.89 101 ASP C N 1
ATOM 2813 C CA . ASP C 2 102 ? 33.067 46.763 -46.004 1.00 60.02 101 ASP C CA 1
ATOM 2814 C C . ASP C 2 102 ? 32.869 45.621 -44.985 1.00 60.07 101 ASP C C 1
ATOM 2815 O O . ASP C 2 102 ? 31.971 44.789 -45.183 1.00 62.40 101 ASP C O 1
ATOM 2820 N N . ASN C 2 103 ? 33.683 45.546 -43.937 1.00 60.22 102 ASN C N 1
ATOM 2821 C CA . ASN C 2 103 ? 33.573 44.509 -42.877 1.00 62.84 102 ASN C CA 1
ATOM 2822 C C . ASN C 2 103 ? 34.088 43.136 -43.344 1.00 60.18 102 ASN C C 1
ATOM 2823 O O . ASN C 2 103 ? 34.032 42.205 -42.526 1.00 64.96 102 ASN C O 1
ATOM 2828 N N . SER C 2 104 ? 34.562 42.980 -44.584 1.00 55.53 103 SER C N 1
ATOM 2829 C CA . SER C 2 104 ? 35.311 41.769 -45.004 1.00 56.66 103 SER C CA 1
ATOM 2830 C C . SER C 2 104 ? 36.636 41.725 -44.232 1.00 53.62 103 SER C C 1
ATOM 2831 O O . SER C 2 104 ? 37.099 42.791 -43.793 1.00 56.31 103 SER C O 1
ATOM 2834 N N . THR C 2 105 ? 37.217 40.535 -44.069 1.00 51.99 104 THR C N 1
ATOM 2835 C CA . THR C 2 105 ? 38.459 40.305 -43.280 1.00 49.85 104 THR C CA 1
ATOM 2836 C C . THR C 2 105 ? 39.530 39.669 -44.154 1.00 48.08 104 THR C C 1
ATOM 2837 O O . THR C 2 105 ? 39.159 38.987 -45.121 1.00 47.13 104 THR C O 1
ATOM 2841 N N . ARG C 2 106 ? 40.799 39.925 -43.843 1.00 50.04 105 ARG C N 1
ATOM 2842 C CA . ARG C 2 106 ? 41.958 39.182 -44.403 1.00 49.98 105 ARG C CA 1
ATOM 2843 C C . ARG C 2 106 ? 42.652 38.508 -43.229 1.00 49.55 105 ARG C C 1
ATOM 2844 O O . ARG C 2 106 ? 42.470 38.977 -42.106 1.00 43.61 105 ARG C O 1
ATOM 2852 N N . SER C 2 107 ? 43.409 37.448 -43.476 1.00 42.17 106 SER C N 1
ATOM 2853 C CA . SER C 2 107 ? 44.329 36.893 -42.460 1.00 52.36 106 SER C CA 1
ATOM 2854 C C . SER C 2 107 ? 45.474 36.212 -43.171 1.00 49.77 106 SER C C 1
ATOM 2855 O O . SER C 2 107 ? 45.282 35.671 -44.255 1.00 52.20 106 SER C O 1
ATOM 2858 N N . SER C 2 108 ? 46.645 36.303 -42.583 1.00 45.88 107 SER C N 1
ATOM 2859 C CA . SER C 2 108 ? 47.823 35.586 -43.100 1.00 46.59 107 SER C CA 1
ATOM 2860 C C . SER C 2 108 ? 48.585 35.016 -41.904 1.00 39.28 107 SER C C 1
ATOM 2861 O O . SER C 2 108 ? 48.463 35.536 -40.790 1.00 39.19 107 SER C O 1
ATOM 2864 N N . HIS C 2 109 ? 49.321 33.955 -42.146 1.00 39.96 108 HIS C N 1
ATOM 2865 C CA . HIS C 2 109 ? 50.096 33.251 -41.101 1.00 41.41 108 HIS C CA 1
ATOM 2866 C C . HIS C 2 109 ? 51.342 32.703 -41.781 1.00 35.16 108 HIS C C 1
ATOM 2867 O O . HIS C 2 109 ? 51.244 31.737 -42.552 1.00 38.01 108 HIS C O 1
ATOM 2874 N N . HIS C 2 110 ? 52.471 33.314 -41.478 1.00 36.32 109 HIS C N 1
ATOM 2875 C CA . HIS C 2 110 ? 53.738 33.151 -42.219 1.00 38.53 109 HIS C CA 1
ATOM 2876 C C . HIS C 2 110 ? 54.863 32.778 -41.267 1.00 37.09 109 HIS C C 1
ATOM 2877 O O . HIS C 2 110 ? 54.921 33.345 -40.172 1.00 39.42 109 HIS C O 1
ATOM 2884 N N . PHE C 2 111 ? 55.797 31.963 -41.761 1.00 35.28 110 PHE C N 1
ATOM 2885 C CA . PHE C 2 111 ? 57.052 31.626 -41.052 1.00 35.99 110 PHE C CA 1
ATOM 2886 C C . PHE C 2 111 ? 58.233 31.986 -41.941 1.00 34.15 110 PHE C C 1
ATOM 2887 O O . PHE C 2 111 ? 58.256 31.629 -43.151 1.00 36.08 110 PHE C O 1
ATOM 2895 N N . TYR C 2 112 ? 59.217 32.625 -41.326 1.00 33.73 111 TYR C N 1
ATOM 2896 C CA . TYR C 2 112 ? 60.413 33.189 -41.983 1.00 35.96 111 TYR C CA 1
ATOM 2897 C C . TYR C 2 112 ? 61.657 32.599 -41.336 1.00 38.52 111 TYR C C 1
ATOM 2898 O O . TYR C 2 112 ? 61.736 32.618 -40.082 1.00 39.31 111 TYR C O 1
ATOM 2907 N N . TYR C 2 113 ? 62.589 32.107 -42.154 1.00 35.52 112 TYR C N 1
ATOM 2908 C CA . TYR C 2 113 ? 63.870 31.562 -41.666 1.00 38.62 112 TYR C CA 1
ATOM 2909 C C . TYR C 2 113 ? 64.994 32.427 -42.215 1.00 39.46 112 TYR C C 1
ATOM 2910 O O . TYR C 2 113 ? 65.049 32.661 -43.450 1.00 37.47 112 TYR C O 1
ATOM 2919 N N . ASP C 2 114 ? 65.822 32.965 -41.337 1.00 37.76 113 ASP C N 1
ATOM 2920 C CA . ASP C 2 114 ? 66.912 33.886 -41.774 1.00 39.51 113 ASP C CA 1
ATOM 2921 C C . ASP C 2 114 ? 66.326 34.951 -42.719 1.00 39.57 113 ASP C C 1
ATOM 2922 O O . ASP C 2 114 ? 66.928 35.207 -43.779 1.00 41.16 113 ASP C O 1
ATOM 2927 N N . GLY C 2 115 ? 65.131 35.464 -42.400 1.00 40.37 114 GLY C N 1
ATOM 2928 C CA . GLY C 2 115 ? 64.503 36.602 -43.105 1.00 42.16 114 GLY C CA 1
ATOM 2929 C C . GLY C 2 115 ? 63.770 36.204 -44.380 1.00 41.14 114 GLY C C 1
ATOM 2930 O O . GLY C 2 115 ? 63.197 37.096 -44.993 1.00 40.45 114 GLY C O 1
ATOM 2931 N N . GLU C 2 116 ? 63.711 34.918 -44.751 1.00 40.62 115 GLU C N 1
ATOM 2932 C CA . GLU C 2 116 ? 63.025 34.487 -45.988 1.00 41.45 115 GLU C CA 1
ATOM 2933 C C . GLU C 2 116 ? 61.812 33.636 -45.627 1.00 42.04 115 GLU C C 1
ATOM 2934 O O . GLU C 2 116 ? 61.948 32.741 -44.761 1.00 37.74 115 GLU C O 1
ATOM 2940 N N . LEU C 2 117 ? 60.692 33.868 -46.326 1.00 40.57 116 LEU C N 1
ATOM 2941 C CA . LEU C 2 117 ? 59.453 33.053 -46.218 1.00 39.38 116 LEU C CA 1
ATOM 2942 C C . LEU C 2 117 ? 59.772 31.598 -46.570 1.00 40.69 116 LEU C C 1
ATOM 2943 O O . LEU C 2 117 ? 60.423 31.359 -47.591 1.00 37.05 116 LEU C O 1
ATOM 2948 N N . PHE C 2 118 ? 59.301 30.643 -45.778 1.00 40.62 117 PHE C N 1
ATOM 2949 C CA . PHE C 2 118 ? 59.459 29.208 -46.130 1.00 40.38 117 PHE C CA 1
ATOM 2950 C C . PHE C 2 118 ? 58.146 28.451 -45.961 1.00 40.58 117 PHE C C 1
ATOM 2951 O O . PHE C 2 118 ? 58.069 27.353 -46.523 1.00 40.82 117 PHE C O 1
ATOM 2959 N N . LEU C 2 119 ? 57.155 29.026 -45.277 1.00 39.09 118 LEU C N 1
ATOM 2960 C CA . LEU C 2 119 ? 55.891 28.322 -44.968 1.00 39.68 118 LEU C CA 1
ATOM 2961 C C . LEU C 2 119 ? 54.768 29.316 -44.665 1.00 41.78 118 LEU C C 1
ATOM 2962 O O . LEU C 2 119 ? 55.027 30.323 -43.991 1.00 40.07 118 LEU C O 1
ATOM 2967 N N . SER C 2 120 ? 53.553 29.041 -45.137 1.00 39.38 119 SER C N 1
ATOM 2968 C CA . SER C 2 120 ? 52.378 29.925 -44.940 1.00 42.17 119 SER C CA 1
ATOM 2969 C C . SER C 2 120 ? 51.175 29.037 -44.761 1.00 40.30 119 SER C C 1
ATOM 2970 O O . SER C 2 120 ? 51.210 27.924 -45.290 1.00 39.57 119 SER C O 1
ATOM 2973 N N . TRP C 2 121 ? 50.123 29.549 -44.152 1.00 34.61 120 TRP C N 1
ATOM 2974 C CA . TRP C 2 121 ? 48.887 28.760 -44.008 1.00 43.92 120 TRP C CA 1
ATOM 2975 C C . TRP C 2 121 ? 47.783 29.496 -44.763 1.00 48.47 120 TRP C C 1
ATOM 2976 O O . TRP C 2 121 ? 47.697 30.722 -44.644 1.00 45.13 120 TRP C O 1
ATOM 2987 N N . ASN C 2 122 ? 47.072 28.768 -45.623 1.00 52.03 121 ASN C N 1
ATOM 2988 C CA . ASN C 2 122 ? 46.052 29.316 -46.554 1.00 52.61 121 ASN C CA 1
ATOM 2989 C C . ASN C 2 122 ? 44.697 28.963 -45.936 1.00 53.45 121 ASN C C 1
ATOM 2990 O O . ASN C 2 122 ? 44.409 27.755 -45.842 1.00 60.04 121 ASN C O 1
ATOM 2995 N N . LEU C 2 123 ? 43.906 29.968 -45.546 1.00 61.29 122 LEU C N 1
ATOM 2996 C CA . LEU C 2 123 ? 42.601 29.832 -44.842 1.00 62.67 122 LEU C CA 1
ATOM 2997 C C . LEU C 2 123 ? 41.558 29.119 -45.724 1.00 70.68 122 LEU C C 1
ATOM 2998 O O . LEU C 2 123 ? 40.673 28.418 -45.154 1.00 57.96 122 LEU C O 1
ATOM 3003 N N . GLU C 2 124 ? 41.640 29.310 -47.048 1.00 75.93 123 GLU C N 1
ATOM 3004 C CA . GLU C 2 124 ? 40.637 28.852 -48.054 1.00 81.55 123 GLU C CA 1
ATOM 3005 C C . GLU C 2 124 ? 40.785 27.338 -48.307 1.00 73.40 123 GLU C C 1
ATOM 3006 O O . GLU C 2 124 ? 39.771 26.615 -48.280 1.00 68.40 123 GLU C O 1
ATOM 3012 N N . THR C 2 125 ? 42.003 26.847 -48.488 1.00 60.04 124 THR C N 1
ATOM 3013 C CA . THR C 2 125 ? 42.282 25.409 -48.690 1.00 60.83 124 THR C CA 1
ATOM 3014 C C . THR C 2 125 ? 42.454 24.679 -47.346 1.00 60.70 124 THR C C 1
ATOM 3015 O O . THR C 2 125 ? 42.467 23.443 -47.361 1.00 61.03 124 THR C O 1
ATOM 3019 N N . LYS C 2 126 ? 42.606 25.404 -46.233 1.00 55.69 125 LYS C N 1
ATOM 3020 C CA . LYS C 2 126 ? 43.003 24.850 -44.899 1.00 58.84 125 LYS C CA 1
ATOM 3021 C C . LYS C 2 126 ? 44.254 23.978 -45.057 1.00 54.39 125 LYS C C 1
ATOM 3022 O O . LYS C 2 126 ? 44.244 22.850 -44.590 1.00 59.20 125 LYS C O 1
ATOM 3028 N N . GLU C 2 127 ? 45.301 24.500 -45.695 1.00 50.88 126 GLU C N 1
ATOM 3029 C CA . GLU C 2 127 ? 46.499 23.717 -46.090 1.00 56.23 126 GLU C CA 1
ATOM 3030 C C . GLU C 2 127 ? 47.714 24.631 -46.004 1.00 50.72 126 GLU C C 1
ATOM 3031 O O . GLU C 2 127 ? 47.573 25.828 -46.246 1.00 46.51 126 GLU C O 1
ATOM 3037 N N . PHE C 2 128 ? 48.882 24.065 -45.764 1.00 44.68 127 PHE C N 1
ATOM 3038 C CA . PHE C 2 128 ? 50.155 24.778 -45.927 1.00 43.79 127 PHE C CA 1
ATOM 3039 C C . PHE C 2 128 ? 50.435 24.984 -47.415 1.00 48.64 127 PHE C C 1
ATOM 3040 O O . PHE C 2 128 ? 50.036 24.160 -48.212 1.00 48.04 127 PHE C O 1
ATOM 3048 N N . THR C 2 129 ? 51.102 26.089 -47.730 1.00 47.51 128 THR C N 1
ATOM 3049 C CA . THR C 2 129 ? 51.668 26.409 -49.050 1.00 56.69 128 THR C CA 1
ATOM 3050 C C . THR C 2 129 ? 53.166 26.631 -48.831 1.00 56.06 128 THR C C 1
ATOM 3051 O O . THR C 2 129 ? 53.544 27.283 -47.840 1.00 49.84 128 THR C O 1
ATOM 3055 N N . MET C 2 130 ? 54.006 26.063 -49.681 1.00 52.82 129 MET C N 1
ATOM 3056 C CA . MET C 2 130 ? 55.474 26.270 -49.582 1.00 62.26 129 MET C CA 1
ATOM 3057 C C . MET C 2 130 ? 55.955 27.009 -50.823 1.00 63.01 129 MET C C 1
ATOM 3058 O O . MET C 2 130 ? 55.218 27.095 -51.795 1.00 62.78 129 MET C O 1
ATOM 3063 N N . PRO C 2 131 ? 57.151 27.640 -50.804 1.00 69.31 130 PRO C N 1
ATOM 3064 C CA . PRO C 2 131 ? 57.717 28.282 -51.996 1.00 74.90 130 PRO C CA 1
ATOM 3065 C C . PRO C 2 131 ? 58.434 27.262 -52.904 1.00 70.74 130 PRO C C 1
ATOM 3066 O O . PRO C 2 131 ? 58.687 26.163 -52.442 1.00 63.20 130 PRO C O 1
ATOM 3070 N N . GLN C 2 132 ? 58.754 27.627 -54.153 1.00 71.29 131 GLN C N 1
ATOM 3071 C CA . GLN C 2 132 ? 59.181 26.633 -55.181 1.00 75.89 131 GLN C CA 1
ATOM 3072 C C . GLN C 2 132 ? 60.599 26.136 -54.837 1.00 64.19 131 GLN C C 1
ATOM 3073 O O . GLN C 2 132 ? 60.849 24.950 -55.047 1.00 65.50 131 GLN C O 1
ATOM 3079 N N . SER C 2 133 ? 61.460 26.975 -54.252 1.00 59.49 132 SER C N 1
ATOM 3080 C CA . SER C 2 133 ? 62.856 26.657 -53.832 1.00 61.63 132 SER C CA 1
ATOM 3081 C C . SER C 2 133 ? 62.958 25.312 -53.078 1.00 62.17 132 SER C C 1
ATOM 3082 O O . SER C 2 133 ? 62.134 25.061 -52.194 1.00 63.66 132 SER C O 1
ATOM 3085 N N . SER C 2 134 ? 63.977 24.490 -53.352 1.00 63.67 133 SER C N 1
ATOM 3086 C CA . SER C 2 134 ? 64.115 23.126 -52.770 1.00 69.15 133 SER C CA 1
ATOM 3087 C C . SER C 2 134 ? 64.617 23.229 -51.320 1.00 68.35 133 SER C C 1
ATOM 3088 O O . SER C 2 134 ? 64.225 22.369 -50.499 1.00 59.43 133 SER C O 1
ATOM 3091 N N . ARG C 2 135 ? 65.428 24.247 -51.015 1.00 67.02 134 ARG C N 1
ATOM 3092 C CA . ARG C 2 135 ? 65.914 24.548 -49.643 1.00 72.16 134 ARG C CA 1
ATOM 3093 C C . ARG C 2 135 ? 64.731 25.035 -48.793 1.00 64.26 134 ARG C C 1
ATOM 3094 O O . ARG C 2 135 ? 64.679 24.666 -47.627 1.00 62.39 134 ARG C O 1
ATOM 3102 N N . ALA C 2 136 ? 63.809 25.812 -49.357 1.00 53.73 135 ALA C N 1
ATOM 3103 C CA . ALA C 2 136 ? 62.584 26.263 -48.663 1.00 60.97 135 ALA C CA 1
ATOM 3104 C C . ALA C 2 136 ? 61.707 25.049 -48.322 1.00 56.46 135 ALA C C 1
ATOM 3105 O O . ALA C 2 136 ? 61.207 24.964 -47.174 1.00 50.68 135 ALA C O 1
ATOM 3107 N N . GLN C 2 137 ? 61.555 24.124 -49.262 1.00 50.98 136 GLN C N 1
ATOM 3108 C CA . GLN C 2 137 ? 60.662 22.952 -49.094 1.00 54.03 136 GLN C CA 1
ATOM 3109 C C . GLN C 2 137 ? 61.261 22.024 -48.027 1.00 51.39 136 GLN C C 1
ATOM 3110 O O . GLN C 2 137 ? 60.480 21.475 -47.222 1.00 50.04 136 GLN C O 1
ATOM 3116 N N . THR C 2 138 ? 62.590 21.936 -47.948 1.00 46.29 137 THR C N 1
ATOM 3117 C CA . THR C 2 138 ? 63.299 21.111 -46.937 1.00 54.38 137 THR C CA 1
ATOM 3118 C C . THR C 2 138 ? 63.090 21.704 -45.542 1.00 50.46 137 THR C C 1
ATOM 3119 O O . THR C 2 138 ? 62.836 20.920 -44.624 1.00 55.42 137 THR C O 1
ATOM 3123 N N . LEU C 2 139 ? 63.245 23.016 -45.381 1.00 48.29 138 LEU C N 1
ATOM 3124 C CA . LEU C 2 139 ? 62.930 23.702 -44.102 1.00 49.89 138 LEU C CA 1
ATOM 3125 C C . LEU C 2 139 ? 61.470 23.425 -43.752 1.00 45.46 138 LEU C C 1
ATOM 3126 O O . LEU C 2 139 ? 61.213 23.086 -42.591 1.00 47.06 138 LEU C O 1
ATOM 3131 N N . ALA C 2 140 ? 60.554 23.609 -44.704 1.00 37.60 139 ALA C N 1
ATOM 3132 C CA . ALA C 2 140 ? 59.103 23.492 -44.446 1.00 44.85 139 ALA C CA 1
ATOM 3133 C C . ALA C 2 140 ? 58.752 22.044 -44.064 1.00 46.48 139 ALA C C 1
ATOM 3134 O O . ALA C 2 140 ? 57.866 21.869 -43.189 1.00 46.06 139 ALA C O 1
ATOM 3136 N N . MET C 2 141 ? 59.397 21.036 -44.667 1.00 46.09 140 MET C N 1
ATOM 3137 C CA . MET C 2 141 ? 59.109 19.608 -44.323 1.00 48.06 140 MET C CA 1
ATOM 3138 C C . MET C 2 141 ? 59.742 19.258 -42.960 1.00 47.52 140 MET C C 1
ATOM 3139 O O . MET C 2 141 ? 59.088 18.580 -42.156 1.00 46.88 140 MET C O 1
ATOM 3144 N N . ASN C 2 142 ? 60.895 19.814 -42.620 1.00 43.04 141 ASN C N 1
ATOM 3145 C CA . ASN C 2 142 ? 61.425 19.668 -41.239 1.00 48.29 141 ASN C CA 1
ATOM 3146 C C . ASN C 2 142 ? 60.331 20.109 -40.275 1.00 49.03 141 ASN C C 1
ATOM 3147 O O . ASN C 2 142 ? 60.036 19.368 -39.321 1.00 53.14 141 ASN C O 1
ATOM 3152 N N . VAL C 2 143 ? 59.763 21.295 -40.506 1.00 42.41 142 VAL C N 1
ATOM 3153 C CA . VAL C 2 143 ? 58.801 21.907 -39.544 1.00 41.29 142 VAL C CA 1
ATOM 3154 C C . VAL C 2 143 ? 57.476 21.115 -39.580 1.00 37.73 142 VAL C C 1
ATOM 3155 O O . VAL C 2 143 ? 56.969 20.766 -38.532 1.00 38.54 142 VAL C O 1
ATOM 3159 N N . ARG C 2 144 ? 56.908 20.898 -40.760 1.00 36.49 143 ARG C N 1
ATOM 3160 C CA . ARG C 2 144 ? 55.620 20.185 -40.950 1.00 40.63 143 ARG C CA 1
ATOM 3161 C C . ARG C 2 144 ? 55.702 18.793 -40.318 1.00 41.99 143 ARG C C 1
ATOM 3162 O O . ARG C 2 144 ? 54.767 18.451 -39.603 1.00 39.83 143 ARG C O 1
ATOM 3170 N N . ASN C 2 145 ? 56.790 18.048 -40.523 1.00 40.59 144 ASN C N 1
ATOM 3171 C CA . ASN C 2 145 ? 56.931 16.692 -39.915 1.00 46.82 144 ASN C CA 1
ATOM 3172 C C . ASN C 2 145 ? 57.024 16.813 -38.383 1.00 46.54 144 ASN C C 1
ATOM 3173 O O . ASN C 2 145 ? 56.444 15.969 -37.700 1.00 44.14 144 ASN C O 1
ATOM 3178 N N . PHE C 2 146 ? 57.735 17.800 -37.840 1.00 42.89 145 PHE C N 1
ATOM 3179 C CA . PHE C 2 146 ? 57.787 17.990 -36.376 1.00 41.67 145 PHE C CA 1
ATOM 3180 C C . PHE C 2 146 ? 56.352 18.166 -35.891 1.00 39.37 145 PHE C C 1
ATOM 3181 O O . PHE C 2 146 ? 55.919 17.386 -35.038 1.00 43.33 145 PHE C O 1
ATOM 3189 N N . TRP C 2 147 ? 55.626 19.142 -36.436 1.00 45.10 146 TRP C N 1
ATOM 3190 C CA . TRP C 2 147 ? 54.260 19.501 -35.957 1.00 42.34 146 TRP C CA 1
ATOM 3191 C C . TRP C 2 147 ? 53.310 18.298 -36.109 1.00 44.90 146 TRP C C 1
ATOM 3192 O O . TRP C 2 147 ? 52.411 18.139 -35.266 1.00 44.49 146 TRP C O 1
ATOM 3203 N N . LYS C 2 148 ? 53.474 17.489 -37.153 1.00 46.42 147 LYS C N 1
ATOM 3204 C CA . LYS C 2 148 ? 52.650 16.270 -37.360 1.00 55.26 147 LYS C CA 1
ATOM 3205 C C . LYS C 2 148 ? 52.900 15.276 -36.201 1.00 51.04 147 LYS C C 1
ATOM 3206 O O . LYS C 2 148 ? 51.923 14.894 -35.565 1.00 49.01 147 LYS C O 1
ATOM 3212 N N . GLU C 2 149 ? 54.161 14.913 -35.923 1.00 48.46 148 GLU C N 1
ATOM 3213 C CA . GLU C 2 149 ? 54.577 13.874 -34.941 1.00 59.19 148 GLU C CA 1
ATOM 3214 C C . GLU C 2 149 ? 53.967 14.200 -33.581 1.00 59.40 148 GLU C C 1
ATOM 3215 O O . GLU C 2 149 ? 53.393 13.312 -32.970 1.00 61.55 148 GLU C O 1
ATOM 3221 N N . ASP C 2 150 ? 54.089 15.451 -33.154 1.00 64.08 149 ASP C N 1
ATOM 3222 C CA . ASP C 2 150 ? 53.821 15.879 -31.761 1.00 67.88 149 ASP C CA 1
ATOM 3223 C C . ASP C 2 150 ? 52.468 16.594 -31.717 1.00 65.12 149 ASP C C 1
ATOM 3224 O O . ASP C 2 150 ? 52.235 17.312 -30.742 1.00 70.71 149 ASP C O 1
ATOM 3229 N N . ALA C 2 151 ? 51.618 16.403 -32.732 1.00 64.95 150 ALA C N 1
ATOM 3230 C CA . ALA C 2 151 ? 50.266 17.007 -32.845 1.00 70.27 150 ALA C CA 1
ATOM 3231 C C . ALA C 2 151 ? 50.284 18.508 -32.476 1.00 73.91 150 ALA C C 1
ATOM 3232 O O . ALA C 2 151 ? 49.425 18.925 -31.662 1.00 76.87 150 ALA C O 1
ATOM 3234 N N . MET C 2 152 ? 51.207 19.305 -33.039 1.00 66.99 151 MET C N 1
ATOM 3235 C CA . MET C 2 152 ? 51.550 20.660 -32.513 1.00 65.13 151 MET C CA 1
ATOM 3236 C C . MET C 2 152 ? 50.659 21.745 -33.123 1.00 75.33 151 MET C C 1
ATOM 3237 O O . MET C 2 152 ? 50.237 22.631 -32.339 1.00 93.62 151 MET C O 1
ATOM 3242 N N . LYS C 2 153 ? 50.403 21.726 -34.441 1.00 64.69 152 LYS C N 1
ATOM 3243 C CA . LYS C 2 153 ? 49.753 22.876 -35.131 1.00 56.48 152 LYS C CA 1
ATOM 3244 C C . LYS C 2 153 ? 48.805 22.363 -36.225 1.00 59.47 152 LYS C C 1
ATOM 3245 O O . LYS C 2 153 ? 49.153 22.488 -37.425 1.00 51.48 152 LYS C O 1
ATOM 3251 N N . THR C 2 154 ? 47.656 21.825 -35.794 1.00 53.40 153 THR C N 1
ATOM 3252 C CA . THR C 2 154 ? 46.546 21.237 -36.597 1.00 51.93 153 THR C CA 1
ATOM 3253 C C . THR C 2 154 ? 45.760 22.356 -37.292 1.00 50.16 153 THR C C 1
ATOM 3254 O O . THR C 2 154 ? 45.930 23.554 -36.910 1.00 45.56 153 THR C O 1
ATOM 3258 N N . LYS C 2 155 ? 44.871 21.972 -38.201 1.00 47.62 154 LYS C N 1
ATOM 3259 C CA . LYS C 2 155 ? 43.855 22.839 -38.838 1.00 54.64 154 LYS C CA 1
ATOM 3260 C C . LYS C 2 155 ? 43.179 23.716 -37.776 1.00 52.58 154 LYS C C 1
ATOM 3261 O O . LYS C 2 155 ? 43.034 24.925 -37.995 1.00 51.53 154 LYS C O 1
ATOM 3267 N N . THR C 2 156 ? 42.693 23.122 -36.695 1.00 46.84 155 THR C N 1
ATOM 3268 C CA . THR C 2 156 ? 41.859 23.849 -35.710 1.00 46.09 155 THR C CA 1
ATOM 3269 C C . THR C 2 156 ? 42.703 24.951 -35.068 1.00 43.07 155 THR C C 1
ATOM 3270 O O . THR C 2 156 ? 42.152 26.025 -34.829 1.00 47.01 155 THR C O 1
ATOM 3274 N N . HIS C 2 157 ? 43.964 24.662 -34.748 1.00 40.24 156 HIS C N 1
ATOM 3275 C CA . HIS C 2 157 ? 44.911 25.645 -34.162 1.00 45.23 156 HIS C CA 1
ATOM 3276 C C . HIS C 2 157 ? 44.936 26.891 -35.061 1.00 39.93 156 HIS C C 1
ATOM 3277 O O . HIS C 2 157 ? 44.731 27.960 -34.544 1.00 39.46 156 HIS C O 1
ATOM 3284 N N . PHE C 2 158 ? 45.115 26.724 -36.377 1.00 37.42 157 PHE C N 1
ATOM 3285 C CA . PHE C 2 158 ? 45.265 27.833 -37.344 1.00 38.76 157 PHE C CA 1
ATOM 3286 C C . PHE C 2 158 ? 43.966 28.629 -37.404 1.00 38.36 157 PHE C C 1
ATOM 3287 O O . PHE C 2 158 ? 44.088 29.871 -37.421 1.00 39.53 157 PHE C O 1
ATOM 3295 N N . HIS C 2 159 ? 42.808 27.962 -37.327 1.00 39.86 158 HIS C N 1
ATOM 3296 C CA A HIS C 2 159 ? 41.489 28.649 -37.377 0.50 43.88 158 HIS C CA 1
ATOM 3297 C CA B HIS C 2 159 ? 41.466 28.599 -37.338 0.50 43.20 158 HIS C CA 1
ATOM 3298 C C . HIS C 2 159 ? 41.282 29.365 -36.039 1.00 45.34 158 HIS C C 1
ATOM 3299 O O . HIS C 2 159 ? 40.733 30.476 -36.073 1.00 45.66 158 HIS C O 1
ATOM 3312 N N . ALA C 2 160 ? 41.714 28.755 -34.934 1.00 38.45 159 ALA C N 1
ATOM 3313 C CA . ALA C 2 160 ? 41.550 29.367 -33.604 1.00 41.64 159 ALA C CA 1
ATOM 3314 C C . ALA C 2 160 ? 42.408 30.636 -33.556 1.00 38.20 159 ALA C C 1
ATOM 3315 O O . ALA C 2 160 ? 41.953 31.684 -33.044 1.00 38.83 159 ALA C O 1
ATOM 3317 N N . MET C 2 161 ? 43.643 30.555 -34.030 1.00 36.80 160 MET C N 1
ATOM 3318 C CA A MET C 2 161 ? 44.591 31.700 -33.943 0.50 38.67 160 MET C CA 1
ATOM 3319 C CA B MET C 2 161 ? 44.552 31.718 -33.899 0.50 41.05 160 MET C CA 1
ATOM 3320 C C . MET C 2 161 ? 44.021 32.851 -34.780 1.00 37.45 160 MET C C 1
ATOM 3321 O O . MET C 2 161 ? 44.122 33.990 -34.348 1.00 39.39 160 MET C O 1
ATOM 3330 N N . ARG C 2 162 ? 43.399 32.523 -35.907 1.00 39.77 161 ARG C N 1
ATOM 3331 C CA . ARG C 2 162 ? 42.774 33.560 -36.761 1.00 44.99 161 ARG C CA 1
ATOM 3332 C C . ARG C 2 162 ? 41.611 34.187 -36.012 1.00 43.01 161 ARG C C 1
ATOM 3333 O O . ARG C 2 162 ? 41.516 35.415 -36.019 1.00 45.91 161 ARG C O 1
ATOM 3341 N N . ALA C 2 163 ? 40.770 33.368 -35.381 1.00 41.49 162 ALA C N 1
ATOM 3342 C CA . ALA C 2 163 ? 39.602 33.832 -34.607 1.00 42.92 162 ALA C CA 1
ATOM 3343 C C . ALA C 2 163 ? 40.064 34.686 -33.407 1.00 45.83 162 ALA C C 1
ATOM 3344 O O . ALA C 2 163 ? 39.427 35.739 -33.186 1.00 40.03 162 ALA C O 1
ATOM 3346 N N . ASP C 2 164 ? 41.135 34.308 -32.692 1.00 40.90 163 ASP C N 1
ATOM 3347 C CA . ASP C 2 164 ? 41.733 35.169 -31.626 1.00 43.57 163 ASP C CA 1
ATOM 3348 C C . ASP C 2 164 ? 42.094 36.546 -32.199 1.00 45.89 163 ASP C C 1
ATOM 3349 O O . ASP C 2 164 ? 41.820 37.550 -31.539 1.00 41.91 163 ASP C O 1
ATOM 3354 N N . CYS C 2 165 ? 42.791 36.585 -33.336 1.00 46.32 164 CYS C N 1
ATOM 3355 C CA . CYS C 2 165 ? 43.333 37.834 -33.927 1.00 43.06 164 CYS C CA 1
ATOM 3356 C C . CYS C 2 165 ? 42.164 38.779 -34.242 1.00 41.45 164 CYS C C 1
ATOM 3357 O O . CYS C 2 165 ? 42.155 39.939 -33.798 1.00 41.30 164 CYS C O 1
ATOM 3360 N N . LEU C 2 166 ? 41.164 38.295 -34.947 1.00 40.84 165 LEU C N 1
ATOM 3361 C CA . LEU C 2 166 ? 40.037 39.152 -35.359 1.00 44.17 165 LEU C CA 1
ATOM 3362 C C . LEU C 2 166 ? 39.282 39.610 -34.117 1.00 47.79 165 LEU C C 1
ATOM 3363 O O . LEU C 2 166 ? 38.916 40.785 -34.067 1.00 49.88 165 LEU C O 1
ATOM 3368 N N . GLN C 2 167 ? 39.076 38.742 -33.128 1.00 47.50 166 GLN C N 1
ATOM 3369 C CA . GLN C 2 167 ? 38.325 39.139 -31.912 1.00 44.92 166 GLN C CA 1
ATOM 3370 C C . GLN C 2 167 ? 39.115 40.231 -31.181 1.00 44.51 166 GLN C C 1
ATOM 3371 O O . GLN C 2 167 ? 38.477 41.163 -30.669 1.00 40.63 166 GLN C O 1
ATOM 3377 N N . GLU C 2 168 ? 40.439 40.116 -31.089 1.00 37.88 167 GLU C N 1
ATOM 3378 C CA . GLU C 2 168 ? 41.257 41.177 -30.450 1.00 41.20 167 GLU C CA 1
ATOM 3379 C C . GLU C 2 168 ? 41.227 42.475 -31.287 1.00 39.95 167 GLU C C 1
ATOM 3380 O O . GLU C 2 168 ? 41.171 43.564 -30.690 1.00 41.56 167 GLU C O 1
ATOM 3386 N N . LEU C 2 169 ? 41.285 42.391 -32.618 1.00 40.24 168 LEU C N 1
ATOM 3387 C CA . LEU C 2 169 ? 41.230 43.600 -33.477 1.00 42.99 168 LEU C CA 1
ATOM 3388 C C . LEU C 2 169 ? 39.885 44.317 -33.223 1.00 43.15 168 LEU C C 1
ATOM 3389 O O . LEU C 2 169 ? 39.914 45.511 -32.983 1.00 43.80 168 LEU C O 1
ATOM 3394 N N . ARG C 2 170 ? 38.776 43.571 -33.175 1.00 37.85 169 ARG C N 1
ATOM 3395 C CA . ARG C 2 170 ? 37.399 44.080 -32.955 1.00 41.58 169 ARG C CA 1
ATOM 3396 C C . ARG C 2 170 ? 37.333 44.772 -31.588 1.00 45.69 169 ARG C C 1
ATOM 3397 O O . ARG C 2 170 ? 36.740 45.866 -31.543 1.00 41.60 169 ARG C O 1
ATOM 3405 N N . ARG C 2 171 ? 38.002 44.235 -30.557 1.00 44.49 170 ARG C N 1
ATOM 3406 C CA . ARG C 2 171 ? 38.058 44.857 -29.208 1.00 48.31 170 ARG C CA 1
ATOM 3407 C C . ARG C 2 171 ? 38.866 46.161 -29.266 1.00 50.50 170 ARG C C 1
ATOM 3408 O O . ARG C 2 171 ? 38.416 47.151 -28.704 1.00 45.63 170 ARG C O 1
ATOM 3416 N N . TYR C 2 172 ? 40.027 46.194 -29.928 1.00 51.57 171 TYR C N 1
ATOM 3417 C CA . TYR C 2 172 ? 40.809 47.450 -30.024 1.00 48.26 171 TYR C CA 1
ATOM 3418 C C . TYR C 2 172 ? 39.972 48.500 -30.762 1.00 48.84 171 TYR C C 1
ATOM 3419 O O . TYR C 2 172 ? 39.953 49.649 -30.311 1.00 47.31 171 TYR C O 1
ATOM 3428 N N . LEU C 2 173 ? 39.277 48.126 -31.835 1.00 42.26 172 LEU C N 1
ATOM 3429 C CA . LEU C 2 173 ? 38.497 49.110 -32.642 1.00 47.69 172 LEU C CA 1
ATOM 3430 C C . LEU C 2 173 ? 37.368 49.724 -31.795 1.00 44.51 172 LEU C C 1
ATOM 3431 O O . LEU C 2 173 ? 37.178 50.931 -31.848 1.00 46.98 172 LEU C O 1
ATOM 3436 N N . LYS C 2 174 ? 36.604 48.891 -31.103 1.00 44.51 173 LYS C N 1
ATOM 3437 C CA . LYS C 2 174 ? 35.461 49.305 -30.255 1.00 53.79 173 LYS C CA 1
ATOM 3438 C C . LYS C 2 174 ? 35.954 50.321 -29.221 1.00 56.74 173 LYS C C 1
ATOM 3439 O O . LYS C 2 174 ? 35.262 51.330 -29.021 1.00 60.09 173 LYS C O 1
ATOM 3445 N N . SER C 2 175 ? 37.141 50.098 -28.662 1.00 58.49 174 SER C N 1
ATOM 3446 C CA . SER C 2 175 ? 37.659 50.819 -27.476 1.00 57.09 174 SER C CA 1
ATOM 3447 C C . SER C 2 175 ? 38.169 52.211 -27.874 1.00 54.33 174 SER C C 1
ATOM 3448 O O . SER C 2 175 ? 38.386 53.007 -26.972 1.00 49.43 174 SER C O 1
ATOM 3451 N N . 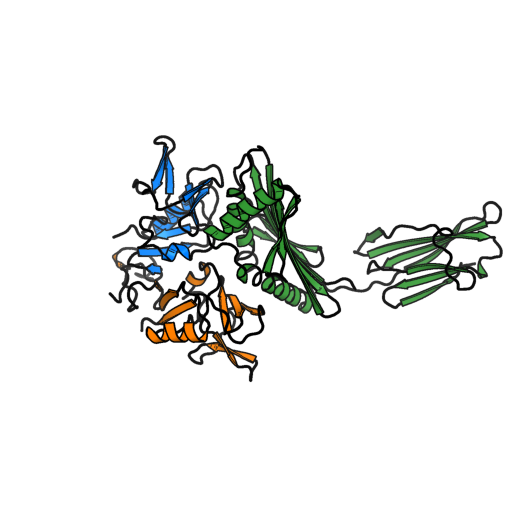GLY C 2 176 ? 38.412 52.489 -29.157 1.00 52.85 175 GLY C N 1
ATOM 3452 C CA . GLY C 2 176 ? 38.858 53.826 -29.616 1.00 56.43 175 GLY C CA 1
ATOM 3453 C C . GLY C 2 176 ? 40.357 54.049 -29.478 1.00 60.69 175 GLY C C 1
ATOM 3454 O O . GLY C 2 176 ? 40.814 55.175 -29.719 1.00 70.02 175 GLY C O 1
ATOM 3455 N N . VAL C 2 177 ? 41.106 52.988 -29.194 1.00 63.94 176 VAL C N 1
ATOM 3456 C CA . VAL C 2 177 ? 42.590 52.975 -29.057 1.00 67.10 176 VAL C CA 1
ATOM 3457 C C . VAL C 2 177 ? 43.243 53.308 -30.415 1.00 66.81 176 VAL C C 1
ATOM 3458 O O . VAL C 2 177 ? 44.167 54.146 -30.407 1.00 68.86 176 VAL C O 1
ATOM 3462 N N . ILE C 2 178 ? 42.751 52.771 -31.543 1.00 69.53 177 ILE C N 1
ATOM 3463 C CA . ILE C 2 178 ? 43.291 53.096 -32.905 1.00 77.37 177 ILE C CA 1
ATOM 3464 C C . ILE C 2 178 ? 42.349 54.045 -33.647 1.00 76.69 177 ILE C C 1
ATOM 3465 O O . ILE C 2 178 ? 42.039 53.769 -34.817 1.00 94.84 177 ILE C O 1
ATOM 3470 N N . LEU C 2 179 ? 41.958 55.146 -33.026 1.00 72.22 178 LEU C N 1
ATOM 3471 C CA . LEU C 2 179 ? 40.949 56.071 -33.601 1.00 68.30 178 LEU C CA 1
ATOM 3472 C C . LEU C 2 179 ? 41.590 56.870 -34.744 1.00 62.58 178 LEU C C 1
ATOM 3473 O O . LEU C 2 179 ? 42.312 57.833 -34.484 1.00 57.11 178 LEU C O 1
ATOM 3478 N N . ARG C 2 180 ? 41.350 56.456 -35.976 1.00 60.45 179 ARG C N 1
ATOM 3479 C CA . ARG C 2 180 ? 41.846 57.124 -37.211 1.00 63.27 179 ARG C CA 1
ATOM 3480 C C . ARG C 2 180 ? 41.110 58.459 -37.425 1.00 53.77 179 ARG C C 1
ATOM 3481 O O . ARG C 2 180 ? 39.891 58.420 -37.545 1.00 63.29 179 ARG C O 1
ATOM 3489 N N . ARG C 2 181 ? 41.800 59.602 -37.444 1.00 51.36 180 ARG C N 1
ATOM 3490 C CA . ARG C 2 181 ? 41.164 60.915 -37.753 1.00 45.17 180 ARG C CA 1
ATOM 3491 C C . ARG C 2 181 ? 41.576 61.404 -39.146 1.00 52.74 180 ARG C C 1
ATOM 3492 O O . ARG C 2 181 ? 42.781 61.323 -39.493 1.00 46.71 180 ARG C O 1
ATOM 3500 N N . THR C 2 182 ? 40.653 62.030 -39.869 1.00 43.23 181 THR C N 1
ATOM 3501 C CA . THR C 2 182 ? 40.970 62.767 -41.116 1.00 41.42 181 THR C CA 1
ATOM 3502 C C . THR C 2 182 ? 41.593 64.115 -40.763 1.00 38.15 181 THR C C 1
ATOM 3503 O O . THR C 2 182 ? 41.168 64.714 -39.784 1.00 43.22 181 THR C O 1
ATOM 3507 N N . VAL C 2 183 ? 42.652 64.512 -41.476 1.00 33.72 182 VAL C N 1
ATOM 3508 C CA . VAL C 2 183 ? 43.320 65.822 -41.290 1.00 34.00 182 VAL C CA 1
ATOM 3509 C C . VAL C 2 183 ? 43.381 66.451 -42.666 1.00 38.85 182 VAL C C 1
ATOM 3510 O O . VAL C 2 183 ? 44.075 65.923 -43.541 1.00 37.68 182 VAL C O 1
ATOM 3514 N N . PRO C 2 184 ? 42.625 67.545 -42.898 1.00 41.24 183 PRO C N 1
ATOM 3515 C CA . PRO C 2 184 ? 42.565 68.162 -44.218 1.00 38.19 183 PRO C CA 1
ATOM 3516 C C . PRO C 2 184 ? 43.877 68.859 -44.509 1.00 38.34 183 PRO C C 1
ATOM 3517 O O . PRO C 2 184 ? 44.571 69.347 -43.605 1.00 41.43 183 PRO C O 1
ATOM 3521 N N . PRO C 2 185 ? 44.251 68.966 -45.793 1.00 39.89 184 PRO C N 1
ATOM 3522 C CA . PRO C 2 185 ? 45.499 69.636 -46.139 1.00 38.56 184 PRO C CA 1
ATOM 3523 C C . PRO C 2 185 ? 45.371 71.144 -45.921 1.00 41.79 184 PRO C C 1
ATOM 3524 O O . PRO C 2 185 ? 44.296 71.658 -46.061 1.00 35.99 184 PRO C O 1
ATOM 3528 N N . MET C 2 186 ? 46.487 71.807 -45.655 1.00 41.64 185 MET C N 1
ATOM 3529 C CA . MET C 2 186 ? 46.609 73.244 -45.930 1.00 45.41 185 MET C CA 1
ATOM 3530 C C . MET C 2 186 ? 47.145 73.340 -47.362 1.00 42.15 185 MET C C 1
ATOM 3531 O O . MET C 2 186 ? 48.075 72.620 -47.695 1.00 39.10 185 MET C O 1
ATOM 3536 N N . VAL C 2 187 ? 46.520 74.136 -48.202 1.00 37.71 186 VAL C N 1
ATOM 3537 C CA . VAL C 2 187 ? 46.961 74.336 -49.604 1.00 44.11 186 VAL C CA 1
ATOM 3538 C C . VAL C 2 187 ? 47.459 75.765 -49.700 1.00 41.63 186 VAL C C 1
ATOM 3539 O O . VAL C 2 187 ? 46.766 76.650 -49.156 1.00 40.51 186 VAL C O 1
ATOM 3543 N N . ASN C 2 188 ? 48.592 75.928 -50.365 1.00 37.80 187 ASN C N 1
ATOM 3544 C CA . ASN C 2 188 ? 49.275 77.216 -50.606 1.00 42.24 187 ASN C CA 1
ATOM 3545 C C . ASN C 2 188 ? 49.856 77.167 -52.018 1.00 43.22 187 ASN C C 1
ATOM 3546 O O . ASN C 2 188 ? 50.588 76.209 -52.318 1.00 43.23 187 ASN C O 1
ATOM 3551 N N . VAL C 2 189 ? 49.563 78.189 -52.816 1.00 47.09 188 VAL C N 1
ATOM 3552 C CA . VAL C 2 189 ? 50.089 78.395 -54.193 1.00 51.46 188 VAL C CA 1
ATOM 3553 C C . VAL C 2 189 ? 51.124 79.523 -54.164 1.00 54.11 188 VAL C C 1
ATOM 3554 O O . VAL C 2 189 ? 50.757 80.598 -53.674 1.00 53.18 188 VAL C O 1
ATOM 3558 N N . THR C 2 190 ? 52.313 79.300 -54.733 1.00 51.61 189 THR C N 1
ATOM 3559 C CA . THR C 2 190 ? 53.413 80.304 -54.848 1.00 56.07 189 THR C CA 1
ATOM 3560 C C . THR C 2 190 ? 53.918 80.388 -56.298 1.00 65.36 189 THR C C 1
ATOM 3561 O O . THR C 2 190 ? 53.700 79.427 -57.078 1.00 54.47 189 THR C O 1
ATOM 3565 N N . ARG C 2 191 ? 54.537 81.518 -56.658 1.00 70.05 190 ARG C N 1
ATOM 3566 C CA . ARG C 2 191 ? 54.964 81.847 -58.045 1.00 68.69 190 ARG C CA 1
ATOM 3567 C C . ARG C 2 191 ? 56.465 82.136 -57.992 1.00 71.69 190 ARG C C 1
ATOM 3568 O O . ARG C 2 191 ? 56.832 82.905 -57.112 1.00 59.74 190 ARG C O 1
ATOM 3576 N N . SER C 2 192 ? 57.279 81.508 -58.853 1.00 77.09 191 SER C N 1
ATOM 3577 C CA . SER C 2 192 ? 58.762 81.648 -58.907 1.00 89.32 191 SER C CA 1
ATOM 3578 C C . SER C 2 192 ? 59.140 82.540 -60.087 1.00 101.49 191 SER C C 1
ATOM 3579 O O . SER C 2 192 ? 58.575 82.321 -61.173 1.00 106.24 191 SER C O 1
ATOM 3582 N N . GLU C 2 193 ? 60.115 83.433 -59.873 1.00 111.79 192 GLU C N 1
ATOM 3583 C CA . GLU C 2 193 ? 60.341 84.690 -60.645 1.00 109.34 192 GLU C CA 1
ATOM 3584 C C . GLU C 2 193 ? 60.489 84.407 -62.143 1.00 92.28 192 GLU C C 1
ATOM 3585 O O . GLU C 2 193 ? 60.938 83.297 -62.534 1.00 80.19 192 GLU C O 1
ATOM 3591 N N . ALA C 2 194 ? 60.172 85.435 -62.929 1.00 92.52 193 ALA C N 1
ATOM 3592 C CA . ALA C 2 194 ? 59.904 85.380 -64.380 1.00 92.93 193 ALA C CA 1
ATOM 3593 C C . ALA C 2 194 ? 61.199 85.528 -65.183 1.00 90.34 193 ALA C C 1
ATOM 3594 O O . ALA C 2 194 ? 61.332 86.518 -65.939 1.00 95.16 193 ALA C O 1
ATOM 3596 N N . SER C 2 195 ? 62.101 84.559 -65.017 1.00 83.93 194 SER C N 1
ATOM 3597 C CA . SER C 2 195 ? 63.143 84.150 -65.998 1.00 77.65 194 SER C CA 1
ATOM 3598 C C . SER C 2 195 ? 62.545 84.099 -67.424 1.00 83.60 194 SER C C 1
ATOM 3599 O O . SER C 2 195 ? 61.661 83.250 -67.677 1.00 87.09 194 SER C O 1
ATOM 3602 N N . GLU C 2 196 ? 62.972 85.005 -68.319 1.00 81.34 195 GLU C N 1
ATOM 3603 C CA . GLU C 2 196 ? 62.639 85.015 -69.776 1.00 82.22 195 GLU C CA 1
ATOM 3604 C C . GLU C 2 196 ? 61.125 85.153 -70.014 1.00 80.18 195 GLU C C 1
ATOM 3605 O O . GLU C 2 196 ? 60.660 84.667 -71.053 1.00 70.46 195 GLU C O 1
ATOM 3611 N N . GLY C 2 197 ? 60.376 85.755 -69.086 1.00 77.29 196 GLY C N 1
ATOM 3612 C CA . GLY C 2 197 ? 58.920 85.971 -69.233 1.00 86.49 196 GLY C CA 1
ATOM 3613 C C . GLY C 2 197 ? 58.053 84.759 -68.860 1.00 89.54 196 GLY C C 1
ATOM 3614 O O . GLY C 2 197 ? 56.824 84.796 -69.126 1.00 84.46 196 GLY C O 1
ATOM 3615 N N . ASN C 2 198 ? 58.631 83.709 -68.271 1.00 82.38 197 ASN C N 1
ATOM 3616 C CA . ASN C 2 198 ? 57.871 82.529 -67.779 1.00 76.83 197 ASN C CA 1
ATOM 3617 C C . ASN C 2 198 ? 57.971 82.493 -66.251 1.00 70.88 197 ASN C C 1
ATOM 3618 O O . ASN C 2 198 ? 59.008 82.965 -65.735 1.00 70.35 197 ASN C O 1
ATOM 3623 N N . ILE C 2 199 ? 56.937 81.965 -65.576 1.00 63.12 198 ILE C N 1
ATOM 3624 C CA . ILE C 2 199 ? 56.863 81.770 -64.090 1.00 61.37 198 ILE C CA 1
ATOM 3625 C C . ILE C 2 199 ? 56.524 80.313 -63.800 1.00 60.84 198 ILE C C 1
ATOM 3626 O O . ILE C 2 199 ? 55.742 79.691 -64.543 1.00 56.98 198 ILE C O 1
ATOM 3631 N N . THR C 2 200 ? 57.084 79.815 -62.709 1.00 61.43 199 THR C N 1
ATOM 3632 C CA . THR C 2 200 ? 56.798 78.480 -62.156 1.00 58.05 199 THR C CA 1
ATOM 3633 C C . THR C 2 200 ? 55.748 78.710 -61.077 1.00 51.53 199 THR C C 1
ATOM 3634 O O . THR C 2 200 ? 56.011 79.483 -60.147 1.00 52.59 199 THR C O 1
ATOM 3638 N N . VAL C 2 201 ? 54.577 78.106 -61.239 1.00 51.39 200 VAL C N 1
ATOM 3639 C CA . VAL C 2 201 ? 53.526 78.119 -60.188 1.00 45.41 200 VAL C CA 1
ATOM 3640 C C . VAL C 2 201 ? 53.566 76.760 -59.478 1.00 45.98 200 VAL C C 1
ATOM 3641 O O . VAL C 2 201 ? 53.612 75.719 -60.151 1.00 45.61 200 VAL C O 1
ATOM 3645 N N . THR C 2 202 ? 53.595 76.791 -58.157 1.00 41.90 201 THR C N 1
ATOM 3646 C CA . THR C 2 202 ? 53.740 75.620 -57.290 1.00 40.64 201 THR C CA 1
ATOM 3647 C C . THR C 2 202 ? 52.552 75.586 -56.331 1.00 43.98 201 THR C C 1
ATOM 3648 O O . THR C 2 202 ? 52.217 76.616 -55.740 1.00 37.88 201 THR C O 1
ATOM 3652 N N . CYS C 2 203 ? 51.969 74.406 -56.187 1.00 41.95 202 CYS C N 1
ATOM 3653 C CA . CYS C 2 203 ? 50.816 74.142 -55.315 1.00 42.30 202 CYS C CA 1
ATOM 3654 C C . CYS C 2 203 ? 51.253 73.127 -54.267 1.00 39.19 202 CYS C C 1
ATOM 3655 O O . CYS C 2 203 ? 51.587 72.012 -54.663 1.00 41.44 202 CYS C O 1
ATOM 3658 N N . ARG C 2 204 ? 51.261 73.509 -53.002 1.00 34.48 203 ARG C N 1
ATOM 3659 C CA . ARG C 2 204 ? 51.723 72.618 -51.915 1.00 39.31 203 ARG C CA 1
ATOM 3660 C C . ARG C 2 204 ? 50.549 72.271 -51.012 1.00 36.38 203 ARG C C 1
ATOM 3661 O O . ARG C 2 204 ? 49.807 73.197 -50.616 1.00 40.72 203 ARG C O 1
ATOM 3669 N N . ALA C 2 205 ? 50.403 70.982 -50.705 1.00 33.84 204 ALA C N 1
ATOM 3670 C CA . ALA C 2 205 ? 49.387 70.479 -49.773 1.00 34.60 204 ALA C CA 1
ATOM 3671 C C . ALA C 2 205 ? 50.152 69.873 -48.618 1.00 36.62 204 ALA C C 1
ATOM 3672 O O . ALA C 2 205 ? 51.021 69.027 -48.915 1.00 39.52 204 ALA C O 1
ATOM 3674 N N . SER C 2 206 ? 49.887 70.328 -47.386 1.00 30.99 205 SER C N 1
ATOM 3675 C CA . SER C 2 206 ? 50.694 69.946 -46.195 1.00 40.73 205 SER C CA 1
ATOM 3676 C C . SER C 2 2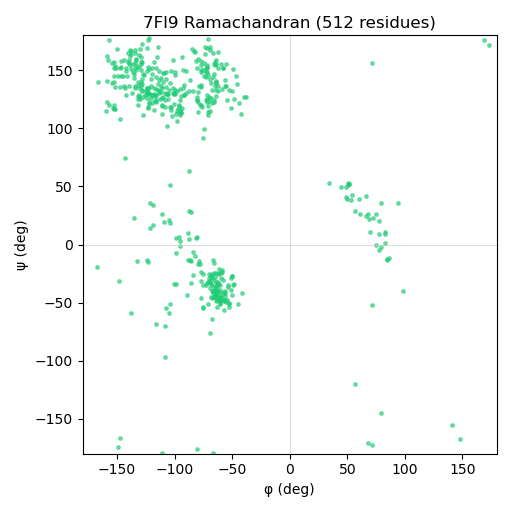06 ? 49.789 69.585 -45.029 1.00 37.28 205 SER C C 1
ATOM 3677 O O . SER C 2 206 ? 48.664 70.144 -44.972 1.00 35.13 205 SER C O 1
ATOM 3680 N N . GLY C 2 207 ? 50.282 68.708 -44.143 1.00 35.22 206 GLY C N 1
ATOM 3681 C CA . GLY C 2 207 ? 49.599 68.380 -42.873 1.00 34.09 206 GLY C CA 1
ATOM 3682 C C . GLY C 2 207 ? 48.382 67.482 -43.104 1.00 38.89 206 GLY C C 1
ATOM 3683 O O . GLY C 2 207 ? 47.477 67.508 -42.281 1.00 42.44 206 GLY C O 1
ATOM 3684 N N . PHE C 2 208 ? 48.328 66.677 -44.177 1.00 36.68 207 PHE C N 1
ATOM 3685 C CA . PHE C 2 208 ? 47.101 65.898 -44.504 1.00 35.78 207 PHE C CA 1
ATOM 3686 C C . PHE C 2 208 ? 47.251 64.424 -44.130 1.00 36.84 207 PHE C C 1
ATOM 3687 O O . PHE C 2 208 ? 48.358 63.854 -44.076 1.00 39.74 207 PHE C O 1
ATOM 3695 N N . TYR C 2 209 ? 46.112 63.837 -43.779 1.00 34.24 208 TYR C N 1
ATOM 3696 C CA . TYR C 2 209 ? 45.950 62.402 -43.486 1.00 38.68 208 TYR C CA 1
ATOM 3697 C C . TYR C 2 209 ? 44.511 62.085 -43.847 1.00 40.73 208 TYR C C 1
ATOM 3698 O O . TYR C 2 209 ? 43.611 62.858 -43.508 1.00 42.27 208 TYR C O 1
ATOM 3707 N N . PRO C 2 210 ? 44.232 60.970 -44.536 1.00 40.39 209 PRO C N 1
ATOM 3708 C CA . PRO C 2 210 ? 45.242 59.989 -44.932 1.00 38.84 209 PRO C CA 1
ATOM 3709 C C . PRO C 2 210 ? 46.069 60.316 -46.173 1.00 41.16 209 PRO C C 1
ATOM 3710 O O . PRO C 2 210 ? 45.944 61.406 -46.732 1.00 34.46 209 PRO C O 1
ATOM 3714 N N . TRP C 2 211 ? 46.916 59.346 -46.546 1.00 39.56 210 TRP C N 1
ATOM 3715 C CA . TRP C 2 211 ? 48.029 59.483 -47.513 1.00 38.72 210 TRP C CA 1
ATOM 3716 C C . TRP C 2 211 ? 47.475 59.832 -48.890 1.00 34.19 210 TRP C C 1
ATOM 3717 O O . TRP C 2 211 ? 48.089 60.637 -49.588 1.00 34.39 210 TRP C O 1
ATOM 3728 N N . ASN C 2 212 ? 46.341 59.252 -49.262 1.00 36.85 211 ASN C N 1
ATOM 3729 C CA . ASN C 2 212 ? 45.794 59.317 -50.648 1.00 37.74 211 ASN C CA 1
ATOM 3730 C C . ASN C 2 212 ? 45.316 60.753 -50.901 1.00 38.71 211 ASN C C 1
ATOM 3731 O O . ASN C 2 212 ? 44.535 61.256 -50.099 1.00 34.97 211 ASN C O 1
ATOM 3736 N N . ILE C 2 213 ? 45.821 61.403 -51.943 1.00 35.32 212 ILE C N 1
ATOM 3737 C CA . ILE C 2 213 ? 45.418 62.772 -52.301 1.00 33.38 212 ILE C CA 1
ATOM 3738 C C . ILE C 2 213 ? 45.501 62.867 -53.824 1.00 36.46 212 ILE C C 1
ATOM 3739 O O . ILE C 2 213 ? 46.326 62.188 -54.444 1.00 38.10 212 ILE C O 1
ATOM 3744 N N . THR C 2 214 ? 44.684 63.723 -54.392 1.00 33.27 213 THR C N 1
ATOM 3745 C CA . THR C 2 214 ? 44.820 64.164 -55.800 1.00 39.68 213 THR C CA 1
ATOM 3746 C C . THR C 2 214 ? 45.219 65.632 -55.782 1.00 35.62 213 THR C C 1
ATOM 3747 O O . THR C 2 214 ? 44.513 66.411 -55.144 1.00 41.86 213 THR C O 1
ATOM 3751 N N . LEU C 2 215 ? 46.240 65.983 -56.539 1.00 34.32 214 LEU C N 1
ATOM 3752 C CA . LEU C 2 215 ? 46.686 67.375 -56.716 1.00 37.31 214 LEU C CA 1
ATOM 3753 C C . LEU C 2 215 ? 47.145 67.543 -58.153 1.00 40.84 214 LEU C C 1
ATOM 3754 O O . LEU C 2 215 ? 47.948 66.716 -58.612 1.00 42.48 214 LEU C O 1
ATOM 3759 N N . SER C 2 216 ? 46.740 68.618 -58.813 1.00 36.63 215 SER C N 1
ATOM 3760 C CA . SER C 2 216 ? 47.052 68.776 -60.238 1.00 41.25 215 SER C CA 1
ATOM 3761 C C . SER C 2 216 ? 46.765 70.211 -60.645 1.00 41.45 215 SER C C 1
ATOM 3762 O O . SER C 2 216 ? 45.761 70.751 -60.193 1.00 36.55 215 SER C O 1
ATOM 3765 N N . TRP C 2 217 ? 47.631 70.773 -61.475 1.00 37.28 216 TRP C N 1
ATOM 3766 C CA . TRP C 2 217 ? 47.364 72.041 -62.182 1.00 38.99 216 TRP C CA 1
ATOM 3767 C C . TRP C 2 217 ? 46.318 71.796 -63.253 1.00 40.05 216 TRP C C 1
ATOM 3768 O O . TRP C 2 217 ? 46.281 70.682 -63.801 1.00 41.68 216 TRP C O 1
ATOM 3779 N N . ARG C 2 218 ? 45.478 72.805 -63.472 1.00 39.23 217 ARG C N 1
ATOM 3780 C CA . ARG C 2 218 ? 44.458 72.820 -64.548 1.00 39.16 217 ARG C CA 1
ATOM 3781 C C . ARG C 2 218 ? 44.620 74.116 -65.340 1.00 37.17 217 ARG C C 1
ATOM 3782 O O . ARG C 2 218 ? 44.952 75.154 -64.724 1.00 43.07 217 ARG C O 1
ATOM 3790 N N . GLN C 2 219 ? 44.436 74.040 -66.651 1.00 41.34 218 GLN C N 1
ATOM 3791 C CA . GLN C 2 219 ? 44.393 75.218 -67.552 1.00 49.09 218 GLN C CA 1
ATOM 3792 C C . GLN C 2 219 ? 42.942 75.314 -68.040 1.00 45.77 218 GLN C C 1
ATOM 3793 O O . GLN C 2 219 ? 42.435 74.293 -68.573 1.00 46.26 218 GLN C O 1
ATOM 3799 N N . ASP C 2 220 ? 42.266 76.434 -67.745 1.00 42.41 219 ASP C N 1
ATOM 3800 C CA . ASP C 2 220 ? 40.829 76.614 -68.084 1.00 40.99 219 ASP C CA 1
ATOM 3801 C C . ASP C 2 220 ? 40.013 75.418 -67.615 1.00 40.71 219 ASP C C 1
ATOM 3802 O O . ASP C 2 220 ? 39.146 74.966 -68.360 1.00 42.75 219 ASP C O 1
ATOM 3807 N N . GLY C 2 221 ? 40.338 74.898 -66.438 1.00 41.23 220 GLY C N 1
ATOM 3808 C CA . GLY C 2 221 ? 39.620 73.806 -65.778 1.00 41.60 220 GLY C CA 1
ATOM 3809 C C . GLY C 2 221 ? 39.919 72.417 -66.345 1.00 44.02 220 GLY C C 1
ATOM 3810 O O . GLY C 2 221 ? 39.224 71.502 -65.917 1.00 39.73 220 GLY C O 1
ATOM 3811 N N . VAL C 2 222 ? 40.904 72.235 -67.232 1.00 45.16 221 VAL C N 1
ATOM 3812 C CA . VAL C 2 222 ? 41.345 70.879 -67.685 1.00 45.20 221 VAL C CA 1
ATOM 3813 C C . VAL C 2 222 ? 42.724 70.554 -67.090 1.00 42.63 221 VAL C C 1
ATOM 3814 O O . VAL C 2 222 ? 43.674 71.333 -67.250 1.00 40.70 221 VAL C O 1
ATOM 3818 N N . SER C 2 223 ? 42.793 69.430 -66.389 1.00 43.85 222 SER C N 1
ATOM 3819 C CA . SER C 2 223 ? 44.027 68.835 -65.815 1.00 50.63 222 SER C CA 1
ATOM 3820 C C . SER C 2 223 ? 45.137 68.776 -66.876 1.00 46.70 222 SER C C 1
ATOM 3821 O O . SER C 2 223 ? 44.888 68.288 -67.998 1.00 43.53 222 SER C O 1
ATOM 3824 N N . LEU C 2 224 ? 46.295 69.347 -66.564 1.00 41.41 223 LEU C N 1
ATOM 3825 C CA . LEU C 2 224 ? 47.517 69.173 -67.394 1.00 4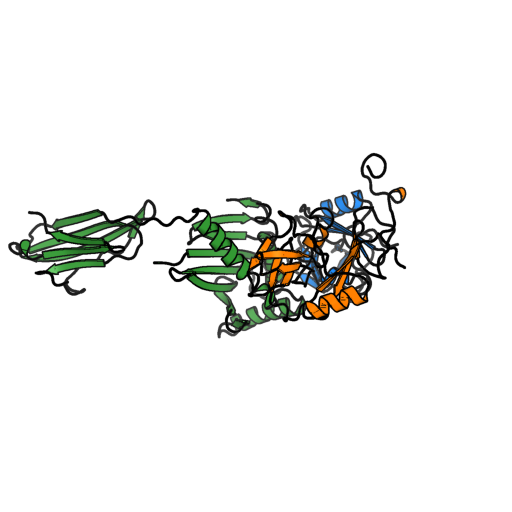6.60 223 LEU C CA 1
ATOM 3826 C C . LEU C 2 224 ? 47.964 67.704 -67.353 1.00 43.31 223 LEU C C 1
ATOM 3827 O O . LEU C 2 224 ? 47.748 67.047 -66.314 1.00 43.48 223 LEU C O 1
ATOM 3832 N N . SER C 2 225 ? 48.536 67.211 -68.455 1.00 52.00 224 SER C N 1
ATOM 3833 C CA . SER C 2 225 ? 49.252 65.903 -68.567 1.00 52.76 224 SER C CA 1
ATOM 3834 C C . SER C 2 225 ? 50.274 65.760 -67.435 1.00 50.08 224 SER C C 1
ATOM 3835 O O . SER C 2 225 ? 50.843 66.793 -67.012 1.00 45.93 224 SER C O 1
ATOM 3838 N N . HIS C 2 226 ? 50.559 64.527 -67.026 1.00 47.88 225 HIS C N 1
ATOM 3839 C CA . HIS C 2 226 ? 51.648 64.217 -66.071 1.00 49.43 225 HIS C CA 1
ATOM 3840 C C . HIS C 2 226 ? 52.974 64.877 -66.500 1.00 44.67 225 HIS C C 1
ATOM 3841 O O . HIS C 2 226 ? 53.617 65.472 -65.628 1.00 46.16 225 HIS C O 1
ATOM 3848 N N . ASP C 2 227 ? 53.356 64.854 -67.777 1.00 50.73 226 ASP C N 1
ATOM 3849 C CA . ASP C 2 227 ? 54.725 65.203 -68.262 1.00 55.82 226 ASP C CA 1
ATOM 3850 C C . ASP C 2 227 ? 54.952 66.718 -68.293 1.00 57.99 226 ASP C C 1
ATOM 3851 O O . ASP C 2 227 ? 56.134 67.118 -68.236 1.00 56.28 226 ASP C O 1
ATOM 3856 N N . THR C 2 228 ? 53.890 67.536 -68.375 1.00 48.73 227 THR C N 1
ATOM 3857 C CA . THR C 2 228 ? 53.974 69.026 -68.377 1.00 47.47 227 THR C CA 1
ATOM 3858 C C . THR C 2 228 ? 53.948 69.567 -66.932 1.00 45.57 227 THR C C 1
ATOM 3859 O O . THR C 2 228 ? 53.797 70.784 -66.735 1.00 48.05 227 THR C O 1
ATOM 3863 N N . GLN C 2 229 ? 54.056 68.702 -65.937 1.00 41.92 228 GLN C N 1
ATOM 3864 C CA . GLN C 2 229 ? 54.068 69.110 -64.508 1.00 44.72 228 GLN C CA 1
ATOM 3865 C C . GLN C 2 229 ? 55.282 68.470 -63.834 1.00 46.55 228 GLN C C 1
ATOM 3866 O O . GLN C 2 229 ? 55.746 67.410 -64.329 1.00 41.23 228 GLN C O 1
ATOM 3872 N N . GLN C 2 230 ? 55.725 69.076 -62.734 1.00 45.41 229 GLN C N 1
ATOM 3873 C CA . GLN C 2 230 ? 56.839 68.601 -61.886 1.00 47.16 229 GLN C CA 1
ATOM 3874 C C . GLN C 2 230 ? 56.204 68.216 -60.560 1.00 46.06 229 GLN C C 1
ATOM 3875 O O . GLN C 2 230 ? 55.268 68.926 -60.152 1.00 40.26 229 GLN C O 1
ATOM 3881 N N . TRP C 2 231 ? 56.670 67.127 -59.942 1.00 40.47 230 TRP C N 1
ATOM 3882 C CA . TRP C 2 231 ? 55.911 66.402 -58.890 1.00 43.70 230 TRP C CA 1
ATOM 3883 C C . TRP C 2 231 ? 56.796 66.127 -57.685 1.00 45.41 230 TRP C C 1
ATOM 3884 O O . TRP C 2 231 ? 57.850 65.517 -57.856 1.00 52.29 230 TRP C O 1
ATOM 3895 N N . GLY C 2 232 ? 56.372 66.550 -56.504 1.00 41.65 231 GLY C N 1
ATOM 3896 C CA . GLY C 2 232 ? 57.041 66.074 -55.289 1.00 36.58 231 GLY C CA 1
ATOM 3897 C C . GLY C 2 232 ? 56.522 64.702 -54.995 1.00 41.17 231 GLY C C 1
ATOM 3898 O O . GLY C 2 232 ? 55.391 64.351 -55.459 1.00 39.36 231 GLY C O 1
ATOM 3899 N N . ASP C 2 233 ? 57.281 63.960 -54.220 1.00 41.30 232 ASP C N 1
ATOM 3900 C CA . ASP C 2 233 ? 56.800 62.719 -53.598 1.00 37.07 232 ASP C CA 1
ATOM 3901 C C . ASP C 2 233 ? 55.791 63.111 -52.507 1.00 36.02 232 ASP C C 1
ATOM 3902 O O . ASP C 2 233 ? 55.588 64.272 -52.242 1.00 41.28 232 ASP C O 1
ATOM 3907 N N . VAL C 2 234 ? 55.188 62.133 -51.865 1.00 35.96 233 VAL C N 1
ATOM 3908 C CA . VAL C 2 234 ? 54.313 62.338 -50.701 1.00 36.21 233 VAL C CA 1
ATOM 3909 C C . VAL C 2 234 ? 55.190 61.951 -49.531 1.00 38.73 233 VAL C C 1
ATOM 3910 O O . VAL C 2 234 ? 55.548 60.796 -49.480 1.00 37.97 233 VAL C O 1
ATOM 3914 N N . LEU C 2 235 ? 55.594 62.919 -48.713 1.00 38.43 234 LEU C N 1
ATOM 3915 C CA . LEU C 2 235 ? 56.574 62.712 -47.616 1.00 37.50 234 LEU C CA 1
ATOM 3916 C C . LEU C 2 235 ? 55.831 62.771 -46.299 1.00 38.95 234 LEU C C 1
ATOM 3917 O O . LEU C 2 235 ? 54.939 63.595 -46.157 1.00 38.39 234 LEU C O 1
ATOM 3922 N N . PRO C 2 236 ? 56.275 62.035 -45.265 1.00 40.57 235 PRO C N 1
ATOM 3923 C CA . PRO C 2 236 ? 55.831 62.285 -43.897 1.00 41.21 235 PRO C CA 1
ATOM 3924 C C . PRO C 2 236 ? 56.104 63.734 -43.508 1.00 42.66 235 PRO C C 1
ATOM 3925 O O . PRO C 2 236 ? 57.084 64.240 -43.961 1.00 47.73 235 PRO C O 1
ATOM 3929 N N . ASP C 2 237 ? 55.183 64.348 -42.761 1.00 56.34 236 ASP C N 1
ATOM 3930 C CA . ASP C 2 237 ? 55.115 65.801 -42.410 1.00 62.65 236 ASP C CA 1
ATOM 3931 C C . ASP C 2 237 ? 54.782 65.897 -40.913 1.00 69.58 236 ASP C C 1
ATOM 3932 O O . ASP C 2 237 ? 54.264 66.951 -40.471 1.00 71.23 236 ASP C O 1
ATOM 3937 N N . GLY C 2 238 ? 55.073 64.835 -40.162 1.00 66.71 237 GLY C N 1
ATOM 3938 C CA . GLY C 2 238 ? 55.120 64.890 -38.692 1.00 76.74 237 GLY C CA 1
ATOM 3939 C C . GLY C 2 238 ? 53.740 65.028 -38.078 1.00 82.07 237 GLY C C 1
ATOM 3940 O O . GLY C 2 238 ? 52.790 65.528 -38.739 1.00 81.36 237 GLY C O 1
ATOM 3941 N N . ASN C 2 239 ? 53.641 64.592 -36.830 1.00 74.59 238 ASN C N 1
ATOM 3942 C CA . ASN C 2 239 ? 52.364 64.323 -36.125 1.00 69.44 238 ASN C CA 1
ATOM 3943 C C . ASN C 2 239 ? 51.579 63.308 -36.959 1.00 66.96 238 ASN C C 1
ATOM 3944 O O . ASN C 2 239 ? 50.337 63.348 -36.882 1.00 66.78 238 ASN C O 1
ATOM 3949 N N . GLY C 2 240 ? 52.276 62.436 -37.715 1.00 55.78 239 GLY C N 1
ATOM 3950 C CA . GLY C 2 240 ? 51.656 61.345 -38.500 1.00 48.74 239 GLY C CA 1
ATOM 3951 C C . GLY C 2 240 ? 51.014 61.843 -39.799 1.00 47.95 239 GLY C C 1
ATOM 3952 O O . GLY C 2 240 ? 50.163 61.130 -40.344 1.00 47.42 239 GLY C O 1
ATOM 3953 N N . THR C 2 241 ? 51.388 63.014 -40.319 1.00 40.27 240 THR C N 1
ATOM 3954 C CA . THR C 2 241 ? 50.688 63.553 -41.515 1.00 40.47 240 THR C CA 1
ATOM 3955 C C . THR C 2 241 ? 51.613 63.530 -42.724 1.00 41.25 240 THR C C 1
ATOM 3956 O O . THR C 2 241 ? 52.715 63.044 -42.572 1.00 44.41 240 THR C O 1
ATOM 3960 N N . TYR C 2 242 ? 51.136 63.993 -43.888 1.00 39.91 241 TYR C N 1
ATOM 3961 C CA . TYR C 2 242 ? 51.904 63.970 -45.158 1.00 35.54 241 TYR C CA 1
ATOM 3962 C C . TYR C 2 242 ? 51.874 65.342 -45.811 1.00 36.84 241 TYR C C 1
ATOM 3963 O O . TYR C 2 242 ? 51.071 66.201 -45.436 1.00 38.61 241 TYR C O 1
ATOM 3972 N N . GLN C 2 243 ? 52.735 65.485 -46.814 1.00 37.17 242 GLN C N 1
ATOM 3973 C CA . GLN C 2 243 ? 52.946 66.708 -47.598 1.00 38.29 242 GLN C CA 1
ATOM 3974 C C . GLN C 2 243 ? 53.361 66.302 -49.016 1.00 38.44 242 GLN C C 1
ATOM 3975 O O . GLN C 2 243 ? 54.109 65.355 -49.170 1.00 36.35 242 GLN C O 1
ATOM 3981 N N . THR C 2 244 ? 52.931 67.074 -50.003 1.00 35.35 243 THR C N 1
ATOM 3982 C CA . THR C 2 244 ? 53.311 66.882 -51.410 1.00 35.29 243 THR C CA 1
ATOM 3983 C C . THR C 2 244 ? 53.126 68.211 -52.128 1.00 33.48 243 THR C C 1
ATOM 3984 O O . THR C 2 244 ? 52.629 69.159 -51.518 1.00 34.80 243 THR C O 1
ATOM 3988 N N . TRP C 2 245 ? 53.487 68.272 -53.405 1.00 34.94 244 TRP C N 1
ATOM 3989 C CA . TRP C 2 245 ? 53.370 69.516 -54.186 1.00 30.63 244 TRP C CA 1
ATOM 3990 C C . TRP C 2 245 ? 53.335 69.140 -55.655 1.00 34.37 244 TRP C C 1
ATOM 3991 O O . TRP C 2 245 ? 53.799 68.026 -56.033 1.00 34.62 244 TRP C O 1
ATOM 4002 N N . VAL C 2 246 ? 52.875 70.071 -56.463 1.00 33.23 245 VAL C N 1
ATOM 4003 C CA . VAL C 2 246 ? 52.937 69.925 -57.940 1.00 32.61 245 VAL C CA 1
ATOM 4004 C C . VAL C 2 246 ? 53.196 71.304 -58.509 1.00 33.88 245 VAL C C 1
ATOM 4005 O O . VAL C 2 246 ? 52.714 72.281 -57.892 1.00 38.46 245 VAL C O 1
ATOM 4009 N N . ALA C 2 247 ? 53.968 71.372 -59.597 1.00 35.61 246 ALA C N 1
ATOM 4010 C CA . ALA C 2 247 ? 54.421 72.633 -60.213 1.00 37.32 246 ALA C CA 1
ATOM 4011 C C . ALA C 2 247 ? 54.211 72.561 -61.725 1.00 36.91 246 ALA C C 1
ATOM 4012 O O . ALA C 2 247 ? 54.178 71.457 -62.296 1.00 39.45 246 ALA C O 1
ATOM 4014 N N . THR C 2 248 ? 54.168 73.714 -62.371 1.00 38.00 247 THR C N 1
ATOM 4015 C CA . THR C 2 248 ? 54.152 73.813 -63.842 1.00 43.27 247 THR C CA 1
ATOM 4016 C C . THR C 2 248 ? 54.653 75.199 -64.219 1.00 45.01 247 THR C C 1
ATOM 4017 O O . THR C 2 248 ? 54.571 76.134 -63.404 1.00 44.38 247 THR C O 1
ATOM 4021 N N . ARG C 2 249 ? 55.107 75.300 -65.452 1.00 51.29 248 ARG C N 1
ATOM 4022 C CA . ARG C 2 249 ? 55.835 76.463 -65.994 1.00 53.14 248 ARG C CA 1
ATOM 4023 C C . ARG C 2 249 ? 54.846 77.137 -66.946 1.00 47.14 248 ARG C C 1
ATOM 4024 O O . ARG C 2 249 ? 54.425 76.466 -67.893 1.00 47.27 248 ARG C O 1
ATOM 4032 N N . ILE C 2 250 ? 54.454 78.383 -66.695 1.00 42.47 249 ILE C N 1
ATOM 4033 C CA . ILE C 2 250 ? 53.510 79.122 -67.584 1.00 52.94 249 ILE C CA 1
ATOM 4034 C C . ILE C 2 250 ? 54.133 80.452 -68.045 1.00 56.88 249 ILE C C 1
ATOM 4035 O O . ILE C 2 250 ? 55.183 80.846 -67.492 1.00 66.29 249 ILE C O 1
ATOM 4040 N N . CYS C 2 251 ? 53.502 81.116 -69.010 1.00 60.66 250 CYS C N 1
ATOM 4041 C CA . CYS C 2 251 ? 53.866 82.482 -69.496 1.00 71.49 250 CYS C CA 1
ATOM 4042 C C . CYS C 2 251 ? 53.231 83.543 -68.587 1.00 67.73 250 CYS C C 1
ATOM 4043 O O . CYS C 2 251 ? 52.017 83.440 -68.309 1.00 67.88 250 CYS C O 1
ATOM 4046 N N . GLN C 2 252 ? 53.999 84.540 -68.142 1.00 72.97 251 GLN C N 1
ATOM 4047 C CA . GLN C 2 252 ? 53.415 85.781 -67.561 1.00 78.30 251 GLN C CA 1
ATOM 4048 C C . GLN C 2 252 ? 52.306 86.249 -68.496 1.00 75.76 251 GLN C C 1
ATOM 4049 O O . GLN C 2 252 ? 52.468 86.081 -69.740 1.00 70.94 251 GLN C O 1
ATOM 4055 N N . GLY C 2 253 ? 51.248 86.810 -67.904 1.00 74.06 252 GLY C N 1
ATOM 4056 C CA . GLY C 2 253 ? 49.982 87.155 -68.577 1.00 76.23 252 GLY C CA 1
ATOM 4057 C C . GLY C 2 253 ? 48.926 86.092 -68.350 1.00 76.67 252 GLY C C 1
ATOM 4058 O O . GLY C 2 253 ? 47.761 86.476 -68.094 1.00 75.52 252 GLY C O 1
ATOM 4059 N N . GLU C 2 254 ? 49.328 84.811 -68.391 1.00 72.42 253 GLU C N 1
ATOM 4060 C CA . GLU C 2 254 ? 48.413 83.636 -68.389 1.00 67.73 253 GLU C CA 1
ATOM 4061 C C . GLU C 2 254 ? 47.974 83.221 -66.969 1.00 60.74 253 GLU C C 1
ATOM 4062 O O . GLU C 2 254 ? 47.130 82.324 -66.887 1.00 56.81 253 GLU C O 1
ATOM 4068 N N . GLU C 2 255 ? 48.506 83.797 -65.883 1.00 63.45 254 GLU C N 1
ATOM 4069 C CA . GLU C 2 255 ? 48.302 83.235 -64.516 1.00 65.67 254 GLU C CA 1
ATOM 4070 C C . GLU C 2 255 ? 46.807 82.951 -64.293 1.00 61.11 254 GLU C C 1
ATOM 4071 O O . GLU C 2 255 ? 46.501 81.920 -63.667 1.00 58.15 254 GLU C O 1
ATOM 4077 N N . GLN C 2 256 ? 45.924 83.784 -64.847 1.00 60.87 255 GLN C N 1
ATOM 4078 C CA . GLN C 2 256 ? 44.442 83.704 -64.745 1.00 61.35 255 GLN C CA 1
ATOM 4079 C C . GLN C 2 256 ? 43.912 82.326 -65.158 1.00 56.32 255 GLN C C 1
ATOM 4080 O O . GLN C 2 256 ? 42.874 81.900 -64.639 1.00 49.55 255 GLN C O 1
ATOM 4086 N N . ARG C 2 257 ? 44.515 81.697 -66.158 1.00 48.60 256 ARG C N 1
ATOM 4087 C CA . ARG C 2 257 ? 43.976 80.453 -66.764 1.00 48.07 256 ARG C CA 1
ATOM 4088 C C . ARG C 2 257 ? 44.299 79.235 -65.883 1.00 44.23 256 ARG C C 1
ATOM 4089 O O . ARG C 2 257 ? 43.683 78.178 -66.088 1.00 42.46 256 ARG C O 1
ATOM 4097 N N . PHE C 2 258 ? 45.214 79.371 -64.925 1.00 45.14 257 PHE C N 1
ATOM 4098 C CA . PHE C 2 258 ? 45.834 78.216 -64.225 1.00 46.86 257 PHE C CA 1
ATOM 4099 C C . PHE C 2 258 ? 45.351 78.155 -62.776 1.00 46.91 257 PHE C C 1
ATOM 4100 O O . PHE C 2 258 ? 45.443 79.162 -62.078 1.00 42.96 257 PHE C O 1
ATOM 4108 N N . THR C 2 259 ? 44.832 76.997 -62.367 1.00 44.65 258 THR C N 1
ATOM 4109 C CA . THR C 2 259 ? 44.353 76.760 -60.992 1.00 37.44 258 THR C CA 1
ATOM 4110 C C . THR C 2 259 ? 44.888 75.424 -60.503 1.00 42.14 258 THR C C 1
ATOM 4111 O O . THR C 2 259 ? 45.180 74.538 -61.334 1.00 36.25 258 THR C O 1
ATOM 4115 N N . CYS C 2 260 ? 44.933 75.264 -59.190 1.00 43.65 259 CYS C N 1
ATOM 4116 C CA . CYS C 2 260 ? 45.360 74.016 -58.543 1.00 38.37 259 CYS C CA 1
ATOM 4117 C C . CYS C 2 260 ? 44.129 73.322 -57.995 1.00 40.42 259 CYS C C 1
ATOM 4118 O O . CYS C 2 260 ? 43.452 73.944 -57.182 1.00 37.58 259 CYS C O 1
ATOM 4121 N N . TYR C 2 261 ? 43.912 72.066 -58.379 1.00 37.46 260 TYR C N 1
ATOM 4122 C CA . TYR C 2 261 ? 42.753 71.249 -57.965 1.00 41.04 260 TYR C CA 1
ATOM 4123 C C . TYR C 2 261 ? 43.216 70.204 -56.958 1.00 42.29 260 TYR C C 1
ATOM 4124 O O . TYR C 2 261 ? 44.214 69.489 -57.255 1.00 43.05 260 TYR C O 1
ATOM 4133 N N . MET C 2 262 ? 42.524 70.120 -55.823 1.00 41.78 261 MET C N 1
ATOM 4134 C CA . MET C 2 262 ? 42.880 69.216 -54.692 1.00 36.72 261 MET C CA 1
ATOM 4135 C C . MET C 2 262 ? 41.636 68.378 -54.340 1.00 39.15 261 MET C C 1
ATOM 4136 O O . MET C 2 262 ? 40.539 68.931 -54.219 1.00 38.24 261 MET C O 1
ATOM 4141 N N . GLU C 2 263 ? 41.762 67.053 -54.299 1.00 38.22 262 GLU C N 1
ATOM 4142 C CA . GLU C 2 263 ? 40.738 66.147 -53.723 1.00 41.33 262 GLU C CA 1
ATOM 4143 C C . GLU C 2 263 ? 41.390 65.337 -52.619 1.00 37.80 262 GLU C C 1
ATOM 4144 O O . GLU C 2 263 ? 42.475 64.738 -52.890 1.00 38.48 262 GLU C O 1
ATOM 4150 N N . HIS C 2 264 ? 40.734 65.314 -51.453 1.00 31.36 263 HIS C N 1
ATOM 4151 C CA . HIS C 2 264 ? 41.173 64.609 -50.227 1.00 36.41 263 HIS C CA 1
ATOM 4152 C C . HIS C 2 264 ? 39.950 64.234 -49.379 1.00 37.96 263 HIS C C 1
ATOM 4153 O O . HIS C 2 264 ? 39.230 65.149 -48.922 1.00 38.39 263 HIS C O 1
ATOM 4160 N N . SER C 2 265 ? 39.777 62.932 -49.155 1.00 37.34 264 SER C N 1
ATOM 4161 C CA . SER C 2 265 ? 38.652 62.278 -48.446 1.00 40.29 264 SER C CA 1
ATOM 4162 C C . SER C 2 265 ? 37.296 63.005 -48.652 1.00 41.40 264 SER C C 1
ATOM 4163 O O . SER C 2 265 ? 36.576 63.315 -47.658 1.00 37.52 264 SER C O 1
ATOM 4166 N N . GLY C 2 266 ? 36.938 63.228 -49.922 1.00 41.97 265 GLY C N 1
ATOM 4167 C CA . GLY C 2 266 ? 35.670 63.845 -50.356 1.00 42.91 265 GLY C CA 1
ATOM 4168 C C . GLY C 2 266 ? 35.706 65.365 -50.351 1.00 42.68 265 GLY C C 1
ATOM 4169 O O . GLY C 2 266 ? 34.768 65.961 -50.841 1.00 47.99 265 GLY C O 1
ATOM 4170 N N . ASN C 2 267 ? 36.698 66.011 -49.754 1.00 44.43 266 ASN C N 1
ATOM 4171 C CA . ASN C 2 267 ? 36.881 67.471 -49.945 1.00 40.78 266 ASN C CA 1
ATOM 4172 C C . ASN C 2 267 ? 37.403 67.685 -51.363 1.00 46.85 266 ASN C C 1
ATOM 4173 O O . ASN C 2 267 ? 38.176 66.858 -51.842 1.00 48.22 266 ASN C O 1
ATOM 4178 N N . HIS C 2 268 ? 36.998 68.743 -52.021 1.00 45.01 267 HIS C N 1
ATOM 4179 C CA . HIS C 2 268 ? 37.634 69.162 -53.288 1.00 55.85 267 HIS C CA 1
ATOM 4180 C C . HIS C 2 268 ? 37.622 70.679 -53.281 1.00 52.79 267 HIS C C 1
ATOM 4181 O O . HIS C 2 268 ? 36.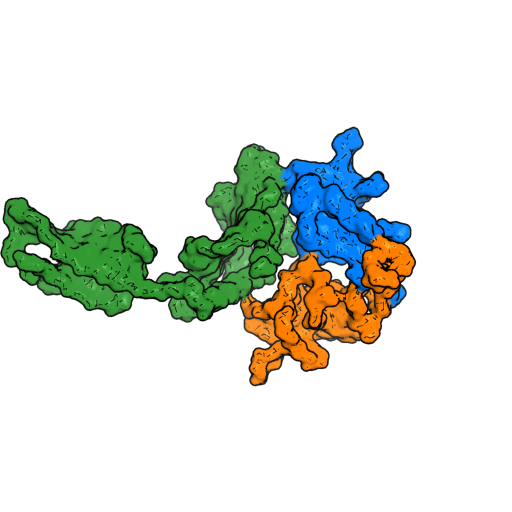655 71.254 -52.784 1.00 58.17 267 HIS C O 1
ATOM 4188 N N . SER C 2 269 ? 38.727 71.288 -53.678 1.00 47.75 268 SER C N 1
ATOM 4189 C CA . SER C 2 269 ? 38.886 72.758 -53.665 1.00 40.92 268 SER C CA 1
ATOM 4190 C C . SER C 2 269 ? 39.763 73.140 -54.846 1.00 40.98 268 SER C C 1
ATOM 4191 O O . SER C 2 269 ? 40.534 72.279 -55.313 1.00 39.33 268 SER C O 1
ATOM 4194 N N . THR C 2 270 ? 39.661 74.391 -55.282 1.00 39.47 269 THR C N 1
ATOM 4195 C CA . THR C 2 270 ? 40.378 74.907 -56.460 1.00 37.79 269 THR C CA 1
ATOM 4196 C C . THR C 2 270 ? 41.072 76.152 -55.969 1.00 42.36 269 THR C C 1
ATOM 4197 O O . THR C 2 270 ? 40.421 76.918 -55.273 1.00 49.56 269 THR C O 1
ATOM 4201 N N . HIS C 2 271 ? 42.352 76.303 -56.262 1.00 42.79 270 HIS C N 1
ATOM 4202 C CA . HIS C 2 271 ? 43.185 77.385 -55.688 1.00 43.28 270 HIS C CA 1
ATOM 4203 C C . HIS C 2 271 ? 43.759 78.166 -56.860 1.00 49.38 270 HIS C C 1
ATOM 4204 O O . HIS C 2 271 ? 44.428 77.607 -57.711 1.00 46.95 270 HIS C O 1
ATOM 4211 N N . PRO C 2 272 ? 43.445 79.466 -56.995 1.00 52.67 271 PRO C N 1
ATOM 4212 C CA . PRO C 2 272 ? 44.055 80.280 -58.039 1.00 55.29 271 PRO C CA 1
ATOM 4213 C C . PRO C 2 272 ? 45.510 80.634 -57.739 1.00 52.68 271 PRO C C 1
ATOM 4214 O O . PRO C 2 272 ? 45.943 80.473 -56.614 1.00 53.49 271 PRO C O 1
ATOM 4218 N N . VAL C 2 273 ? 46.223 81.080 -58.771 1.00 56.01 272 VAL C N 1
ATOM 4219 C CA . VAL C 2 273 ? 47.527 81.776 -58.617 1.00 57.01 272 VAL C CA 1
ATOM 4220 C C . VAL C 2 273 ? 47.205 83.118 -57.962 1.00 62.27 272 VAL C C 1
ATOM 4221 O O . VAL C 2 273 ? 46.327 83.826 -58.437 1.00 59.00 272 VAL C O 1
ATOM 4225 N N . PRO C 2 274 ? 47.828 83.495 -56.827 1.00 77.25 273 PRO C N 1
ATOM 4226 C CA . PRO C 2 274 ? 47.587 84.813 -56.229 1.00 88.42 273 PRO C CA 1
ATOM 4227 C C . PRO C 2 274 ? 48.299 85.908 -57.041 1.00 88.49 273 PRO C C 1
ATOM 4228 O O . PRO C 2 274 ? 49.265 85.596 -57.714 1.00 88.94 273 PRO C O 1
ATOM 4232 N N . SER C 2 275 ? 47.824 87.155 -56.955 1.00 102.07 274 SER C N 1
ATOM 4233 C CA . SER C 2 275 ? 48.282 88.313 -57.777 1.00 101.45 274 SER C CA 1
ATOM 4234 C C . SER C 2 275 ? 49.805 88.532 -57.659 1.00 105.13 274 SER C C 1
ATOM 4235 O O . SER C 2 275 ? 50.387 89.226 -58.498 1.00 117.87 274 SER C O 1
#

Nearest PDB structures (foldseek):
  7fi9-assembly1_C  TM=1.004E+00  e=2.470E-56  Homo sapiens
  7fi5-assembly1_C  TM=9.801E-01  e=2.312E-50  Homo sapiens
  7fi8-assembly1_C  TM=9.704E-01  e=6.360E-47  Homo sapiens
  7fi6-assembly1_C  TM=9.752E-01  e=2.658E-46  Homo sapiens
  1hyr-assembly1_C  TM=9.723E-01  e=1.249E-44  Homo sapiens

Solvent-accessible surface area: 25991 Å² total; per-residue (Å²): 167,49,104,13,7,49,3,4,112,70,15,5,0,8,61,73,8,4,0,23,26,37,63,95,42,61,29,24,126,98,0,11,55,23,0,93,80,53,58,4,5,2,0,52,0,76,17,80,124,57,0,52,19,0,104,49,6,60,26,1,8,0,0,1,0,25,53,73,96,130,98,47,60,38,26,5,52,74,50,38,129,38,47,107,140,19,21,79,50,21,137,1,17,153,30,68,2,0,0,0,4,7,33,5,10,0,2,22,0,60,11,70,12,67,4,14,2,0,0,4,20,132,63,178,98,37,134,136,137,98,66,20,55,101,144,8,44,42,134,21,18,54,8,36,154,66,12,6,0,1,45,103,1,0,2,36,31,45,130,118,68,60,34,15,128,93,0,52,62,22,0,101,95,67,130,5,32,1,0,33,0,63,20,90,126,54,0,38,19,1,60,24,8,29,52,20,6,0,0,1,0,41,50,52,105,122,112,50,49,38,45,4,46,96,41,41,127,34,48,108,136,20,20,49,40,6,106,21,62,207,26,70,1,0,0,0,6,9,17,9,23,0,1,24,10,70,14,73,50,86,15,33,4,0,0,8,43,116,15,186,152,107,37,38,25,0,74,12,3,0,34,2,71,5,141,71,53,11,1,77,17,30,13,51,0,40,1,22,2,42,40,116,103,64,19,142,0,78,85,60,155,30,187,114,212,69,125,41,31,85,35,27,2,22,15,0,16,28,0,2,5,0,8,22,33,15,162,55,185,161,144,15,104,12,26,0,54,2,29,10,37,0,45,19,43,140,107,120,41,50,116,39,37,11,47,1,55,4,61,61,133,68,2,0,12,24,52,40,150,75,76,108,44,62,62,40,166,64,90,148,12,64,81,16,0,70,29,0,78,78,11,7,166,128,3,60,32,11,69,135,34,26,3,21,0,17,48,4,16,4,14,34,38,0,91,123,20,54,194,74,38,83,29,117,69,162,80,55,83,18,113,29,73,16,73,79,62,162,34,63,171,35,48,5,30,0,34,0,106,0,15,22,0,45,23,131,100,38,63,13,12,0,58,60,90,48,109,62,35,66,126,137,77,9,82,94,16,106,33,88,105,48,43,161,59,15,55,34,11,95,0,4,3,108,7,63,93,64,49,35,163,100,11,29,0,32,8,71,3,56,75,78,126,38,73,43,92,20,65,159

Sequence (520 aa):
ESYCGPCPKNWICYKNNCYQFFDESKNWYESQASCMSQNASLLKVYSKEDQDLLKLVKSYHWMGLVHIPTNGSWQWEDGSILSPNLLTIIEMQKGDCALYASSFKGYIENCSTPNTYICM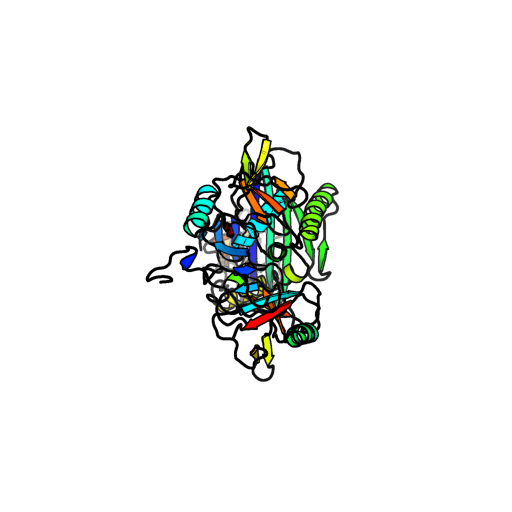QRTVSLFNQEVQIPLTESYCGPCPKNWICYKNNCYQFFDESKNWYESQASCMSQNASLLKVYSKEDQDLLKLVKSYHWMGLVHIPTNGSWQWEDGSILSPNLLTIIEMQKGDCALYASSFKGYIENCSTPNTYICMQRTVMEPHSLRYDFTVLSWDGSVQSGFLTEVHLDGQPFIRCDRQKCRAWDRETRDLTGNGKDLRMTLAHIKDQKEGLHSLQEIRVCEIHEDNSTRSSHHFYYDGELFLSWNLETKEFTMPQSSRAQTLAMNVRNFWKEDAMKTKTHFHHAMMRADCLQELRRYLKSGVILRRTVPPMVNVTRSEASEGNITVTCRASGFYPWNITLSWRQDGVSLSHDTQQWGDVLPDGNGTYQTWVATRICQGEEQRFTCYMEHSGNHSTHPVPS

GO terms:
  GO:0034260 negative regulation of GTPase activity (P, IDA)
  GO:2000502 negative regulation of natural killer cell chemotaxis (P, IDA)
  GO:0009986 cell surface (C, IDA)
  GO:0045954 positive regulation of natural killer cell mediated cytotoxicity (P, IDA)
  GO:0005515 protein binding (F, IPI)
  GO:0005886 plasma membrane (C, TAS)
  GO:0016020 membrane (C, TAS)
  GO:0038023 signaling receptor activity (F, TAS)
  GO:0007165 signal transduction (P, TAS)
  GO:0030101 natural killer cell activation (P, TAS)
  GO:0031295 T cell costimulation (P, TAS)
  GO:0005886 plasma membrane (C, IDA)
  GO:0042267 natural killer cell mediated cytotoxicity (P, IDA)
  GO:0038023 signaling receptor activity (F, IDA)

Foldseek 3Di:
DPDAEDEPPPFDTALHKTKDWFPWWFFQVVQQVVLVVVQWGFDDFDDCVRVVVLQVDPDWAFGQWWADPVVHAIDGVVRHRDDPPQEAEDEDDPDTTWIDHHPRYTYHDHSGGTGITMIIHDHD/DLVVDDDDDPVSDDDFFDDPPPFDGFLQKTKDWFAWWFFLVVLQVVLVVVVWGFDDFDDCVRPVVLQVDDDWAWGQWFADPVVRAIDGPVRHGDDPPQAAEAEDDPDGTWIDHHPRYTYHDHSGGTDITMIMDGRD/DFWKKKKWKWKWKDAFLRTDPWIWIWIATSNHTQWIDTQQRIDNHVVSRPPRSVVNVVVSVLSNLQDDNDGGMKMKMWMWMKTQDPVRDMDIWIFIAINRHTLWIADLVVLDIDGDPDPSSPSRVCSRVVVCVVVVNCHSVNVVVVNVVRVVVSVVCVVVCVVPDDWWFWDWDWDWADQDVQKIKIKIKTAFGPDQDKDKAKDFQRHGDDPVQKDWFDWADRPVRHTMIMMMGMGGPVRQQRIWMWMDDPRDIDIGGHDD

Organism: Homo sapiens (NCBI:txid9606)